Protein AF-L8GNC9-F1 (afdb_monomer_lite)

Foldseek 3Di:
DDDPDPPVVVVVVVVVVVVVVVVPPDPPPPPDPDPPDQPPDAPPVFVVVFVVLLVDFFFKKWQQPLKFFQAFPLVNVLSNPVVSVPPDPVRVRVVCSVFPRIATPQLVPDPPDPDPPPPPPPPDPDPDDRQDDFSVCSCPVPDHTPMDRFRWGQAPPLAQKIKGFRDDDPPDTDIKIKGARAGDPPQDPPPAQSSSSWDFQLLLLQQQLLLVLLQVLCVVVVHPEHAWAWTTKMFSNTWHWDDAPRAQLDDHTDIGTTIMIITRDFHDDDQAAPALVSQVVSQLSVLQQVAGAPQFDFPPDDDAQHQYWGQTPVRHTDSRGGHAADDQVSSQTFTWGQRPVDPVRDTDGHRPHVSHHDPQQFDDQVVDDPRGPGGHDTPLRVLSSVLSVVSRVCVVVPVVQDNVNVVVVSVVSSCPRSVND

Secondary structure (DSSP, 8-state):
------SHHHHHHHHHHHHHHHHSS-----PPP--PPPPP-S-HHHHHHHHHHTTS-PEEEEE-TT-EEEEE-HHHHHHH-GGGTT--HHHHHHHHHHHH-EEEHHHHS----PPPTT---TT---------SHHHHHHHTSSS--EEEE-EE--TT-SSEEEEEEEEETTEEEEEEEETS-PPSSPPPS-SGGGGSSEEHHHHHHHHHHHHHHHHHHHHTT-S-EEPPEEEEEEEEEEEEE-TTTSTT--SSEEEEEEEEEEE-----TT-PPPHHHHHHHHHHHHHTT-EETTEEESSS---SEE--EE-TTSEEE---B-----GGGTTSPEEEE-TTSTT--EEEE--TT-PPPGGGSPPGGG--TTSS-----HHHHHHHHHHHHHHHHHHTT----HHHHHHHHHHHHHTSTT--

pLDDT: mean 71.55, std 18.51, range [33.03, 97.56]

Sequence (421 aa):
MHCRWCWGCLAGLFMLQVVLLWWWLPAASVAPPSIAQPQPALSKECHAALTALETTKGELFYRVATARLMVADYARLRRDFLRLHSMSDEAIDAWLLDEVAFLSSNHFAHEYQDPPPGGAQKGSGPYRRKVHTAPQRAIDKQGVPIARNLSVVRPPRYDRAAVFILSRSGEVVEMLDVKGVGLVPPNPPISQAYLTGVLPIYEAVAEFMWATVVQRILDESGSNVRVLPHYAVIDLGFDIVVYPNTTWLSPAKGTVGAALLVRAAHCREGTHRMTNNESLLLEKTFRRYGLSTCAGRLYRGSWACALNYQGSTDKQLLDLAPFKTLQPDQWDWPVVVDDWQSPDREMLVVDLSGYRPDARLMVNRDDYYWGLSGEGSTRAHRRLYHFTLALHKRWQRGAGVSRTELLAEIEGAIMQLPFMS

Radius of gyration: 24.99 Å; chains: 1; bounding box: 67×48×104 Å

Structure (mmCIF, N/CA/C/O backbone):
data_AF-L8GNC9-F1
#
_entry.id   AF-L8GNC9-F1
#
loop_
_atom_site.group_PDB
_atom_site.id
_atom_site.type_symbol
_atom_site.label_atom_id
_atom_site.label_alt_id
_atom_site.label_comp_id
_atom_site.label_asym_id
_atom_site.label_entity_id
_atom_site.label_seq_id
_atom_site.pdbx_PDB_ins_code
_atom_site.Cartn_x
_atom_site.Cartn_y
_atom_site.Cartn_z
_atom_site.occupancy
_atom_site.B_iso_or_equiv
_atom_site.auth_seq_id
_atom_site.auth_comp_id
_atom_site.auth_asym_id
_atom_site.auth_atom_id
_atom_site.pdbx_PDB_model_num
ATOM 1 N N . MET A 1 1 ? -28.133 -9.987 77.991 1.00 39.16 1 MET A N 1
ATOM 2 C CA . MET A 1 1 ? -27.722 -10.909 76.909 1.00 39.16 1 MET A CA 1
ATOM 3 C C . MET A 1 1 ? -28.202 -10.326 75.585 1.00 39.16 1 MET A C 1
ATOM 5 O O . MET A 1 1 ? -29.386 -10.396 75.294 1.00 39.16 1 MET A O 1
ATOM 9 N N . HIS A 1 2 ? -27.322 -9.641 74.849 1.00 38.66 2 HIS A N 1
ATOM 10 C CA . HIS A 1 2 ? -27.640 -9.031 73.553 1.00 38.66 2 HIS A CA 1
ATOM 11 C C . HIS A 1 2 ? -27.154 -9.935 72.420 1.00 38.66 2 HIS A C 1
ATOM 13 O O . HIS A 1 2 ? -25.972 -10.267 72.349 1.00 38.66 2 HIS A O 1
ATOM 19 N N . CYS A 1 3 ? -28.083 -10.331 71.552 1.00 38.56 3 CYS A N 1
ATOM 20 C CA . CYS A 1 3 ? -27.829 -11.195 70.410 1.00 38.56 3 CYS A CA 1
ATOM 21 C C . CYS A 1 3 ? -27.299 -10.345 69.243 1.00 38.56 3 CYS A C 1
ATOM 23 O O . CYS A 1 3 ? -28.052 -9.632 68.586 1.00 38.56 3 CYS A O 1
ATOM 25 N N . ARG A 1 4 ? -25.978 -10.378 69.031 1.00 47.78 4 ARG A N 1
ATOM 26 C CA . ARG A 1 4 ? -25.281 -9.786 67.878 1.00 47.78 4 ARG A CA 1
ATOM 27 C C . ARG A 1 4 ? -25.077 -10.845 66.794 1.00 47.78 4 ARG A C 1
ATOM 29 O O . ARG A 1 4 ? -23.960 -11.305 66.626 1.00 47.78 4 ARG A O 1
ATOM 36 N N . TRP A 1 5 ? -26.113 -11.241 66.067 1.00 49.47 5 TRP A N 1
ATOM 37 C CA . TRP A 1 5 ? -25.957 -12.039 64.843 1.00 49.47 5 TRP A CA 1
ATOM 38 C C . TRP A 1 5 ? -26.991 -11.582 63.802 1.00 49.47 5 TRP A C 1
ATOM 40 O O . TRP A 1 5 ? -28.081 -11.159 64.171 1.00 49.47 5 TRP A O 1
ATOM 50 N N . CYS A 1 6 ? -26.622 -11.672 62.518 1.00 48.34 6 CYS A N 1
ATOM 51 C CA . CYS A 1 6 ? -27.453 -11.470 61.314 1.00 48.34 6 CYS A CA 1
ATOM 52 C C . CYS A 1 6 ? -27.455 -10.103 60.597 1.00 48.34 6 CYS A C 1
ATOM 54 O O . CYS A 1 6 ? -28.487 -9.683 60.092 1.00 48.34 6 CYS A O 1
ATOM 56 N N . TRP A 1 7 ? -26.289 -9.472 60.406 1.00 46.12 7 TRP A N 1
ATOM 57 C CA . TRP A 1 7 ? -26.101 -8.520 59.284 1.00 46.12 7 TRP A CA 1
ATOM 58 C C . TRP A 1 7 ? -25.229 -9.077 58.140 1.00 46.12 7 TRP A C 1
ATOM 60 O O . TRP A 1 7 ? -25.363 -8.652 56.998 1.00 46.12 7 TRP A O 1
ATOM 70 N N . GLY A 1 8 ? -24.403 -10.101 58.396 1.00 46.50 8 GLY A N 1
ATOM 71 C CA . GLY A 1 8 ? -23.510 -10.681 57.379 1.00 46.50 8 GLY A CA 1
ATOM 72 C C . GLY A 1 8 ? -24.200 -11.515 56.288 1.00 46.50 8 GLY A C 1
ATOM 73 O O . GLY A 1 8 ? -23.710 -11.569 55.166 1.00 46.50 8 GLY A O 1
ATOM 74 N N . CYS A 1 9 ? -25.352 -12.133 56.571 1.00 50.06 9 CYS A N 1
ATOM 75 C CA . CYS A 1 9 ? -26.031 -13.005 55.597 1.00 50.06 9 CYS A CA 1
ATOM 76 C C . CYS A 1 9 ? -26.829 -12.232 54.529 1.00 50.06 9 CYS A C 1
ATOM 78 O O . CYS A 1 9 ? -26.968 -12.712 53.408 1.00 50.06 9 CYS A O 1
ATOM 80 N N . LEU A 1 10 ? -27.305 -11.019 54.836 1.00 51.25 10 LEU A N 1
ATOM 81 C CA . LEU A 1 10 ? -28.069 -10.196 53.887 1.00 51.25 10 LEU A CA 1
ATOM 82 C C . LEU A 1 10 ? -27.174 -9.528 52.830 1.00 51.25 10 LEU A C 1
ATOM 84 O O . LEU A 1 10 ? -27.568 -9.434 51.670 1.00 51.25 10 LEU A O 1
ATOM 88 N N . ALA A 1 11 ? -25.941 -9.150 53.186 1.00 51.81 11 ALA A N 1
ATOM 89 C CA . ALA A 1 11 ? -24.980 -8.586 52.233 1.00 51.81 11 ALA A CA 1
ATOM 90 C C . ALA A 1 11 ? -24.474 -9.624 51.209 1.00 51.81 11 ALA A C 1
ATOM 92 O O . ALA A 1 11 ? -24.247 -9.288 50.046 1.00 51.81 11 ALA A O 1
ATOM 93 N N . GLY A 1 12 ? -24.356 -10.897 51.612 1.00 47.78 12 GLY A N 1
ATOM 94 C CA . GLY A 1 12 ? -23.955 -11.989 50.716 1.00 47.78 12 GLY A CA 1
ATOM 95 C C . GLY A 1 12 ? -25.004 -12.319 49.647 1.00 47.78 12 GLY A C 1
ATOM 96 O O . GLY A 1 12 ? -24.652 -12.565 48.497 1.00 47.78 12 GLY A O 1
ATOM 97 N N . LEU A 1 13 ? -26.293 -12.253 49.996 1.00 52.53 13 LEU A N 1
ATOM 98 C CA . LEU A 1 13 ? -27.399 -12.504 49.062 1.00 52.53 13 LEU A CA 1
ATOM 99 C C . LEU A 1 13 ? -27.577 -11.381 48.027 1.00 52.53 13 LEU A C 1
ATOM 101 O O . LEU A 1 13 ? -27.904 -11.666 46.877 1.00 52.53 13 LEU A O 1
ATOM 105 N N . PHE A 1 14 ? -27.291 -10.127 48.394 1.00 54.88 14 PHE A N 1
ATOM 106 C CA . PHE A 1 14 ? -27.374 -8.993 47.466 1.00 54.88 14 PHE A CA 1
ATOM 107 C C . PHE A 1 14 ? -26.223 -8.990 46.443 1.00 54.88 14 PHE A C 1
ATOM 109 O O . PHE A 1 14 ? -26.442 -8.741 45.260 1.00 54.88 14 PHE A O 1
ATOM 116 N N . MET A 1 15 ? -25.006 -9.357 46.864 1.00 51.72 15 MET A N 1
ATOM 117 C CA . MET A 1 15 ? -23.861 -9.540 45.957 1.00 51.72 15 MET A CA 1
ATOM 118 C C . MET A 1 15 ? -24.082 -10.695 44.969 1.00 51.72 15 MET A C 1
ATOM 120 O O . MET A 1 15 ? -23.749 -10.566 43.792 1.00 51.72 15 MET A O 1
ATOM 124 N N . LEU A 1 16 ? -24.693 -11.803 45.409 1.00 48.22 16 LEU A N 1
ATOM 125 C CA . LEU A 1 16 ? -24.954 -12.947 44.530 1.00 48.22 16 LEU A CA 1
ATOM 126 C C . LEU A 1 16 ? -25.994 -12.621 43.442 1.00 48.22 16 LEU A C 1
ATOM 128 O O . LEU A 1 16 ? -25.857 -13.078 42.310 1.00 48.22 16 LEU A O 1
ATOM 132 N N . GLN A 1 17 ? -27.000 -11.793 43.750 1.00 52.00 17 GLN A N 1
ATOM 133 C CA . GLN A 1 17 ? -27.994 -11.358 42.762 1.00 52.00 17 GLN A CA 1
ATOM 134 C C . GLN A 1 17 ? -27.407 -10.403 41.714 1.00 52.00 17 GLN A C 1
ATOM 136 O O . GLN A 1 17 ? -27.734 -10.538 40.538 1.00 52.00 17 GLN A O 1
ATOM 141 N N . VAL A 1 18 ? -26.492 -9.502 42.090 1.00 54.62 18 VAL A N 1
ATOM 142 C CA . VAL A 1 18 ? -25.821 -8.599 41.131 1.00 54.62 18 VAL A CA 1
ATOM 143 C C . VAL A 1 18 ? -24.888 -9.367 40.185 1.00 54.62 18 VAL A C 1
ATOM 145 O O . VAL A 1 18 ? -24.854 -9.075 38.990 1.00 54.62 18 VAL A O 1
ATOM 148 N N . VAL A 1 19 ? -24.189 -10.396 40.679 1.00 52.91 19 VAL A N 1
ATOM 149 C CA . VAL A 1 19 ? -23.316 -11.247 39.848 1.00 52.91 19 VAL A CA 1
ATOM 150 C C . VAL A 1 19 ? -24.127 -12.132 38.893 1.00 52.91 19 VAL A C 1
ATOM 152 O O . VAL A 1 19 ? -23.754 -12.279 37.730 1.00 52.91 19 VAL A O 1
ATOM 155 N N . LEU A 1 20 ? -25.267 -12.671 39.339 1.00 48.59 20 LEU A N 1
ATOM 156 C CA . LEU A 1 20 ? -26.135 -13.496 38.490 1.00 48.59 20 LEU A CA 1
ATOM 157 C C . LEU A 1 20 ? -26.896 -12.671 37.436 1.00 48.59 20 LEU A C 1
ATOM 159 O O . LEU A 1 20 ? -27.077 -13.152 36.320 1.00 48.59 20 LEU A O 1
ATOM 163 N N . LEU A 1 21 ? -27.264 -11.416 37.726 1.00 46.88 21 LEU A N 1
ATOM 164 C CA . LEU A 1 21 ? -27.856 -10.502 36.736 1.00 46.88 21 LEU A CA 1
ATOM 165 C C . LEU A 1 21 ? -26.865 -10.079 35.638 1.00 46.88 21 LEU A C 1
ATOM 167 O O . LEU A 1 21 ? -27.283 -9.843 34.508 1.00 46.88 21 LEU A O 1
ATOM 171 N N . TRP A 1 22 ? -25.560 -10.040 35.928 1.00 48.53 22 TRP A N 1
ATOM 172 C CA . TRP A 1 22 ? -24.526 -9.780 34.917 1.00 48.53 22 TRP A CA 1
ATOM 173 C C . TRP A 1 22 ? -24.277 -10.964 33.973 1.00 48.53 22 TRP A C 1
ATOM 175 O O . TRP A 1 22 ? -23.868 -10.757 32.836 1.00 48.53 22 TRP A O 1
ATOM 185 N N . TRP A 1 23 ? -24.547 -12.196 34.413 1.00 45.78 23 TRP A N 1
ATOM 186 C CA . TRP A 1 23 ? -24.372 -13.406 33.596 1.00 45.78 23 TRP A CA 1
ATOM 187 C C . TRP A 1 23 ? -25.595 -13.770 32.745 1.00 45.78 23 TRP A C 1
ATOM 189 O O . TRP A 1 23 ? -25.488 -14.615 31.858 1.00 45.78 23 TRP A O 1
ATOM 199 N N . TRP A 1 24 ? -26.751 -13.154 33.005 1.00 40.28 24 TRP A N 1
ATOM 200 C CA . TRP A 1 24 ? -28.012 -13.455 32.315 1.00 40.28 24 TRP A CA 1
ATOM 201 C C . TRP A 1 24 ? -28.488 -12.363 31.357 1.00 40.28 24 TRP A C 1
ATOM 203 O O . TRP A 1 24 ? -29.516 -12.533 30.702 1.00 40.28 24 TRP A O 1
ATOM 213 N N . LEU A 1 25 ? -27.744 -11.262 31.229 1.00 39.09 25 LEU A N 1
ATOM 214 C CA . LEU A 1 25 ? -27.930 -10.361 30.100 1.00 39.09 25 LEU A CA 1
ATOM 215 C C . LEU A 1 25 ? -27.334 -11.055 28.867 1.00 39.09 25 LEU A C 1
ATOM 217 O O . LEU A 1 25 ? -26.116 -11.249 28.831 1.00 39.09 25 LEU A O 1
ATOM 221 N N . PRO A 1 26 ? -28.143 -11.463 27.869 1.00 40.69 26 PRO A N 1
ATOM 222 C CA . PRO A 1 26 ? -27.588 -11.918 26.604 1.00 40.69 26 PRO A CA 1
ATOM 223 C C . PRO A 1 26 ? -26.675 -10.802 26.109 1.00 40.69 26 PRO A C 1
ATOM 225 O O . PRO A 1 26 ? -27.078 -9.636 26.154 1.00 40.69 26 PRO A O 1
ATOM 228 N N . ALA A 1 27 ? -25.446 -11.147 25.708 1.00 44.78 27 ALA A N 1
ATOM 229 C CA . ALA A 1 27 ? -24.539 -10.210 25.059 1.00 44.78 27 ALA A CA 1
ATOM 230 C C . ALA A 1 27 ? -25.374 -9.429 24.050 1.00 44.78 27 ALA A C 1
ATOM 232 O O . ALA A 1 27 ? -25.924 -10.039 23.128 1.00 44.78 27 ALA A O 1
ATOM 233 N N . ALA A 1 28 ? -25.593 -8.135 24.321 1.00 39.19 28 ALA A N 1
ATOM 234 C CA . ALA A 1 28 ? -26.440 -7.304 23.488 1.00 39.19 28 ALA A CA 1
ATOM 235 C C . ALA A 1 28 ? -25.942 -7.530 22.070 1.00 39.19 28 ALA A C 1
ATOM 237 O O . ALA A 1 28 ? -24.756 -7.309 21.817 1.00 39.19 28 ALA A O 1
ATOM 238 N N . SER A 1 29 ? -26.790 -8.101 21.207 1.00 37.19 29 SER A N 1
ATOM 239 C CA . SER A 1 29 ? -26.382 -8.411 19.848 1.00 37.19 29 SER A CA 1
ATOM 240 C C . SER A 1 29 ? -25.978 -7.079 19.252 1.00 37.19 29 SER A C 1
ATOM 242 O O . SER A 1 29 ? -26.834 -6.233 18.980 1.00 37.19 29 SER A O 1
ATOM 244 N N .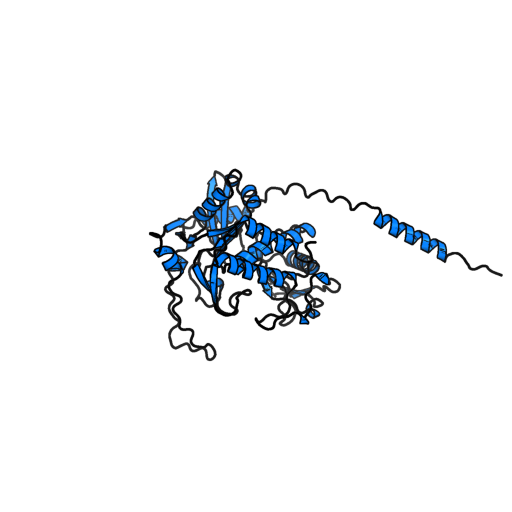 VAL A 1 30 ? -24.673 -6.849 19.147 1.00 42.94 30 VAL A N 1
ATOM 245 C CA . VAL A 1 30 ? -24.145 -5.719 18.412 1.00 42.94 30 VAL A CA 1
ATOM 246 C C . VAL A 1 30 ? -24.699 -5.952 17.023 1.00 42.94 30 VAL A C 1
ATOM 248 O O . VAL A 1 30 ? -24.358 -6.950 16.386 1.00 42.94 30 VAL A O 1
ATOM 251 N N . ALA A 1 31 ? -25.677 -5.130 16.631 1.00 38.69 31 ALA A N 1
ATOM 252 C CA . ALA A 1 31 ? -26.254 -5.213 15.305 1.00 38.69 31 ALA A CA 1
ATOM 253 C C . ALA A 1 31 ? -25.070 -5.272 14.333 1.00 38.69 31 ALA A C 1
ATOM 255 O O . ALA A 1 31 ? -24.135 -4.479 14.515 1.00 38.69 31 ALA A O 1
ATOM 256 N N . PRO A 1 32 ? -25.045 -6.230 13.384 1.00 43.72 32 PRO A N 1
ATOM 257 C CA . PRO A 1 32 ? -23.948 -6.316 12.434 1.00 43.72 32 PRO A CA 1
ATOM 258 C C . PRO A 1 32 ? -23.747 -4.910 11.872 1.00 43.72 32 PRO A C 1
ATOM 260 O O . PRO A 1 32 ? -24.752 -4.271 11.533 1.00 43.72 32 PRO A O 1
ATOM 263 N N . PRO A 1 33 ? -22.510 -4.381 11.892 1.00 43.69 33 PRO A N 1
ATOM 264 C CA . PRO A 1 33 ? -22.257 -3.002 11.518 1.00 43.69 33 PRO A CA 1
ATOM 265 C C . PRO A 1 33 ? -22.969 -2.746 10.196 1.00 43.69 33 PRO A C 1
ATOM 267 O O . PRO A 1 33 ? -22.766 -3.487 9.233 1.00 43.69 33 PRO A O 1
ATOM 270 N N . SER A 1 34 ? -23.881 -1.766 10.219 1.00 38.72 34 SER A N 1
ATOM 271 C CA . SER A 1 34 ? -24.608 -1.261 9.054 1.00 38.72 34 SER A CA 1
ATOM 272 C C . SER A 1 34 ? -23.699 -1.353 7.840 1.00 38.72 34 SER A C 1
ATOM 274 O O . SER A 1 34 ? -22.592 -0.817 7.921 1.00 38.72 34 SER A O 1
ATOM 276 N N . ILE A 1 35 ? -24.161 -2.032 6.776 1.00 41.59 35 ILE A N 1
ATOM 277 C CA . ILE A 1 35 ? -23.474 -2.182 5.482 1.00 41.59 35 ILE A CA 1
ATOM 278 C C . ILE A 1 35 ? -22.637 -0.931 5.261 1.00 41.59 35 ILE A C 1
ATOM 280 O O . ILE A 1 35 ? -23.195 0.167 5.171 1.00 41.59 35 ILE A O 1
ATOM 284 N N . ALA A 1 36 ? -21.314 -1.105 5.339 1.00 44.06 36 ALA A N 1
ATOM 285 C CA . ALA A 1 36 ? -20.366 -0.007 5.349 1.00 44.06 36 ALA A CA 1
ATOM 286 C C . ALA A 1 36 ? -20.745 0.948 4.222 1.00 44.06 36 ALA A C 1
ATOM 288 O O . ALA A 1 36 ? -20.844 0.518 3.069 1.00 44.06 36 ALA A O 1
ATOM 289 N N . GLN A 1 37 ? -21.019 2.214 4.561 1.00 46.75 37 GLN A N 1
ATOM 290 C CA . GLN A 1 37 ? -21.219 3.221 3.529 1.00 46.75 37 GLN A CA 1
ATOM 291 C C . GLN A 1 37 ? -20.042 3.117 2.551 1.00 46.75 37 GLN A C 1
ATOM 293 O O . GLN A 1 37 ? -18.912 2.900 3.017 1.00 46.75 37 GLN A O 1
ATOM 298 N N . PRO A 1 38 ? -20.293 3.196 1.226 1.00 49.38 38 PRO A N 1
ATOM 299 C CA . PRO A 1 38 ? -19.214 3.232 0.248 1.00 49.38 38 PRO A CA 1
ATOM 300 C C . PRO A 1 38 ? -18.199 4.244 0.753 1.00 49.38 38 PRO A C 1
ATOM 302 O O . PRO A 1 38 ? -18.592 5.299 1.267 1.00 49.38 38 PRO A O 1
ATOM 305 N N . GLN A 1 39 ? -16.921 3.861 0.734 1.00 50.78 39 GLN A N 1
ATOM 306 C CA . GLN A 1 39 ? -15.887 4.723 1.277 1.00 50.78 39 GLN A CA 1
ATOM 307 C C . GLN A 1 39 ? -16.077 6.129 0.726 1.00 50.78 39 GLN A C 1
ATOM 309 O O . GLN A 1 39 ? -16.446 6.262 -0.447 1.00 50.78 39 GLN A O 1
ATOM 314 N N . PRO A 1 40 ? -15.856 7.176 1.537 1.00 49.56 40 PRO A N 1
ATOM 315 C CA . PRO A 1 40 ? -15.803 8.493 0.956 1.00 49.56 40 PRO A CA 1
ATOM 316 C C . PRO A 1 40 ? -14.758 8.409 -0.153 1.00 49.56 40 PRO A C 1
ATOM 318 O O . PRO A 1 40 ? -13.602 8.049 0.093 1.00 49.56 40 PRO A O 1
ATOM 321 N N . ALA A 1 41 ? -15.200 8.705 -1.378 1.00 56.94 41 ALA A N 1
ATOM 322 C CA . ALA A 1 41 ? -14.319 9.202 -2.414 1.00 56.94 41 ALA A CA 1
ATOM 323 C C . ALA A 1 41 ? -13.326 10.160 -1.741 1.00 56.94 41 ALA A C 1
ATOM 325 O O . ALA A 1 41 ? -13.721 10.841 -0.784 1.00 56.94 41 ALA A O 1
ATOM 326 N N . LEU A 1 42 ? -12.066 10.165 -2.197 1.00 66.50 42 LEU A N 1
ATOM 327 C CA . LEU A 1 42 ? -11.067 11.194 -1.868 1.00 66.50 42 LEU A CA 1
ATOM 328 C C . LEU A 1 42 ? -11.764 12.477 -1.414 1.00 66.50 42 LEU A C 1
ATOM 330 O O . LEU A 1 42 ? -12.660 12.930 -2.141 1.00 66.50 42 LEU A O 1
ATOM 334 N N . SER A 1 43 ? -11.408 13.031 -0.244 1.00 69.62 43 SER A N 1
ATOM 335 C CA . SER A 1 43 ? -12.073 14.255 0.221 1.00 69.62 43 SER A CA 1
ATOM 336 C C . SER A 1 43 ? -12.123 15.265 -0.921 1.00 69.62 43 SER A C 1
ATOM 338 O O . SER A 1 43 ? -11.228 15.289 -1.771 1.00 69.62 43 SER A O 1
ATOM 340 N N . LYS A 1 44 ? -13.181 16.078 -1.001 1.00 69.62 44 LYS A N 1
ATOM 341 C CA . LYS A 1 44 ? -13.314 17.038 -2.110 1.00 69.62 44 LYS A CA 1
ATOM 342 C C . LYS A 1 44 ? -12.064 17.908 -2.223 1.00 69.62 44 LYS A C 1
ATOM 344 O O . LYS A 1 44 ? -11.637 18.235 -3.325 1.00 69.62 44 LYS A O 1
ATOM 349 N N . GLU A 1 45 ? -11.457 18.211 -1.083 1.00 68.69 45 GLU A N 1
ATOM 350 C CA . GLU A 1 45 ? -10.198 18.918 -0.932 1.00 68.69 45 GLU A CA 1
ATOM 351 C C . GLU A 1 45 ? -9.028 18.132 -1.528 1.00 68.69 45 GLU A C 1
ATOM 353 O O . GLU A 1 45 ? -8.285 18.677 -2.342 1.00 68.69 45 GLU A O 1
ATOM 358 N N . CYS A 1 46 ? -8.879 16.848 -1.195 1.00 70.81 46 CYS A N 1
ATOM 359 C CA . CYS A 1 46 ? -7.820 16.023 -1.763 1.00 70.81 46 CYS A CA 1
ATOM 360 C C . CYS A 1 46 ? -8.009 15.799 -3.269 1.00 70.81 46 CYS A C 1
ATOM 362 O O . CYS A 1 46 ? -7.061 15.912 -4.046 1.00 70.81 46 CYS A O 1
ATOM 364 N N . HIS A 1 47 ? -9.242 15.567 -3.711 1.00 73.31 47 HIS A N 1
ATOM 365 C CA . HIS A 1 47 ? -9.564 15.465 -5.125 1.00 73.31 47 HIS A CA 1
ATOM 366 C C . HIS A 1 47 ? -9.216 16.762 -5.866 1.00 73.31 47 HIS A C 1
ATOM 368 O O . HIS A 1 47 ? -8.557 16.722 -6.906 1.00 73.31 47 HIS A O 1
ATOM 374 N N . ALA A 1 48 ? -9.604 17.921 -5.327 1.00 73.75 48 ALA A N 1
ATOM 375 C CA . ALA A 1 48 ? -9.269 19.221 -5.899 1.00 73.75 48 ALA A CA 1
ATOM 376 C C . ALA A 1 48 ? -7.754 19.467 -5.910 1.00 73.75 48 ALA A C 1
ATOM 378 O O . ALA A 1 48 ? -7.230 19.943 -6.914 1.00 73.75 48 ALA A O 1
ATOM 379 N N . ALA A 1 49 ? -7.040 19.096 -4.844 1.00 69.12 49 ALA A N 1
ATOM 380 C CA . ALA A 1 49 ? -5.589 19.229 -4.760 1.00 69.12 49 ALA A CA 1
ATOM 381 C C . ALA A 1 49 ? -4.878 18.363 -5.808 1.00 69.12 49 ALA A C 1
ATOM 383 O O . ALA A 1 49 ? -4.020 18.863 -6.533 1.00 69.12 49 ALA A O 1
ATOM 384 N N . LEU A 1 50 ? -5.263 17.091 -5.947 1.00 72.94 50 LEU A N 1
ATOM 385 C CA . LEU A 1 50 ? -4.703 16.202 -6.969 1.00 72.94 50 LEU A CA 1
ATOM 386 C C . LEU A 1 50 ? -5.037 16.691 -8.379 1.00 72.94 50 LEU A C 1
ATOM 388 O O . LEU A 1 50 ? -4.154 16.734 -9.230 1.00 72.94 50 LEU A O 1
ATOM 392 N N . THR A 1 51 ? -6.269 17.147 -8.604 1.00 71.00 51 THR A N 1
ATOM 393 C CA . THR A 1 51 ? -6.699 17.692 -9.902 1.00 71.00 51 THR A CA 1
ATOM 394 C C . THR A 1 51 ? -5.962 18.993 -10.244 1.00 71.00 51 THR A C 1
ATOM 396 O O . THR A 1 51 ? -5.604 19.219 -11.396 1.00 71.00 51 THR A O 1
ATOM 399 N N . ALA A 1 52 ? -5.687 19.856 -9.262 1.00 68.75 52 ALA A N 1
ATOM 400 C CA . ALA A 1 52 ? -4.917 21.085 -9.466 1.00 68.75 52 ALA A CA 1
ATOM 401 C C . ALA A 1 52 ? -3.438 20.793 -9.773 1.00 68.75 52 ALA A C 1
ATOM 403 O O . ALA A 1 52 ? -2.817 21.471 -10.599 1.00 68.75 52 ALA A O 1
ATOM 404 N N . LEU A 1 53 ? -2.880 19.756 -9.141 1.00 66.44 53 LEU A N 1
ATOM 405 C CA . LEU A 1 53 ? -1.537 19.257 -9.436 1.00 66.44 53 LEU A CA 1
ATOM 406 C C . LEU A 1 53 ? -1.445 18.596 -10.819 1.00 66.44 53 LEU A C 1
ATOM 408 O O . LEU A 1 53 ? -0.365 18.567 -11.398 1.00 66.44 53 LEU A O 1
ATOM 412 N N . GLU A 1 54 ? -2.564 18.153 -11.395 1.00 64.19 54 GLU A N 1
ATOM 413 C CA . GLU A 1 54 ? -2.648 17.548 -12.734 1.00 64.19 54 GLU A CA 1
ATOM 414 C C . GLU A 1 54 ? -2.356 18.526 -13.889 1.00 64.19 54 GLU A C 1
ATOM 416 O O . GLU A 1 54 ? -2.379 18.164 -15.063 1.00 64.19 54 GLU A O 1
ATOM 421 N N . THR A 1 55 ? -1.996 19.773 -13.582 1.00 55.91 55 THR A N 1
ATOM 422 C CA . THR A 1 55 ? -1.361 20.680 -14.551 1.00 55.91 55 THR A CA 1
ATOM 423 C C . THR A 1 55 ? 0.030 20.203 -15.001 1.00 55.91 55 THR A C 1
ATOM 425 O O . THR A 1 55 ? 0.633 20.794 -15.902 1.00 55.91 55 THR A O 1
ATOM 428 N N . THR A 1 56 ? 0.555 19.120 -14.421 1.00 58.28 56 THR A N 1
ATOM 429 C CA . THR A 1 56 ? 1.818 18.502 -14.820 1.00 58.28 56 THR A CA 1
ATOM 430 C C . THR A 1 56 ? 1.718 17.766 -16.155 1.00 58.28 56 THR A C 1
ATOM 432 O O . THR A 1 56 ? 0.848 16.926 -16.370 1.00 58.28 56 THR A O 1
ATOM 435 N N . LYS A 1 57 ? 2.685 18.036 -17.045 1.00 73.56 57 LYS A N 1
ATOM 436 C CA . LYS A 1 57 ? 2.998 17.176 -18.196 1.00 73.56 57 LYS A CA 1
ATOM 437 C C . LYS A 1 57 ? 3.052 15.721 -17.726 1.00 73.56 57 LYS A C 1
ATOM 439 O O . LYS A 1 57 ? 3.696 15.456 -16.713 1.00 73.56 57 LYS A O 1
ATOM 444 N N . GLY A 1 58 ? 2.414 14.813 -18.463 1.00 84.25 58 GLY A N 1
ATOM 445 C CA . GLY A 1 58 ? 2.484 13.392 -18.143 1.00 84.25 58 GLY A CA 1
ATOM 446 C C . GLY A 1 58 ? 3.937 12.916 -18.014 1.00 84.25 58 GLY A C 1
ATOM 447 O O . GLY A 1 58 ? 4.858 13.457 -18.642 1.00 84.25 58 GLY A O 1
ATOM 448 N N . GLU A 1 59 ? 4.143 11.935 -17.143 1.00 89.38 59 GLU A N 1
ATOM 449 C CA . GLU A 1 59 ? 5.453 11.348 -16.886 1.00 89.38 59 GLU A CA 1
ATOM 450 C C . GLU A 1 59 ? 5.624 10.109 -17.774 1.00 89.38 59 GLU A C 1
ATOM 452 O O . GLU A 1 59 ? 4.678 9.367 -18.055 1.00 89.38 59 GLU A O 1
ATOM 457 N N . LEU A 1 60 ? 6.843 9.901 -18.273 1.00 92.19 60 LEU A N 1
ATOM 458 C CA . LEU A 1 60 ? 7.157 8.736 -19.088 1.00 92.19 60 LEU A CA 1
ATOM 459 C C . LEU A 1 60 ? 7.349 7.516 -18.184 1.00 92.19 60 LEU A C 1
ATOM 461 O O . LEU A 1 60 ? 8.189 7.517 -17.287 1.00 92.19 60 LEU A O 1
ATOM 465 N N . PHE A 1 61 ? 6.606 6.455 -18.469 1.00 93.44 61 PHE A N 1
ATOM 466 C CA . PHE A 1 61 ? 6.657 5.184 -17.764 1.00 93.44 61 PHE A CA 1
ATOM 467 C C . PHE A 1 61 ? 6.902 4.027 -18.727 1.00 93.44 61 PHE A C 1
ATOM 469 O O . PHE A 1 61 ? 6.494 4.061 -19.887 1.00 93.44 61 PHE A O 1
ATOM 476 N N . TYR A 1 62 ? 7.520 2.968 -18.216 1.00 92.56 62 TYR A N 1
ATOM 477 C CA . TYR A 1 62 ? 7.771 1.728 -18.935 1.00 92.56 62 TYR A CA 1
ATOM 478 C C . TYR A 1 62 ? 7.023 0.580 -18.271 1.00 92.56 62 TYR A C 1
ATOM 480 O O . TYR A 1 62 ? 7.161 0.356 -17.066 1.00 92.56 62 TYR A O 1
ATOM 488 N N . ARG A 1 63 ? 6.225 -0.149 -19.057 1.00 93.31 63 ARG A N 1
ATOM 489 C CA . ARG A 1 63 ? 5.524 -1.343 -18.573 1.00 93.31 63 ARG A CA 1
ATOM 490 C C . ARG A 1 63 ? 6.531 -2.419 -18.170 1.00 93.31 63 ARG A C 1
ATOM 492 O O . ARG A 1 63 ? 7.461 -2.706 -18.924 1.00 93.31 63 ARG A O 1
ATOM 499 N N . VAL A 1 64 ? 6.310 -3.063 -17.027 1.00 91.94 64 VAL A N 1
ATOM 500 C CA . VAL A 1 64 ? 7.129 -4.199 -16.587 1.00 91.94 64 VAL A CA 1
ATOM 501 C C . VAL A 1 64 ? 6.518 -5.495 -17.116 1.00 91.94 64 VAL A C 1
ATOM 503 O O . VAL A 1 64 ? 5.524 -5.985 -16.590 1.00 91.94 64 VAL A O 1
ATOM 506 N N . ALA A 1 65 ? 7.108 -6.061 -18.171 1.00 89.25 65 ALA A N 1
ATOM 507 C CA . ALA A 1 65 ? 6.577 -7.247 -18.858 1.00 89.25 65 ALA A CA 1
ATOM 508 C C . ALA A 1 65 ? 6.518 -8.505 -17.972 1.00 89.25 65 ALA A C 1
ATOM 510 O O . ALA A 1 65 ? 5.677 -9.378 -18.168 1.00 89.25 65 ALA A O 1
ATOM 511 N N . THR A 1 66 ? 7.397 -8.579 -16.974 1.00 90.75 66 THR A N 1
ATOM 512 C CA . THR A 1 66 ? 7.491 -9.693 -16.022 1.00 90.75 66 THR A CA 1
ATOM 513 C C . THR A 1 66 ? 6.607 -9.514 -14.787 1.00 90.75 66 THR A C 1
ATOM 515 O O . THR A 1 66 ? 6.618 -10.380 -13.909 1.00 90.75 66 THR A O 1
ATOM 518 N N . ALA A 1 67 ? 5.831 -8.425 -14.715 1.00 94.06 67 ALA A N 1
ATOM 519 C CA . ALA A 1 67 ? 4.962 -8.159 -13.582 1.00 94.06 67 ALA A CA 1
ATOM 520 C C . ALA A 1 67 ? 3.815 -9.174 -13.486 1.00 94.06 67 ALA A C 1
ATOM 522 O O . ALA A 1 67 ? 3.198 -9.552 -14.482 1.00 94.06 67 ALA A O 1
ATOM 523 N N . ARG A 1 68 ? 3.517 -9.604 -12.260 1.00 94.62 68 ARG A N 1
ATOM 524 C CA . ARG A 1 68 ? 2.480 -10.583 -11.933 1.00 94.62 68 ARG A CA 1
ATOM 525 C C . ARG A 1 68 ? 1.735 -10.127 -10.692 1.00 94.62 68 ARG A C 1
ATOM 527 O O . ARG A 1 68 ? 2.350 -9.745 -9.697 1.00 94.62 68 ARG A O 1
ATOM 534 N N . LEU A 1 69 ? 0.410 -10.205 -10.723 1.00 95.69 69 LEU A N 1
ATOM 535 C CA . LEU A 1 69 ? -0.390 -9.941 -9.537 1.00 95.69 69 LEU A CA 1
ATOM 536 C C . LEU A 1 69 ? -0.156 -11.052 -8.504 1.00 95.69 69 LEU A C 1
ATOM 538 O O . LEU A 1 69 ? -0.357 -12.227 -8.808 1.00 95.69 69 LEU A O 1
ATOM 542 N N . MET A 1 70 ? 0.267 -10.683 -7.294 1.00 94.06 70 MET A N 1
ATOM 543 C CA . MET A 1 70 ? 0.516 -11.630 -6.204 1.00 94.06 70 MET A CA 1
ATOM 544 C C . MET A 1 70 ? -0.729 -11.821 -5.334 1.00 94.06 70 MET A C 1
ATOM 546 O O . MET A 1 70 ? -1.124 -12.950 -5.061 1.00 94.06 70 MET A O 1
ATOM 550 N N . VAL A 1 71 ? -1.354 -10.725 -4.901 1.00 95.06 71 VAL A N 1
ATOM 551 C CA . VAL A 1 71 ? -2.591 -10.737 -4.106 1.00 95.06 71 VAL A CA 1
ATOM 552 C C . VAL A 1 71 ? -3.419 -9.492 -4.414 1.00 95.06 71 VAL A C 1
ATOM 554 O O . VAL A 1 71 ? -2.845 -8.436 -4.691 1.00 95.06 71 VAL A O 1
ATOM 557 N N . ALA A 1 72 ? -4.746 -9.611 -4.351 1.00 95.81 72 ALA A N 1
ATOM 558 C CA . ALA A 1 72 ? -5.676 -8.491 -4.435 1.00 95.81 72 ALA A CA 1
ATOM 559 C C . ALA A 1 72 ? -6.908 -8.709 -3.542 1.00 95.81 72 ALA A C 1
ATOM 561 O O . ALA A 1 72 ? -7.371 -9.835 -3.379 1.00 95.81 72 ALA A O 1
ATOM 562 N N . ASP A 1 73 ? -7.444 -7.620 -2.990 1.00 95.00 73 ASP A N 1
ATOM 563 C CA . ASP A 1 73 ? -8.737 -7.581 -2.299 1.00 95.00 73 ASP A CA 1
ATOM 564 C C . ASP A 1 73 ? -9.832 -7.223 -3.323 1.00 95.00 73 ASP A C 1
ATOM 566 O O . ASP A 1 73 ? -10.194 -6.056 -3.505 1.00 95.00 73 ASP A O 1
ATOM 570 N N . TYR A 1 74 ? -10.327 -8.231 -4.055 1.00 95.06 74 TYR A N 1
ATOM 571 C CA . TYR A 1 74 ? -11.297 -8.011 -5.137 1.00 95.06 74 TYR A CA 1
ATOM 572 C C . TYR A 1 74 ? -12.631 -7.464 -4.637 1.00 95.06 74 TYR A C 1
ATOM 574 O O . TYR A 1 74 ? -13.260 -6.660 -5.322 1.00 95.06 74 TYR A O 1
ATOM 582 N N . ALA A 1 75 ? -13.077 -7.889 -3.450 1.00 93.69 75 ALA A N 1
ATOM 583 C CA . ALA A 1 75 ? -14.311 -7.386 -2.855 1.00 93.69 75 ALA A CA 1
ATOM 584 C C . ALA A 1 75 ? -14.215 -5.873 -2.634 1.00 93.69 75 ALA A C 1
ATOM 586 O O . ALA A 1 75 ? -15.135 -5.128 -2.978 1.00 93.69 75 ALA A O 1
ATOM 587 N N . ARG A 1 76 ? -13.066 -5.409 -2.134 1.00 93.69 76 ARG A N 1
ATOM 588 C CA . ARG A 1 76 ? -12.787 -3.987 -1.958 1.00 93.69 76 ARG A CA 1
ATOM 589 C C . ARG A 1 76 ? -12.669 -3.238 -3.280 1.00 93.69 76 ARG A C 1
ATOM 591 O O . ARG A 1 76 ? -13.304 -2.201 -3.432 1.00 93.69 76 ARG A O 1
ATOM 598 N N . LEU A 1 77 ? -11.930 -3.775 -4.251 1.00 94.81 77 LEU A N 1
ATOM 599 C CA . LEU A 1 77 ? -11.814 -3.180 -5.588 1.00 94.81 77 LEU A CA 1
ATOM 600 C C . LEU A 1 77 ? -13.186 -2.989 -6.258 1.00 94.81 77 LEU A C 1
ATOM 602 O O . LEU A 1 77 ? -13.472 -1.913 -6.770 1.00 94.81 77 LEU A O 1
ATOM 606 N N . ARG A 1 78 ? -14.073 -3.989 -6.199 1.00 94.69 78 ARG A N 1
ATOM 607 C CA . ARG A 1 78 ? -15.440 -3.898 -6.750 1.00 94.69 78 ARG A CA 1
ATOM 608 C C . ARG A 1 78 ? -16.335 -2.900 -6.027 1.00 94.69 78 ARG A C 1
ATOM 610 O O . ARG A 1 78 ? -17.276 -2.380 -6.625 1.00 94.69 78 ARG A O 1
ATOM 617 N N . ARG A 1 79 ? -16.094 -2.695 -4.732 1.00 92.56 79 ARG A N 1
ATOM 618 C CA . ARG A 1 79 ? -16.824 -1.722 -3.917 1.00 92.56 79 ARG A CA 1
ATOM 619 C C . ARG A 1 79 ? -16.383 -0.298 -4.244 1.00 92.56 79 ARG A C 1
ATOM 621 O O . ARG A 1 79 ? -17.232 0.580 -4.349 1.00 92.56 79 ARG A O 1
ATOM 628 N N . ASP A 1 80 ? -15.078 -0.093 -4.393 1.00 90.19 80 ASP A N 1
ATOM 629 C CA . ASP A 1 80 ? -14.485 1.243 -4.475 1.00 90.19 80 ASP A CA 1
ATOM 630 C C . ASP A 1 80 ? -14.372 1.750 -5.932 1.00 90.19 80 ASP A C 1
ATOM 632 O O . ASP A 1 80 ? -14.310 2.957 -6.152 1.00 90.19 80 ASP A O 1
ATOM 636 N N . PHE A 1 81 ? -14.431 0.861 -6.937 1.00 90.31 81 PHE A N 1
ATOM 637 C CA . PHE A 1 81 ? -14.380 1.210 -8.364 1.00 90.31 81 PHE A CA 1
ATOM 638 C C . PHE A 1 81 ? -15.574 0.629 -9.131 1.00 90.31 81 PHE A C 1
ATOM 640 O O . PHE A 1 81 ? -15.638 -0.572 -9.410 1.00 90.31 81 PHE A O 1
ATOM 647 N N . LEU A 1 82 ? -16.506 1.497 -9.540 1.00 88.75 82 LEU A N 1
ATOM 648 C CA . LEU A 1 82 ? -17.755 1.095 -10.204 1.00 88.75 82 LEU A CA 1
ATOM 649 C C . LEU A 1 82 ? -17.516 0.265 -11.471 1.00 88.75 82 LEU A C 1
ATOM 651 O O . LEU A 1 82 ? -18.228 -0.711 -11.705 1.00 88.75 82 LEU A O 1
ATOM 655 N N . ARG A 1 83 ? -16.492 0.602 -12.266 1.00 91.69 83 ARG A N 1
ATOM 656 C CA . ARG A 1 83 ? -16.165 -0.141 -13.495 1.00 91.69 83 ARG A CA 1
ATOM 657 C C . ARG A 1 83 ? -15.744 -1.589 -13.240 1.00 91.69 83 ARG A C 1
ATOM 659 O O . ARG A 1 83 ? -15.876 -2.418 -14.133 1.00 91.69 83 ARG A O 1
ATOM 666 N N . LEU A 1 84 ? -15.241 -1.892 -12.042 1.00 94.94 84 LEU A N 1
ATOM 667 C CA . LEU A 1 84 ? -14.780 -3.230 -11.675 1.00 94.94 84 LEU A CA 1
ATOM 668 C C . LEU A 1 84 ? -15.911 -4.100 -11.127 1.00 94.94 84 LEU A C 1
ATOM 670 O O . LEU A 1 84 ? -15.749 -5.314 -11.046 1.00 94.94 84 LEU A O 1
ATOM 674 N N . HIS A 1 85 ? -17.055 -3.507 -10.769 1.00 94.56 85 HIS A N 1
ATOM 675 C CA . HIS A 1 85 ? -18.136 -4.178 -10.047 1.00 94.56 85 HIS A CA 1
ATOM 676 C C . HIS A 1 85 ? -18.608 -5.477 -10.720 1.00 94.56 85 HIS A C 1
ATOM 678 O O . HIS A 1 85 ? -18.837 -6.475 -10.041 1.00 94.56 85 HIS A O 1
ATOM 684 N N . SER A 1 86 ? -18.708 -5.480 -12.053 1.00 96.00 86 SER A N 1
ATOM 685 C CA . SER A 1 86 ? -19.148 -6.628 -12.858 1.00 96.00 86 SER A CA 1
ATOM 686 C C . SER A 1 86 ? -18.009 -7.449 -13.472 1.00 96.00 86 SER A C 1
ATOM 688 O O . SER A 1 86 ? -18.271 -8.422 -14.179 1.00 96.00 86 SER A O 1
ATOM 690 N N . MET A 1 87 ? -16.749 -7.074 -13.239 1.00 97.56 87 MET A N 1
ATOM 691 C CA . MET A 1 87 ? -15.593 -7.770 -13.805 1.00 97.56 87 MET A CA 1
ATOM 692 C C . MET A 1 87 ? -15.289 -9.053 -13.020 1.00 97.56 87 MET A C 1
ATOM 694 O O . MET A 1 87 ? -15.444 -9.089 -11.796 1.00 97.56 87 MET A O 1
ATOM 698 N N . SER A 1 88 ? -14.831 -10.106 -13.709 1.00 96.88 88 SER A N 1
ATOM 699 C CA . SER A 1 88 ? -14.278 -11.299 -13.048 1.00 96.88 88 SER A CA 1
ATOM 700 C C . SER A 1 88 ? -12.947 -10.972 -12.365 1.00 96.88 88 SER A C 1
ATOM 702 O O . SER A 1 88 ? -12.338 -9.944 -12.667 1.00 96.88 88 SER A O 1
ATOM 704 N N . ASP A 1 89 ? -12.486 -11.827 -11.450 1.00 96.38 89 ASP A N 1
ATOM 705 C CA . ASP A 1 89 ? -11.188 -11.626 -10.790 1.00 96.38 89 ASP A CA 1
ATOM 706 C C . ASP A 1 89 ? -10.057 -11.570 -11.837 1.00 96.38 89 ASP A C 1
ATOM 708 O O . ASP A 1 89 ? -9.240 -10.657 -11.805 1.00 96.38 89 ASP A O 1
ATOM 712 N N . GLU A 1 90 ? -10.089 -12.435 -12.857 1.00 96.12 90 GLU A N 1
ATOM 713 C CA . GLU A 1 90 ? -9.111 -12.456 -13.959 1.00 96.12 90 GLU A CA 1
ATOM 714 C C . GLU A 1 90 ? -9.092 -11.153 -14.759 1.00 96.12 90 GLU A C 1
ATOM 716 O O . GLU A 1 90 ? -8.032 -10.659 -15.152 1.00 96.12 90 GLU A O 1
ATOM 721 N N . ALA A 1 91 ? -10.271 -10.582 -15.005 1.00 97.12 91 ALA A N 1
ATOM 722 C CA . ALA A 1 91 ? -10.389 -9.312 -15.701 1.00 97.12 91 ALA A CA 1
ATOM 723 C C . ALA A 1 91 ? -9.857 -8.153 -14.840 1.00 97.12 91 ALA A C 1
ATOM 725 O O . ALA A 1 91 ? -9.221 -7.242 -15.372 1.00 97.12 91 ALA A O 1
ATOM 726 N N . ILE A 1 92 ? -10.080 -8.191 -13.520 1.00 97.31 92 ILE A N 1
ATOM 727 C CA . ILE A 1 92 ? -9.516 -7.214 -12.577 1.00 97.31 92 ILE A CA 1
ATOM 728 C C . ILE A 1 92 ? -7.987 -7.324 -12.539 1.00 97.31 92 ILE A C 1
ATOM 730 O O . ILE A 1 92 ? -7.309 -6.297 -12.503 1.00 97.31 92 ILE A O 1
ATOM 734 N N . ASP A 1 93 ? -7.423 -8.530 -12.613 1.00 96.94 93 ASP A N 1
ATOM 735 C CA . ASP A 1 93 ? -5.967 -8.707 -12.662 1.00 96.94 93 ASP A CA 1
ATOM 736 C C . ASP A 1 93 ? -5.357 -8.073 -13.901 1.00 96.94 93 ASP A C 1
ATOM 738 O O . ASP A 1 93 ? -4.369 -7.342 -13.806 1.00 96.94 93 ASP A O 1
ATOM 742 N N . ALA A 1 94 ? -5.941 -8.376 -15.066 1.00 96.81 94 ALA A N 1
ATOM 743 C CA . ALA A 1 94 ? -5.492 -7.839 -16.339 1.00 96.81 94 ALA A CA 1
ATOM 744 C C . ALA A 1 94 ? -5.546 -6.310 -16.307 1.00 96.81 94 ALA A C 1
ATOM 746 O O . ALA A 1 94 ? -4.575 -5.655 -16.676 1.00 96.81 94 ALA A O 1
ATOM 747 N N . TRP A 1 95 ? -6.631 -5.755 -15.761 1.00 96.62 95 TRP A N 1
ATOM 748 C CA . TRP A 1 95 ? -6.782 -4.322 -15.554 1.00 96.62 95 TRP A CA 1
ATOM 749 C C . TRP A 1 95 ? -5.699 -3.739 -14.634 1.00 96.62 95 TRP A C 1
ATOM 751 O O . TRP A 1 95 ? -5.013 -2.804 -15.035 1.00 96.62 95 TRP A O 1
ATOM 761 N N . LEU A 1 96 ? -5.453 -4.315 -13.451 1.00 97.38 96 LEU A N 1
ATOM 762 C CA . LEU A 1 96 ? -4.383 -3.849 -12.556 1.00 97.38 96 LEU A CA 1
ATOM 763 C C . LEU A 1 96 ? -3.011 -3.869 -13.254 1.00 97.38 96 LEU A C 1
ATOM 765 O O . LEU A 1 96 ? -2.238 -2.917 -13.155 1.00 97.38 96 LEU A O 1
ATOM 769 N N . LEU A 1 97 ? -2.697 -4.935 -13.988 1.00 96.25 97 LEU A N 1
ATOM 770 C CA . LEU A 1 97 ? -1.421 -5.047 -14.696 1.00 96.25 97 LEU A CA 1
ATOM 771 C C . LEU A 1 97 ? -1.310 -4.075 -15.881 1.00 96.25 97 LEU A C 1
ATOM 773 O O . LEU A 1 97 ? -0.218 -3.580 -16.159 1.00 96.25 97 LEU A O 1
ATOM 777 N N . ASP A 1 98 ? -2.406 -3.795 -16.582 1.00 95.31 98 ASP A N 1
ATOM 778 C CA . ASP A 1 98 ? -2.427 -2.877 -17.725 1.00 95.31 98 ASP A CA 1
ATOM 779 C C . ASP A 1 98 ? -2.402 -1.398 -17.322 1.00 95.31 98 ASP A C 1
ATOM 781 O O . ASP A 1 98 ? -1.915 -0.577 -18.108 1.00 95.31 98 ASP A O 1
ATOM 785 N N . GLU A 1 99 ? -2.902 -1.067 -16.129 1.00 95.38 99 GLU A N 1
ATOM 786 C CA . GLU A 1 99 ? -3.023 0.310 -15.640 1.00 95.38 99 GLU A CA 1
ATOM 787 C C . GLU A 1 99 ? -1.859 0.743 -14.740 1.00 95.38 99 GLU A C 1
ATOM 789 O O . GLU A 1 99 ? -1.404 1.882 -14.839 1.00 95.38 99 GLU A O 1
ATOM 794 N N . VAL A 1 100 ? -1.348 -0.139 -13.865 1.00 96.44 100 VAL A N 1
ATOM 795 C CA . VAL A 1 100 ? -0.406 0.279 -12.805 1.00 96.44 100 VAL A CA 1
ATOM 796 C C . VAL A 1 100 ? 0.929 -0.465 -12.766 1.00 96.44 100 VAL A C 1
ATOM 798 O O . VAL A 1 100 ? 1.825 -0.033 -12.042 1.00 96.44 100 VAL A O 1
ATOM 801 N N . ALA A 1 101 ? 1.141 -1.527 -13.555 1.00 96.00 101 ALA A N 1
ATOM 802 C CA . ALA A 1 101 ? 2.413 -2.270 -13.567 1.00 96.00 101 ALA A CA 1
ATOM 803 C C . ALA A 1 101 ? 3.521 -1.577 -14.389 1.00 96.00 101 ALA A C 1
ATOM 805 O O . ALA A 1 101 ? 4.056 -2.117 -15.365 1.00 96.00 101 ALA A O 1
ATOM 806 N N . PHE A 1 102 ? 3.875 -0.363 -13.974 1.00 94.81 102 PHE A N 1
ATOM 807 C CA . PHE A 1 102 ? 4.819 0.511 -14.655 1.00 94.81 102 PHE A CA 1
ATOM 808 C C . PHE A 1 102 ? 5.931 1.011 -13.726 1.00 94.81 102 PHE A C 1
ATOM 810 O O . PHE A 1 102 ? 5.735 1.190 -12.525 1.00 94.81 102 PHE A O 1
ATOM 817 N N . LEU A 1 103 ? 7.094 1.304 -14.311 1.00 93.75 103 LEU A N 1
ATOM 818 C CA . LEU A 1 103 ? 8.194 2.011 -13.657 1.00 93.75 103 LEU A CA 1
ATOM 819 C C . LEU A 1 103 ? 8.500 3.311 -14.391 1.00 93.75 103 LEU A C 1
ATOM 821 O O . LEU A 1 103 ? 8.565 3.346 -15.619 1.00 93.75 103 LEU A O 1
ATOM 825 N N . SER A 1 104 ? 8.706 4.378 -13.628 1.00 92.25 104 SER A N 1
ATOM 826 C CA . SER A 1 104 ? 9.082 5.688 -14.150 1.00 92.25 104 SER A CA 1
ATOM 827 C C . SER A 1 104 ? 10.368 5.620 -14.964 1.00 92.25 104 SER A C 1
ATOM 829 O O . SER A 1 104 ? 11.319 4.934 -14.581 1.00 92.25 104 SER A O 1
ATOM 831 N N . SER A 1 105 ? 10.456 6.411 -16.035 1.00 89.56 105 SER A N 1
ATOM 832 C CA . SER A 1 105 ? 11.692 6.592 -16.796 1.00 89.56 105 SER A CA 1
ATOM 833 C C . SER A 1 105 ? 12.860 7.052 -15.926 1.00 89.56 105 SER A C 1
ATOM 835 O O . SER A 1 105 ? 14.009 6.708 -16.200 1.00 89.56 105 SER A O 1
ATOM 837 N N . ASN A 1 106 ? 12.572 7.776 -14.842 1.00 85.00 106 ASN A N 1
ATOM 838 C CA . ASN A 1 106 ? 13.574 8.242 -13.888 1.00 85.00 106 ASN A CA 1
ATOM 839 C C . ASN A 1 106 ? 14.250 7.093 -13.138 1.00 85.00 106 ASN A C 1
ATOM 841 O O . ASN A 1 106 ? 15.372 7.258 -12.676 1.00 85.00 106 ASN A O 1
ATOM 845 N N . HIS A 1 107 ? 13.610 5.924 -13.047 1.00 83.31 107 HIS A N 1
ATOM 846 C CA . HIS A 1 107 ? 14.242 4.728 -12.497 1.00 83.31 107 HIS A CA 1
ATOM 847 C C . HIS A 1 107 ? 15.393 4.225 -13.386 1.00 83.31 107 HIS A C 1
ATOM 849 O O . HIS A 1 107 ? 16.383 3.714 -12.871 1.00 83.31 107 HIS A O 1
ATOM 855 N N . PHE A 1 108 ? 15.291 4.412 -14.707 1.00 75.75 108 PHE A N 1
ATOM 856 C CA . PHE A 1 108 ? 16.272 3.941 -15.696 1.00 75.75 108 PHE A CA 1
ATOM 857 C C . PHE A 1 108 ? 17.329 4.988 -16.047 1.00 75.75 108 PHE A C 1
ATOM 859 O O . PHE A 1 108 ? 18.428 4.636 -16.459 1.00 75.75 108 PHE A O 1
ATOM 866 N N . ALA A 1 109 ? 17.010 6.274 -15.876 1.00 68.00 109 ALA A N 1
ATOM 867 C CA . ALA A 1 109 ? 17.920 7.376 -16.183 1.00 68.00 109 ALA A CA 1
ATOM 868 C C . ALA A 1 109 ? 19.184 7.396 -15.301 1.00 68.00 109 ALA A C 1
ATOM 870 O O . ALA A 1 109 ? 20.150 8.084 -15.629 1.00 68.00 109 ALA A O 1
ATOM 871 N N . HIS A 1 110 ? 19.201 6.644 -14.195 1.00 62.09 110 HIS A N 1
ATOM 872 C CA . HIS A 1 110 ? 20.384 6.520 -13.352 1.00 62.09 110 HIS A CA 1
ATOM 873 C C . HIS A 1 110 ? 21.312 5.447 -13.871 1.00 62.09 110 HIS A C 1
ATOM 875 O O . HIS A 1 110 ? 21.229 4.274 -13.501 1.00 62.09 110 HIS A O 1
ATOM 881 N N . GLU A 1 111 ? 22.306 5.893 -14.627 1.00 53.94 111 GLU A N 1
ATOM 882 C CA . GLU A 1 111 ? 23.572 5.195 -14.602 1.00 53.94 111 GLU A CA 1
ATOM 883 C C . GLU A 1 111 ? 24.138 5.353 -13.179 1.00 53.94 111 GLU A C 1
ATOM 885 O O . GLU A 1 111 ? 24.646 6.411 -12.827 1.00 53.94 111 GLU A O 1
ATOM 890 N N . TYR A 1 112 ? 23.962 4.347 -12.309 1.00 55.00 112 TYR A N 1
ATOM 891 C CA . TYR A 1 112 ? 24.652 4.237 -11.024 1.00 55.00 112 TYR A CA 1
ATOM 892 C C . TYR A 1 112 ? 26.137 4.517 -11.258 1.00 55.00 112 TYR A C 1
ATOM 894 O O . TYR A 1 112 ? 26.874 3.654 -11.743 1.00 55.00 112 TYR A O 1
ATOM 902 N N . GLN A 1 113 ? 26.554 5.748 -10.979 1.00 48.56 113 GLN A N 1
ATOM 903 C CA . GLN A 1 113 ? 27.953 6.108 -10.946 1.00 48.56 113 GLN A CA 1
ATOM 904 C C . GLN A 1 113 ? 28.474 5.514 -9.649 1.00 48.56 113 GLN A C 1
ATOM 906 O O . GLN A 1 113 ? 28.046 5.911 -8.562 1.00 48.56 113 GLN A O 1
ATOM 911 N N . ASP A 1 114 ? 29.348 4.512 -9.766 1.00 48.06 114 ASP A N 1
ATOM 912 C CA . ASP A 1 114 ? 30.083 4.016 -8.610 1.00 48.06 114 ASP A CA 1
ATOM 913 C C . ASP A 1 114 ? 30.668 5.238 -7.878 1.00 48.06 114 ASP A C 1
ATOM 915 O O . ASP A 1 114 ? 31.249 6.112 -8.536 1.00 48.06 114 ASP A O 1
ATOM 919 N N . PRO A 1 115 ? 30.524 5.341 -6.544 1.00 51.31 115 PRO A N 1
ATOM 920 C CA . PRO A 1 115 ? 31.142 6.434 -5.812 1.00 51.31 115 PRO A CA 1
ATOM 921 C C . PRO A 1 115 ? 32.639 6.476 -6.163 1.00 51.31 115 PRO A C 1
ATOM 923 O O . PRO A 1 115 ? 33.267 5.413 -6.284 1.00 51.31 115 PRO A O 1
ATOM 926 N N . PRO A 1 116 ? 33.219 7.674 -6.366 1.00 50.72 116 PRO A N 1
ATOM 927 C CA . PRO A 1 116 ? 34.584 7.805 -6.843 1.00 50.72 116 PRO A CA 1
ATOM 928 C C . PRO A 1 116 ? 35.531 6.995 -5.948 1.00 50.72 116 PRO A C 1
ATOM 930 O O . PRO A 1 116 ? 35.442 7.066 -4.715 1.00 50.72 116 PRO A O 1
ATOM 933 N N . PRO A 1 117 ? 36.431 6.193 -6.541 1.00 45.72 117 PRO A N 1
ATOM 934 C CA . PRO A 1 117 ? 37.357 5.369 -5.784 1.00 45.72 117 PRO A CA 1
ATOM 935 C C . PRO A 1 117 ? 38.351 6.263 -5.049 1.00 45.72 117 PRO A C 1
ATOM 937 O O . PRO A 1 117 ? 39.327 6.728 -5.620 1.00 45.72 117 PRO A O 1
ATOM 940 N N . GLY A 1 118 ? 38.072 6.543 -3.781 1.00 51.53 118 GLY A N 1
ATOM 941 C CA . GLY A 1 118 ? 38.894 7.445 -2.975 1.00 51.53 118 GLY A CA 1
ATOM 942 C C . GLY A 1 118 ? 38.192 7.988 -1.735 1.00 51.53 118 GLY A C 1
ATOM 943 O O . GLY A 1 118 ? 38.860 8.342 -0.769 1.00 51.53 118 GLY A O 1
ATOM 944 N N . GLY A 1 119 ? 36.856 7.971 -1.697 1.00 49.88 119 GLY A N 1
ATOM 945 C CA . GLY A 1 119 ? 36.073 8.299 -0.504 1.00 49.88 119 GLY A CA 1
ATOM 946 C C . GLY A 1 119 ? 36.027 7.149 0.502 1.00 49.88 119 GLY A C 1
ATOM 947 O O . GLY A 1 119 ? 34.951 6.651 0.818 1.00 49.88 119 GLY A O 1
ATOM 948 N N . ALA A 1 120 ? 37.180 6.680 0.978 1.00 45.06 120 ALA A N 1
ATOM 949 C CA . ALA A 1 120 ? 37.227 5.733 2.083 1.00 45.06 120 ALA A CA 1
ATOM 950 C C . ALA A 1 120 ? 36.705 6.426 3.353 1.00 45.06 120 ALA A C 1
ATOM 952 O O . ALA A 1 120 ? 37.473 7.013 4.114 1.00 45.06 120 ALA A O 1
ATOM 953 N N . GLN A 1 121 ? 35.399 6.341 3.622 1.00 49.47 121 GLN A N 1
ATOM 954 C CA . GLN A 1 121 ? 34.942 6.417 5.004 1.00 49.47 121 GLN A CA 1
ATOM 955 C C . GLN A 1 121 ? 35.620 5.256 5.734 1.00 49.47 121 GLN A C 1
ATOM 957 O O . GLN A 1 121 ? 35.243 4.097 5.538 1.00 49.47 121 GLN A O 1
ATOM 962 N N . LYS A 1 122 ? 36.669 5.565 6.512 1.00 44.31 122 LYS A N 1
ATOM 963 C CA . LYS A 1 122 ? 37.338 4.640 7.438 1.00 44.31 122 LYS A CA 1
ATOM 964 C C . LYS A 1 122 ? 36.252 3.915 8.244 1.00 44.31 122 LYS A C 1
ATOM 966 O O . LYS A 1 122 ? 35.660 4.505 9.137 1.00 44.31 122 LYS A O 1
ATOM 971 N N . GLY A 1 123 ? 35.964 2.666 7.880 1.00 49.28 123 GLY A N 1
ATOM 972 C CA . GLY A 1 123 ? 34.932 1.835 8.510 1.00 49.28 123 GLY A CA 1
ATOM 973 C C . GLY A 1 123 ? 33.936 1.185 7.544 1.00 49.28 123 GLY A C 1
ATOM 974 O O . GLY A 1 123 ? 33.334 0.176 7.897 1.00 49.28 123 GLY A O 1
ATOM 975 N N . SER A 1 124 ? 33.794 1.683 6.313 1.00 43.50 124 SER A N 1
ATOM 976 C CA . SER A 1 124 ? 32.961 1.037 5.290 1.00 43.50 124 SER A CA 1
ATOM 977 C C . SER A 1 124 ? 33.846 0.233 4.335 1.00 43.50 124 SER A C 1
ATOM 979 O O . SER A 1 124 ? 34.663 0.781 3.599 1.00 43.50 124 SER A O 1
ATOM 981 N N . GLY A 1 125 ? 33.758 -1.097 4.414 1.00 42.38 125 GLY A N 1
ATOM 982 C CA . GLY A 1 125 ? 34.502 -2.007 3.540 1.00 42.38 125 GLY A CA 1
ATOM 983 C C . GLY A 1 125 ? 34.210 -1.779 2.046 1.00 42.38 125 GLY A C 1
ATOM 984 O O . GLY A 1 125 ? 33.294 -1.036 1.697 1.00 42.38 125 GLY A O 1
ATOM 985 N N . PRO A 1 126 ? 34.962 -2.427 1.139 1.00 39.81 126 PRO A N 1
ATOM 986 C CA . PRO A 1 126 ? 34.931 -2.147 -0.295 1.00 39.81 126 PRO A CA 1
ATOM 987 C C . PRO A 1 126 ? 33.584 -2.540 -0.924 1.00 39.81 126 PRO A C 1
ATOM 989 O O . PRO A 1 126 ? 33.389 -3.661 -1.392 1.00 39.81 126 PRO A O 1
ATOM 992 N N . TYR A 1 127 ? 32.639 -1.603 -0.966 1.00 44.69 127 TYR A N 1
ATOM 993 C CA . TYR A 1 127 ? 31.389 -1.715 -1.718 1.00 44.69 127 TYR A CA 1
ATOM 994 C C . TYR A 1 127 ? 31.600 -1.213 -3.151 1.00 44.69 127 TYR A C 1
ATOM 996 O O . TYR A 1 127 ? 31.072 -0.189 -3.560 1.00 44.69 127 TYR A O 1
ATOM 1004 N N . ARG A 1 128 ? 32.392 -1.955 -3.932 1.00 40.22 128 ARG A N 1
ATOM 1005 C CA . ARG A 1 128 ? 32.398 -1.850 -5.397 1.00 40.22 128 ARG A CA 1
ATOM 1006 C C . ARG A 1 128 ? 31.617 -3.029 -5.954 1.00 40.22 128 ARG A C 1
ATOM 1008 O O . ARG A 1 128 ? 32.128 -4.150 -5.986 1.00 40.22 128 ARG A O 1
ATOM 1015 N N . ARG A 1 129 ? 30.373 -2.811 -6.377 1.00 48.34 129 ARG A N 1
ATOM 1016 C CA . ARG A 1 129 ? 29.690 -3.778 -7.239 1.00 48.34 129 ARG A CA 1
ATOM 1017 C C . ARG A 1 129 ? 28.636 -3.071 -8.081 1.00 48.34 129 ARG A C 1
ATOM 1019 O O . ARG A 1 129 ? 27.741 -2.444 -7.533 1.00 48.34 129 ARG A O 1
ATOM 1026 N N . LYS A 1 130 ? 28.754 -3.249 -9.399 1.00 40.91 130 LYS A N 1
ATOM 1027 C CA . LYS A 1 130 ? 27.806 -2.816 -10.427 1.00 40.91 130 LYS A CA 1
ATOM 1028 C C . LYS A 1 130 ? 26.385 -3.243 -10.031 1.00 40.91 130 LYS A C 1
ATOM 1030 O O . LYS A 1 130 ? 26.061 -4.423 -10.131 1.00 40.91 130 LYS A O 1
ATOM 1035 N N . VAL A 1 131 ? 25.551 -2.300 -9.592 1.00 43.56 131 VAL A N 1
ATOM 1036 C CA . VAL A 1 131 ? 24.103 -2.510 -9.357 1.00 43.56 131 VAL A CA 1
ATOM 1037 C C . VAL A 1 131 ? 23.310 -2.444 -10.681 1.00 43.56 131 VAL A C 1
ATOM 1039 O O . VAL A 1 131 ? 22.091 -2.562 -10.717 1.00 43.56 131 VAL A O 1
ATOM 1042 N N . HIS A 1 132 ? 24.007 -2.349 -11.813 1.00 43.94 132 HIS A N 1
ATOM 1043 C CA . HIS A 1 132 ? 23.403 -2.314 -13.139 1.00 43.94 132 HIS A CA 1
ATOM 1044 C C . HIS A 1 132 ? 22.860 -3.668 -13.600 1.00 43.94 132 HIS A C 1
ATOM 1046 O O . HIS A 1 132 ? 23.615 -4.638 -13.677 1.00 43.94 132 HIS A O 1
ATOM 1052 N N . THR A 1 133 ? 21.568 -3.685 -13.974 1.00 48.31 133 THR A N 1
ATOM 1053 C CA . THR A 1 133 ? 20.942 -4.356 -15.150 1.00 48.31 133 THR A CA 1
ATOM 1054 C C . THR A 1 133 ? 19.631 -5.120 -14.909 1.00 48.31 133 THR A C 1
ATOM 1056 O O . THR A 1 133 ? 19.011 -5.515 -15.893 1.00 48.31 133 THR A O 1
ATOM 1059 N N . ALA A 1 134 ? 19.149 -5.334 -13.679 1.00 51.88 134 ALA A N 1
ATOM 1060 C CA . ALA A 1 134 ? 17.933 -6.147 -13.489 1.00 51.88 134 ALA A CA 1
ATOM 1061 C C . ALA A 1 134 ? 16.655 -5.524 -14.105 1.00 51.88 134 ALA A C 1
ATOM 1063 O O . ALA A 1 134 ? 15.992 -6.236 -14.863 1.00 51.88 134 ALA A O 1
ATOM 1064 N N . PRO A 1 135 ? 16.347 -4.222 -13.908 1.00 55.06 135 PRO A N 1
ATOM 1065 C CA . PRO A 1 135 ? 15.162 -3.605 -14.513 1.00 55.06 135 PRO A CA 1
ATOM 1066 C C . PRO A 1 135 ? 15.248 -3.565 -16.044 1.00 55.06 135 PRO A C 1
ATOM 1068 O O . PRO A 1 135 ? 14.292 -3.915 -16.728 1.00 55.06 135 PRO A O 1
ATOM 1071 N N . GLN A 1 136 ? 16.424 -3.224 -16.586 1.00 55.59 136 GLN A N 1
ATOM 1072 C CA . GLN A 1 136 ? 16.661 -3.179 -18.032 1.00 55.59 136 GLN A CA 1
ATOM 1073 C C . GLN A 1 136 ? 16.482 -4.568 -18.669 1.00 55.59 136 GLN A C 1
ATOM 1075 O O . GLN A 1 136 ? 15.767 -4.715 -19.648 1.00 55.59 136 GLN A O 1
ATOM 1080 N N . ARG A 1 137 ? 17.023 -5.631 -18.055 1.00 52.59 137 ARG A N 1
ATOM 1081 C CA . ARG A 1 137 ? 16.856 -7.015 -18.542 1.00 52.59 137 ARG A CA 1
ATOM 1082 C C . ARG A 1 137 ? 15.429 -7.546 -18.403 1.00 52.59 137 ARG A C 1
ATOM 1084 O O . ARG A 1 137 ? 15.038 -8.402 -19.194 1.00 52.59 137 ARG A O 1
ATOM 1091 N N . ALA A 1 138 ? 14.685 -7.098 -17.390 1.00 54.38 138 ALA A N 1
ATOM 1092 C CA . ALA A 1 138 ? 13.272 -7.437 -17.218 1.00 54.38 138 ALA A CA 1
ATOM 1093 C C . ALA A 1 138 ? 12.393 -6.810 -18.313 1.00 54.38 138 ALA A C 1
ATOM 1095 O O . ALA A 1 138 ? 11.336 -7.350 -18.629 1.00 54.38 138 ALA A O 1
ATOM 1096 N N . ILE A 1 139 ? 12.858 -5.711 -18.908 1.00 58.59 139 ILE A N 1
ATOM 1097 C CA . ILE A 1 139 ? 12.256 -5.060 -20.069 1.00 58.59 139 ILE A CA 1
ATOM 1098 C C . ILE A 1 139 ? 12.730 -5.715 -21.377 1.00 58.59 139 ILE A C 1
ATOM 1100 O O . ILE A 1 139 ? 11.913 -6.086 -22.214 1.00 58.59 139 ILE A O 1
ATOM 1104 N N . ASP A 1 140 ? 14.037 -5.932 -21.533 1.00 52.22 140 ASP A N 1
ATOM 1105 C CA . ASP A 1 140 ? 14.648 -6.327 -22.809 1.00 52.22 140 ASP A CA 1
ATOM 1106 C C . ASP A 1 140 ? 14.359 -7.781 -23.228 1.00 52.22 140 ASP A C 1
ATOM 1108 O O . ASP A 1 140 ? 14.484 -8.127 -24.402 1.00 52.22 140 ASP A O 1
ATOM 1112 N N . LYS A 1 141 ? 13.988 -8.672 -22.297 1.00 49.78 141 LYS A N 1
ATOM 1113 C CA . LYS A 1 141 ? 13.854 -10.111 -22.598 1.00 49.78 141 LYS A CA 1
ATOM 1114 C C . LYS A 1 141 ? 12.616 -10.500 -23.415 1.00 49.78 141 LYS A C 1
ATOM 1116 O O . LYS A 1 141 ? 12.571 -11.639 -23.874 1.00 49.78 141 LYS A O 1
ATOM 1121 N N . GLN A 1 142 ? 11.618 -9.627 -23.575 1.00 46.22 142 GLN A N 1
ATOM 1122 C CA . GLN A 1 142 ? 10.290 -10.023 -24.089 1.00 46.22 142 GLN A CA 1
ATOM 1123 C C . GLN A 1 142 ? 9.698 -9.113 -25.176 1.00 46.22 142 GLN A C 1
ATOM 1125 O O . GLN A 1 142 ? 8.624 -9.414 -25.691 1.00 46.22 142 GLN A O 1
ATOM 1130 N N . GLY A 1 143 ? 10.384 -8.047 -25.581 1.00 52.22 143 GLY A N 1
ATOM 1131 C CA . GLY A 1 143 ? 9.885 -7.118 -26.592 1.00 52.22 143 GLY A CA 1
ATOM 1132 C C . GLY A 1 143 ? 10.200 -5.680 -26.220 1.00 52.22 143 GLY A C 1
ATOM 1133 O O . GLY A 1 143 ? 10.636 -5.395 -25.110 1.00 52.22 143 GLY A O 1
ATOM 1134 N N . VAL A 1 144 ? 10.014 -4.772 -27.174 1.00 53.53 144 VAL A N 1
ATOM 1135 C CA . VAL A 1 144 ? 10.242 -3.340 -26.968 1.00 53.53 144 VAL A CA 1
ATOM 1136 C C . VAL A 1 144 ? 9.463 -2.882 -25.724 1.00 53.53 144 VAL A C 1
ATOM 1138 O O . VAL A 1 144 ? 8.260 -3.156 -25.663 1.00 53.53 144 VAL A O 1
ATOM 1141 N N . PRO A 1 145 ? 10.098 -2.205 -24.743 1.00 65.56 145 PRO A N 1
ATOM 1142 C CA . PRO A 1 145 ? 9.385 -1.620 -23.616 1.00 65.56 145 PRO A CA 1
ATOM 1143 C C . PRO A 1 145 ? 8.165 -0.853 -24.116 1.00 65.56 145 PRO A C 1
ATOM 1145 O O . PRO A 1 145 ? 8.299 0.062 -24.932 1.00 65.56 145 PRO A O 1
ATOM 1148 N N . ILE A 1 146 ? 6.975 -1.199 -23.621 1.00 80.38 146 ILE A N 1
ATOM 1149 C CA . ILE A 1 146 ? 5.786 -0.392 -23.887 1.00 80.38 146 ILE A CA 1
ATOM 1150 C C . ILE A 1 146 ? 5.937 0.875 -23.046 1.00 80.38 146 ILE A C 1
ATOM 1152 O O . ILE A 1 146 ? 5.580 0.912 -21.866 1.00 80.38 146 ILE A O 1
ATOM 1156 N N . ALA A 1 147 ? 6.547 1.886 -23.658 1.00 87.56 147 ALA A N 1
ATOM 1157 C CA . ALA A 1 147 ? 6.660 3.220 -23.111 1.00 87.56 147 ALA A CA 1
ATOM 1158 C C . ALA A 1 147 ? 5.300 3.914 -23.233 1.00 87.56 147 ALA A C 1
ATOM 1160 O O . ALA A 1 147 ? 4.718 3.977 -24.318 1.00 87.56 147 ALA A O 1
ATOM 1161 N N . ARG A 1 148 ? 4.782 4.425 -22.121 1.00 90.38 148 ARG A N 1
ATOM 1162 C CA . ARG A 1 148 ? 3.539 5.193 -22.076 1.00 90.38 148 ARG A CA 1
ATOM 1163 C C . ARG A 1 148 ? 3.784 6.499 -21.352 1.00 90.38 148 ARG A C 1
ATOM 1165 O O . ARG A 1 148 ? 4.463 6.536 -20.332 1.00 90.38 148 ARG A O 1
ATOM 1172 N N . ASN A 1 149 ? 3.218 7.568 -21.891 1.00 90.12 149 ASN A N 1
ATOM 1173 C CA . ASN A 1 149 ? 3.135 8.829 -21.180 1.00 90.12 149 ASN A CA 1
ATOM 1174 C C . ASN A 1 149 ? 1.845 8.784 -20.350 1.00 90.12 149 ASN A C 1
ATOM 1176 O O . ASN A 1 149 ? 0.756 8.801 -20.924 1.00 90.12 149 ASN A O 1
ATOM 1180 N N . LEU A 1 150 ? 1.975 8.580 -19.039 1.00 90.75 150 LEU A N 1
ATOM 1181 C CA . LEU A 1 150 ? 0.839 8.368 -18.139 1.00 90.75 150 LEU A CA 1
ATOM 1182 C C . LEU A 1 150 ? 0.499 9.664 -17.401 1.00 90.75 150 LEU A C 1
ATOM 1184 O O . LEU A 1 150 ? 1.393 10.422 -17.015 1.00 90.75 150 LEU A O 1
ATOM 1188 N N . SER A 1 151 ? -0.799 9.897 -17.182 1.00 90.69 151 SER A N 1
ATOM 1189 C CA . SER A 1 151 ? -1.256 10.969 -16.297 1.00 90.69 151 SER A CA 1
ATOM 1190 C C . SER A 1 151 ? -1.046 10.516 -14.858 1.00 90.69 151 SER A C 1
ATOM 1192 O O . SER A 1 151 ? -1.768 9.657 -14.345 1.00 90.69 151 SER A O 1
ATOM 1194 N N . VAL A 1 152 ? -0.002 11.050 -14.232 1.00 90.38 152 VAL A N 1
ATOM 1195 C CA . VAL A 1 152 ? 0.311 10.782 -12.833 1.00 90.38 152 VAL A CA 1
ATOM 1196 C C . VAL A 1 152 ? 0.559 12.084 -12.095 1.00 90.38 152 VAL A C 1
ATOM 1198 O O . VAL A 1 152 ? 1.058 13.057 -12.660 1.00 90.38 152 VAL A O 1
ATOM 1201 N N . VAL A 1 153 ? 0.276 12.063 -10.801 1.00 89.25 153 VAL A N 1
ATOM 1202 C CA . VAL A 1 153 ? 0.627 13.128 -9.870 1.00 89.25 153 VAL A CA 1
ATOM 1203 C C . VAL A 1 153 ? 1.538 12.547 -8.803 1.00 89.25 153 VAL A C 1
ATOM 1205 O O . VAL A 1 153 ? 1.297 11.465 -8.269 1.00 89.25 153 VAL A O 1
ATOM 1208 N N . ARG A 1 154 ? 2.595 13.279 -8.456 1.00 86.25 154 ARG A N 1
ATOM 1209 C CA . ARG A 1 154 ? 3.458 12.948 -7.320 1.00 86.25 154 ARG A CA 1
ATOM 1210 C C . ARG A 1 154 ? 3.321 14.031 -6.258 1.00 86.25 154 ARG A C 1
ATOM 1212 O O . ARG A 1 154 ? 4.009 15.048 -6.352 1.00 86.25 154 ARG A O 1
ATOM 1219 N N . PRO A 1 155 ? 2.424 13.851 -5.270 1.00 81.75 155 PRO A N 1
ATOM 1220 C CA . PRO A 1 155 ? 2.334 14.763 -4.142 1.00 81.75 155 PRO A CA 1
ATOM 1221 C C . PRO A 1 155 ? 3.702 14.968 -3.474 1.00 81.75 155 PRO A C 1
ATOM 1223 O O . PRO A 1 155 ? 4.560 14.079 -3.523 1.00 81.75 155 PRO A O 1
ATOM 1226 N N . PRO A 1 156 ? 3.936 16.116 -2.818 1.00 77.00 156 PRO A N 1
ATOM 1227 C CA . PRO A 1 156 ? 5.184 16.356 -2.106 1.00 77.00 156 PRO A CA 1
ATOM 1228 C C . PRO A 1 156 ? 5.562 15.179 -1.193 1.00 77.00 156 PRO A C 1
ATOM 1230 O O . PRO A 1 156 ? 4.725 14.667 -0.448 1.00 77.00 156 PRO A O 1
ATOM 1233 N N . ARG A 1 157 ? 6.842 14.775 -1.232 1.00 75.44 157 ARG A N 1
ATOM 1234 C CA . ARG A 1 157 ? 7.418 13.651 -0.454 1.00 75.44 157 ARG A CA 1
ATOM 1235 C C . ARG A 1 157 ? 6.955 12.255 -0.871 1.00 75.44 157 ARG A C 1
ATOM 1237 O O . ARG A 1 157 ? 7.168 11.287 -0.141 1.00 75.44 157 ARG A O 1
ATOM 1244 N N . TYR A 1 158 ? 6.336 12.124 -2.039 1.00 83.69 158 TYR A N 1
ATOM 1245 C CA . TYR A 1 158 ? 6.167 10.825 -2.678 1.00 83.69 158 TYR A CA 1
ATOM 1246 C C . TYR A 1 158 ? 7.485 10.397 -3.319 1.00 83.69 158 TYR A C 1
ATOM 1248 O O . TYR A 1 158 ? 7.662 10.512 -4.522 1.00 83.69 158 TYR A O 1
ATOM 1256 N N . ASP A 1 159 ? 8.422 9.890 -2.520 1.00 83.75 159 ASP A N 1
ATOM 1257 C CA . ASP A 1 159 ? 9.776 9.590 -3.013 1.00 83.75 159 ASP A CA 1
ATOM 1258 C C . ASP A 1 159 ? 9.793 8.466 -4.060 1.00 83.75 159 ASP A C 1
ATOM 1260 O O . ASP A 1 159 ? 10.534 8.512 -5.040 1.00 83.75 159 ASP A O 1
ATOM 1264 N N . ARG A 1 160 ? 8.961 7.441 -3.844 1.00 89.31 160 ARG A N 1
ATOM 1265 C CA . ARG A 1 160 ? 8.869 6.236 -4.686 1.00 89.31 160 ARG A CA 1
ATOM 1266 C C . ARG A 1 160 ? 7.436 5.846 -5.044 1.00 89.31 160 ARG A C 1
ATOM 1268 O O . ARG A 1 160 ? 7.180 4.698 -5.391 1.00 89.31 160 ARG A O 1
ATOM 1275 N N . ALA A 1 161 ? 6.493 6.764 -4.879 1.00 92.06 161 ALA A N 1
ATOM 1276 C CA . ALA A 1 161 ? 5.080 6.542 -5.156 1.00 92.06 161 ALA A CA 1
ATOM 1277 C C . ALA A 1 161 ? 4.573 7.554 -6.188 1.00 92.06 161 ALA A C 1
ATOM 1279 O O . ALA A 1 161 ? 5.197 8.599 -6.394 1.00 92.06 161 ALA A O 1
ATOM 1280 N N . ALA A 1 162 ? 3.458 7.241 -6.834 1.00 92.31 162 ALA A N 1
ATOM 1281 C CA . ALA A 1 162 ? 2.728 8.175 -7.679 1.00 92.31 162 ALA A CA 1
ATOM 1282 C C . ALA A 1 162 ? 1.236 7.843 -7.648 1.00 92.31 162 ALA A C 1
ATOM 1284 O O . ALA A 1 162 ? 0.856 6.678 -7.542 1.00 92.31 162 ALA A O 1
ATOM 1285 N N . VAL A 1 163 ? 0.406 8.872 -7.775 1.00 92.69 163 VAL A N 1
ATOM 1286 C CA . VAL A 1 163 ? -1.033 8.744 -7.977 1.00 92.69 163 VAL A CA 1
ATOM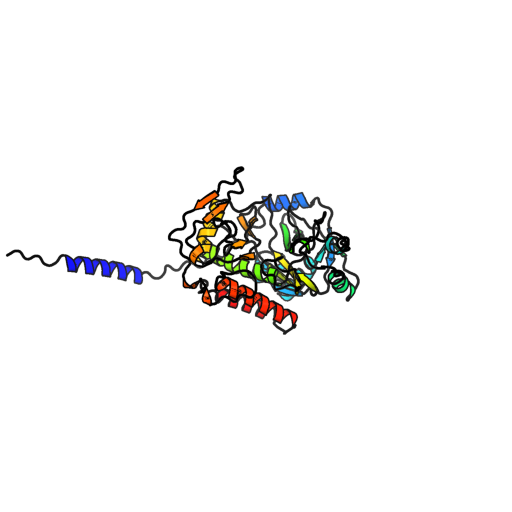 1287 C C . VAL A 1 163 ? -1.303 8.654 -9.475 1.00 92.69 163 VAL A C 1
ATOM 1289 O O . VAL A 1 163 ? -1.047 9.606 -10.206 1.00 92.69 163 VAL A O 1
ATOM 1292 N N . PHE A 1 164 ? -1.801 7.511 -9.926 1.00 93.06 164 PHE A N 1
ATOM 1293 C CA . PHE A 1 164 ? -2.214 7.228 -11.294 1.00 93.06 164 PHE A CA 1
ATOM 1294 C C . PHE A 1 164 ? -3.647 7.691 -11.491 1.00 93.06 164 PHE A C 1
ATOM 1296 O O . PHE A 1 164 ? -4.514 7.391 -10.669 1.00 93.06 164 PHE A O 1
ATOM 1303 N N . ILE A 1 165 ? -3.890 8.387 -12.595 1.00 90.88 165 ILE A N 1
ATOM 1304 C CA . ILE A 1 165 ? -5.211 8.879 -12.975 1.00 90.88 165 ILE A CA 1
ATOM 1305 C C . ILE A 1 165 ? -5.719 7.980 -14.096 1.00 90.88 165 ILE A C 1
ATOM 1307 O O . ILE A 1 165 ? -5.237 8.046 -15.226 1.00 90.88 165 ILE A O 1
ATOM 1311 N N . LEU A 1 166 ? -6.645 7.087 -13.750 1.00 88.44 166 LEU A N 1
ATOM 1312 C CA . LEU A 1 166 ? -7.035 5.948 -14.586 1.00 88.44 166 LEU A CA 1
ATOM 1313 C C . LEU A 1 166 ? -8.118 6.317 -15.590 1.00 88.44 166 LEU A C 1
ATOM 1315 O O . LEU A 1 166 ? -8.103 5.897 -16.744 1.00 88.44 166 LEU A O 1
ATOM 1319 N N . SER A 1 167 ? -9.110 7.070 -15.128 1.00 84.31 167 SER A N 1
ATOM 1320 C CA . SER A 1 167 ? -10.251 7.456 -15.939 1.00 84.31 167 SER A CA 1
ATOM 1321 C C . SER A 1 167 ? -10.835 8.773 -15.444 1.00 84.31 167 SER A C 1
ATOM 1323 O O . SER A 1 167 ? -10.713 9.139 -14.273 1.00 84.31 167 SER A O 1
ATOM 1325 N N . ARG A 1 168 ? -11.466 9.495 -16.370 1.00 79.31 168 ARG A N 1
ATOM 1326 C CA . ARG A 1 168 ? -12.238 10.705 -16.099 1.00 79.31 168 ARG A CA 1
ATOM 1327 C C . ARG A 1 168 ? -13.595 10.538 -16.765 1.00 79.31 168 ARG A C 1
ATOM 1329 O O . ARG A 1 168 ? -13.666 10.430 -17.988 1.00 79.31 168 ARG A O 1
ATOM 1336 N N . SER A 1 169 ? -14.658 10.508 -15.971 1.00 76.38 169 SER A N 1
ATOM 1337 C CA . SER A 1 169 ? -16.031 10.440 -16.469 1.00 76.38 169 SER A CA 1
ATOM 1338 C C . SER A 1 169 ? -16.879 11.493 -15.765 1.00 76.38 169 SER A C 1
ATOM 1340 O O . SER A 1 169 ? -17.413 11.263 -14.679 1.00 76.38 169 SER A O 1
ATOM 1342 N N . GLY A 1 170 ? -16.997 12.667 -16.389 1.00 79.19 170 GLY A N 1
ATOM 1343 C CA . GLY A 1 170 ? -17.652 13.822 -15.776 1.00 79.19 170 GLY A CA 1
ATOM 1344 C C . GLY A 1 170 ? -16.859 14.328 -14.570 1.00 79.19 170 GLY A C 1
ATOM 1345 O O . GLY A 1 170 ? -15.685 14.660 -14.707 1.00 79.19 170 GLY A O 1
ATOM 1346 N N . GLU A 1 171 ? -17.502 14.375 -13.403 1.00 70.69 171 GLU A N 1
ATOM 1347 C CA . GLU A 1 171 ? -16.888 14.811 -12.137 1.00 70.69 171 GLU A CA 1
ATOM 1348 C C . GLU A 1 171 ? -16.142 13.692 -11.396 1.00 70.69 171 GLU A C 1
ATOM 1350 O O . GLU A 1 171 ? -15.439 13.961 -10.424 1.00 70.69 171 GLU A O 1
ATOM 1355 N N . VAL A 1 172 ? -16.289 12.436 -11.830 1.00 72.12 172 VAL A N 1
ATOM 1356 C CA . VAL A 1 172 ? -15.639 11.294 -11.182 1.00 72.12 172 VAL A CA 1
ATOM 1357 C C . VAL A 1 172 ? -14.287 11.046 -11.835 1.00 72.12 172 VAL A C 1
ATOM 1359 O O . VAL A 1 172 ? -14.202 10.790 -13.042 1.00 72.12 172 VAL A O 1
ATOM 1362 N N . VAL A 1 173 ? -13.238 11.088 -11.018 1.00 78.44 173 VAL A N 1
ATOM 1363 C CA . VAL A 1 173 ? -11.884 10.707 -11.410 1.00 78.44 173 VAL A CA 1
ATOM 1364 C C . VAL A 1 173 ? -11.474 9.483 -10.605 1.00 78.44 173 VAL A C 1
ATOM 1366 O O . VAL A 1 173 ? -11.412 9.516 -9.376 1.00 78.44 173 VAL A O 1
ATOM 1369 N N . GLU A 1 174 ? -11.204 8.385 -11.302 1.00 87.38 174 GLU A N 1
ATOM 1370 C CA . GLU A 1 174 ? -10.692 7.171 -10.672 1.00 87.38 174 GLU A CA 1
ATOM 1371 C C . GLU A 1 174 ? -9.175 7.286 -10.540 1.00 87.38 174 GLU A C 1
ATOM 1373 O O . GLU A 1 174 ? -8.462 7.459 -11.533 1.00 87.38 174 GLU A O 1
ATOM 1378 N N . MET A 1 175 ? -8.681 7.183 -9.306 1.00 92.25 175 MET A N 1
ATOM 1379 C CA . MET A 1 175 ? -7.264 7.334 -9.000 1.00 92.25 175 MET A CA 1
ATOM 1380 C C . MET A 1 175 ? -6.742 6.187 -8.136 1.00 92.25 175 MET A C 1
ATOM 1382 O O . MET A 1 175 ? -7.447 5.670 -7.266 1.00 92.25 175 MET A O 1
ATOM 1386 N N . LEU A 1 176 ? -5.472 5.839 -8.330 1.00 94.12 176 LEU A N 1
ATOM 1387 C CA . LEU A 1 176 ? -4.752 4.863 -7.512 1.00 94.12 176 LEU A CA 1
ATOM 1388 C C . LEU A 1 176 ? -3.408 5.419 -7.073 1.00 94.12 176 LEU A C 1
ATOM 1390 O O . LEU A 1 176 ? -2.638 5.880 -7.902 1.00 94.12 176 LEU A O 1
ATOM 1394 N N . ASP A 1 177 ? -3.085 5.316 -5.788 1.00 94.25 177 ASP A N 1
ATOM 1395 C CA . ASP A 1 177 ? -1.711 5.520 -5.331 1.00 94.25 177 ASP A CA 1
ATOM 1396 C C . ASP A 1 177 ? -0.934 4.210 -5.467 1.00 94.25 177 ASP A C 1
ATOM 1398 O O . ASP A 1 177 ? -1.329 3.174 -4.929 1.00 94.25 177 ASP A O 1
ATOM 1402 N N . VAL A 1 178 ? 0.183 4.255 -6.184 1.00 95.94 178 VAL A N 1
ATOM 1403 C CA . VAL A 1 178 ? 1.022 3.092 -6.449 1.00 95.94 178 VAL A CA 1
ATOM 1404 C C . VAL A 1 178 ? 2.413 3.362 -5.898 1.00 95.94 178 VAL A C 1
ATOM 1406 O O . VAL A 1 178 ? 3.158 4.216 -6.384 1.00 95.94 178 VAL A O 1
ATOM 1409 N N . LYS A 1 179 ? 2.779 2.608 -4.864 1.00 94.88 179 LYS A N 1
ATOM 1410 C CA . LYS A 1 179 ? 4.080 2.690 -4.198 1.00 94.88 179 LYS A CA 1
ATOM 1411 C C . LYS A 1 179 ? 5.045 1.680 -4.812 1.00 94.88 179 LYS A C 1
ATOM 1413 O O . LYS A 1 179 ? 4.699 0.517 -4.988 1.00 94.88 179 LYS A O 1
ATOM 1418 N N . GLY A 1 180 ? 6.269 2.121 -5.087 1.00 94.06 180 GLY A N 1
ATOM 1419 C CA . GLY A 1 180 ? 7.322 1.340 -5.740 1.00 94.06 180 GLY A CA 1
ATOM 1420 C C . GLY A 1 180 ? 7.508 1.632 -7.235 1.00 94.06 180 GLY A C 1
ATOM 1421 O O . GLY A 1 180 ? 8.128 0.830 -7.921 1.00 94.06 180 GLY A O 1
ATOM 1422 N N . VAL A 1 181 ? 6.994 2.752 -7.754 1.00 94.38 181 VAL A N 1
ATOM 1423 C CA . VAL A 1 181 ? 6.940 3.056 -9.204 1.00 94.38 181 VAL A CA 1
ATOM 1424 C C . VAL A 1 181 ? 8.157 3.811 -9.752 1.00 94.38 181 VAL A C 1
ATOM 1426 O O . VAL A 1 181 ? 8.119 4.382 -10.841 1.00 94.38 181 VAL A O 1
ATOM 1429 N N . GLY A 1 182 ? 9.256 3.850 -9.011 1.00 90.56 182 GLY A N 1
ATOM 1430 C CA . GLY A 1 182 ? 10.463 4.594 -9.360 1.00 90.56 182 GLY A CA 1
ATOM 1431 C C . GLY A 1 182 ? 10.561 5.957 -8.671 1.00 90.56 182 GLY A C 1
ATOM 1432 O O . GLY A 1 182 ? 9.606 6.451 -8.064 1.00 90.56 182 GLY A O 1
ATOM 1433 N N . LEU A 1 183 ? 11.756 6.542 -8.758 1.00 85.38 183 LEU A N 1
ATOM 1434 C CA . LEU A 1 183 ? 12.155 7.745 -8.026 1.00 85.38 183 LEU A CA 1
ATOM 1435 C C . LEU A 1 183 ? 11.642 9.052 -8.649 1.00 85.38 183 LEU A C 1
ATOM 1437 O O . LEU A 1 183 ? 11.371 9.119 -9.850 1.00 85.38 183 LEU A O 1
ATOM 1441 N N . VAL A 1 184 ? 11.595 10.102 -7.825 1.00 80.62 184 VAL A N 1
ATOM 1442 C CA . VAL A 1 184 ? 11.286 11.482 -8.233 1.00 80.62 184 VAL A CA 1
ATOM 1443 C C . VAL A 1 184 ? 12.565 12.309 -8.411 1.00 80.62 184 VAL A C 1
ATOM 1445 O O . VAL A 1 184 ? 13.383 12.368 -7.493 1.00 80.62 184 VAL A O 1
ATOM 1448 N N . PRO A 1 185 ? 12.748 12.997 -9.552 1.00 73.12 185 PRO A N 1
ATOM 1449 C CA . PRO A 1 185 ? 13.829 13.962 -9.730 1.00 73.12 185 PRO A CA 1
ATOM 1450 C C . PRO A 1 185 ? 13.673 15.229 -8.856 1.00 73.12 185 PRO A C 1
ATOM 1452 O O . PRO A 1 185 ? 12.549 15.685 -8.657 1.00 73.12 185 PRO A O 1
ATOM 1455 N N . PRO A 1 186 ? 14.777 15.879 -8.432 1.00 68.12 186 PRO A N 1
ATOM 1456 C CA . PRO A 1 186 ? 16.151 15.397 -8.506 1.00 68.12 186 PRO A CA 1
ATOM 1457 C C . PRO A 1 186 ? 16.370 14.278 -7.486 1.00 68.12 186 PRO A C 1
ATOM 1459 O O . PRO A 1 186 ? 15.969 14.366 -6.330 1.00 68.12 186 PRO A O 1
ATOM 1462 N N . ASN A 1 187 ? 17.031 13.217 -7.927 1.00 61.97 187 ASN A N 1
ATOM 1463 C CA . ASN A 1 187 ? 17.196 12.025 -7.112 1.00 61.97 187 ASN A CA 1
ATOM 1464 C C . ASN A 1 187 ? 18.343 12.262 -6.122 1.00 61.97 187 ASN A C 1
ATOM 1466 O O . ASN A 1 187 ? 19.466 12.518 -6.569 1.00 61.97 187 ASN A O 1
ATOM 1470 N N . PRO A 1 188 ? 18.114 12.205 -4.800 1.00 57.38 188 PRO A N 1
ATOM 1471 C CA . PRO A 1 188 ? 19.215 12.263 -3.852 1.00 57.38 188 PRO A CA 1
ATOM 1472 C C . PRO A 1 188 ? 20.120 11.030 -4.038 1.00 57.38 188 PRO A C 1
ATOM 1474 O O . PRO A 1 188 ? 19.641 9.977 -4.472 1.00 57.38 188 PRO A O 1
ATOM 1477 N N . PRO A 1 189 ? 21.424 11.118 -3.713 1.00 54.91 189 PRO A N 1
ATOM 1478 C CA . PRO A 1 189 ? 22.324 9.970 -3.789 1.00 54.91 189 PRO A CA 1
ATOM 1479 C C . PRO A 1 189 ? 21.747 8.788 -2.999 1.00 54.91 189 PRO A C 1
ATOM 1481 O O . PRO A 1 189 ? 21.374 8.947 -1.832 1.00 54.91 189 PRO A O 1
ATOM 1484 N N . ILE A 1 190 ? 21.681 7.615 -3.646 1.00 56.50 190 ILE A N 1
ATOM 1485 C CA . ILE A 1 190 ? 21.103 6.362 -3.129 1.00 56.50 190 ILE A CA 1
ATOM 1486 C C . ILE A 1 190 ? 21.909 5.891 -1.909 1.00 56.50 190 ILE A C 1
ATOM 1488 O O . ILE A 1 190 ? 22.806 5.058 -1.997 1.00 56.50 190 ILE A O 1
ATOM 1492 N N . SER A 1 191 ? 21.611 6.469 -0.753 1.00 51.00 191 SER A N 1
ATOM 1493 C CA . SER A 1 191 ? 22.251 6.188 0.535 1.00 51.00 191 SER A CA 1
ATOM 1494 C C . SER A 1 191 ? 21.298 5.522 1.536 1.00 51.00 191 SER A C 1
ATOM 1496 O O . SER A 1 191 ? 21.721 5.129 2.619 1.00 51.00 191 SER A O 1
ATOM 1498 N N . GLN A 1 192 ? 20.016 5.362 1.185 1.00 55.03 192 GLN A N 1
ATOM 1499 C CA . GLN A 1 192 ? 18.947 4.824 2.037 1.00 55.03 192 GLN A CA 1
ATOM 1500 C C . GLN A 1 192 ? 18.081 3.836 1.217 1.00 55.03 192 GLN A C 1
ATOM 1502 O O . GLN A 1 192 ? 17.954 4.015 0.009 1.00 55.03 192 GLN A O 1
ATOM 1507 N N . ALA A 1 193 ? 17.490 2.782 1.813 1.00 51.88 193 ALA A N 1
ATOM 1508 C CA . ALA A 1 193 ? 16.800 1.712 1.041 1.00 51.88 193 ALA A CA 1
ATOM 1509 C C . ALA A 1 193 ? 15.683 2.218 0.138 1.00 51.88 193 ALA A C 1
ATOM 1511 O O . ALA A 1 193 ? 15.455 1.693 -0.952 1.00 51.88 193 ALA A O 1
ATOM 1512 N N . TYR A 1 194 ? 14.934 3.193 0.640 1.00 65.56 194 TYR A N 1
ATOM 1513 C CA . TYR A 1 194 ? 13.785 3.756 -0.052 1.00 65.56 194 TYR A CA 1
ATOM 1514 C C . TYR A 1 194 ? 14.206 4.547 -1.300 1.00 65.56 194 TYR A C 1
ATOM 1516 O O . TYR A 1 194 ? 13.372 4.812 -2.160 1.00 65.56 194 TYR A O 1
ATOM 1524 N N . LEU A 1 195 ? 15.507 4.811 -1.465 1.00 68.69 195 LEU A N 1
ATOM 1525 C CA . LEU A 1 195 ? 16.091 5.450 -2.641 1.00 68.69 195 LEU A CA 1
ATOM 1526 C C . LEU A 1 195 ? 16.368 4.476 -3.795 1.00 68.69 195 LEU A C 1
ATOM 1528 O O . LEU A 1 195 ? 16.957 4.873 -4.791 1.00 68.69 195 LEU A O 1
ATOM 1532 N N . THR A 1 196 ? 15.934 3.214 -3.713 1.00 77.25 196 THR A N 1
ATOM 1533 C CA . THR A 1 196 ? 15.888 2.336 -4.901 1.00 77.25 196 THR A CA 1
ATOM 1534 C C . THR A 1 196 ? 14.730 2.691 -5.839 1.00 77.25 196 THR A C 1
ATOM 1536 O O . THR A 1 196 ? 14.725 2.284 -6.997 1.00 77.25 196 THR A O 1
ATOM 1539 N N . GLY A 1 197 ? 13.731 3.443 -5.360 1.00 86.75 197 GLY A N 1
ATOM 1540 C CA . GLY A 1 197 ? 12.531 3.798 -6.124 1.00 86.75 197 GLY A CA 1
ATOM 1541 C C . GLY A 1 197 ? 11.496 2.681 -6.222 1.00 86.75 197 GLY A C 1
ATOM 1542 O O . GLY A 1 197 ? 10.384 2.923 -6.669 1.00 86.75 197 GLY A O 1
ATOM 1543 N N . VAL A 1 198 ? 11.823 1.477 -5.768 1.00 89.25 198 VAL A N 1
ATOM 1544 C CA . VAL A 1 198 ? 10.951 0.301 -5.798 1.00 89.25 198 VAL A CA 1
ATOM 1545 C C . VAL A 1 198 ? 10.705 -0.205 -4.376 1.00 89.25 198 VAL A C 1
ATOM 1547 O O . VAL A 1 198 ? 11.379 0.202 -3.419 1.00 89.25 198 VAL A O 1
ATOM 1550 N N . LEU A 1 199 ? 9.681 -1.038 -4.202 1.00 90.38 199 LEU A N 1
ATOM 1551 C CA . LEU A 1 199 ? 9.334 -1.620 -2.908 1.00 90.38 199 LEU A CA 1
ATOM 1552 C C . LEU A 1 199 ? 9.863 -3.061 -2.846 1.00 90.38 199 LEU A C 1
ATOM 1554 O O . LEU A 1 199 ? 9.630 -3.821 -3.783 1.00 90.38 199 LEU A O 1
ATOM 1558 N N . PRO A 1 200 ? 10.564 -3.486 -1.782 1.00 89.06 200 PRO A N 1
ATOM 1559 C CA . PRO A 1 200 ? 10.765 -4.904 -1.525 1.00 89.06 200 PRO A CA 1
ATOM 1560 C C . PRO A 1 200 ? 9.416 -5.609 -1.374 1.00 89.06 200 PRO A C 1
ATOM 1562 O O . PRO A 1 200 ? 8.531 -5.136 -0.663 1.00 89.06 200 PRO A O 1
ATOM 1565 N N . ILE A 1 201 ? 9.263 -6.778 -1.978 1.00 89.69 201 ILE A N 1
ATOM 1566 C CA . ILE A 1 201 ? 8.007 -7.536 -1.951 1.00 89.69 201 ILE A CA 1
ATOM 1567 C C . ILE A 1 201 ? 7.552 -7.920 -0.540 1.00 89.69 201 ILE A C 1
ATOM 1569 O O . ILE A 1 201 ? 6.358 -7.883 -0.259 1.00 89.69 201 ILE A O 1
ATOM 1573 N N . TYR A 1 202 ? 8.474 -8.204 0.388 1.00 86.06 202 TYR A N 1
ATOM 1574 C CA . TYR A 1 202 ? 8.095 -8.439 1.786 1.00 86.06 202 TYR A CA 1
ATOM 1575 C C . TYR A 1 202 ? 7.529 -7.178 2.453 1.00 86.06 202 TYR A C 1
ATOM 1577 O O . TYR A 1 202 ? 6.701 -7.293 3.347 1.00 86.06 202 TYR A O 1
ATOM 1585 N N . GLU A 1 203 ? 7.966 -5.982 2.047 1.00 86.38 203 GLU A N 1
ATOM 1586 C CA . GLU A 1 203 ? 7.465 -4.715 2.587 1.00 86.38 203 GLU A CA 1
ATOM 1587 C C . GLU A 1 203 ? 6.054 -4.461 2.049 1.00 86.38 203 GLU A C 1
ATOM 1589 O O . GLU A 1 203 ? 5.152 -4.166 2.826 1.00 86.38 203 GLU A O 1
ATOM 1594 N N . ALA A 1 204 ? 5.836 -4.700 0.750 1.00 91.75 204 ALA A N 1
ATOM 1595 C CA . ALA A 1 204 ? 4.522 -4.608 0.114 1.00 91.75 204 ALA A CA 1
ATOM 1596 C C . ALA A 1 204 ? 3.492 -5.548 0.760 1.00 91.75 204 ALA A C 1
ATOM 1598 O O . ALA A 1 204 ? 2.406 -5.119 1.146 1.00 91.75 204 ALA A O 1
ATOM 1599 N N . VAL A 1 205 ? 3.851 -6.825 0.926 1.00 90.38 205 VAL A N 1
ATOM 1600 C CA . VAL A 1 205 ? 2.985 -7.824 1.568 1.00 90.38 205 VAL A CA 1
ATOM 1601 C C . VAL A 1 205 ? 2.741 -7.472 3.032 1.00 90.38 205 VAL A C 1
ATOM 1603 O O . VAL A 1 205 ? 1.604 -7.542 3.487 1.00 90.38 205 VAL A O 1
ATOM 1606 N N . ALA A 1 206 ? 3.776 -7.065 3.774 1.00 86.56 206 ALA A N 1
ATOM 1607 C CA . ALA A 1 206 ? 3.604 -6.671 5.167 1.00 86.56 206 ALA A CA 1
ATOM 1608 C C . ALA A 1 206 ? 2.637 -5.485 5.301 1.00 86.56 206 ALA A C 1
ATOM 1610 O O . ALA A 1 206 ? 1.711 -5.578 6.100 1.00 86.56 206 ALA A O 1
ATOM 1611 N N . GLU A 1 207 ? 2.799 -4.415 4.513 1.00 90.38 207 GLU A N 1
ATOM 1612 C CA . GLU A 1 207 ? 1.879 -3.266 4.534 1.00 90.38 207 GLU A CA 1
ATOM 1613 C C . GLU A 1 207 ? 0.440 -3.687 4.191 1.00 90.38 207 GLU A C 1
ATOM 1615 O O . GLU A 1 207 ? -0.491 -3.310 4.902 1.00 90.38 207 GLU A O 1
ATOM 1620 N N . PHE A 1 208 ? 0.252 -4.539 3.176 1.00 92.25 208 PHE A N 1
ATOM 1621 C CA . PHE A 1 208 ? -1.062 -5.08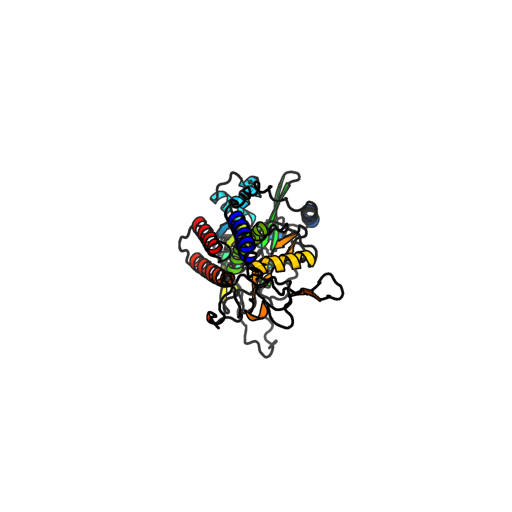3 2.810 1.00 92.25 208 PHE A CA 1
ATOM 1622 C C . PHE A 1 208 ? -1.724 -5.856 3.969 1.00 92.25 208 PHE A C 1
ATOM 1624 O O . PHE A 1 208 ? -2.897 -5.647 4.285 1.00 92.25 208 PHE A O 1
ATOM 1631 N N . MET A 1 209 ? -0.966 -6.716 4.656 1.00 90.00 209 MET A N 1
ATOM 1632 C CA . MET A 1 209 ? -1.459 -7.484 5.805 1.00 90.00 209 MET A CA 1
ATOM 1633 C C . MET A 1 209 ? -1.772 -6.590 7.007 1.00 90.00 209 MET A C 1
ATOM 1635 O O . MET A 1 209 ? -2.843 -6.700 7.610 1.00 90.00 209 MET A O 1
ATOM 1639 N N . TRP A 1 210 ? -0.850 -5.689 7.357 1.00 88.50 210 TRP A N 1
ATOM 1640 C CA . TRP A 1 210 ? -1.011 -4.785 8.493 1.00 88.50 210 TRP A CA 1
ATOM 1641 C C . TRP A 1 210 ? -2.173 -3.826 8.301 1.00 88.50 210 TRP A C 1
ATOM 1643 O O . TRP A 1 210 ? -2.849 -3.522 9.280 1.00 88.50 210 TRP A O 1
ATOM 1653 N N . ALA A 1 211 ? -2.474 -3.421 7.067 1.00 91.00 211 ALA A N 1
ATOM 1654 C CA . ALA A 1 211 ? -3.652 -2.616 6.790 1.00 91.00 211 ALA A CA 1
ATOM 1655 C C . ALA A 1 211 ? -4.944 -3.289 7.271 1.00 91.00 211 ALA A C 1
ATOM 1657 O O . ALA A 1 211 ? -5.783 -2.648 7.901 1.00 91.00 211 ALA A O 1
ATOM 1658 N N . THR A 1 212 ? -5.066 -4.599 7.060 1.00 89.94 212 THR A N 1
ATOM 1659 C CA . THR A 1 212 ? -6.223 -5.382 7.515 1.00 89.94 212 THR A CA 1
ATOM 1660 C C . THR A 1 212 ? -6.246 -5.538 9.034 1.00 89.94 212 THR A C 1
ATOM 1662 O O . THR A 1 212 ? -7.291 -5.351 9.657 1.00 89.94 212 THR A O 1
ATOM 1665 N N . VAL A 1 213 ? -5.098 -5.843 9.647 1.00 88.38 213 VAL A N 1
ATOM 1666 C CA . VAL A 1 213 ? -4.974 -5.986 11.109 1.00 88.38 213 VAL A CA 1
ATOM 1667 C C . VAL A 1 213 ? -5.354 -4.690 11.822 1.00 88.38 213 VAL A C 1
ATOM 1669 O O . VAL A 1 213 ? -6.167 -4.698 12.742 1.00 88.38 213 VAL A O 1
ATOM 1672 N N . VAL A 1 214 ? -4.781 -3.573 11.377 1.00 89.69 214 VAL A N 1
ATOM 1673 C CA . VAL A 1 214 ? -4.990 -2.251 11.972 1.00 89.69 214 VAL A CA 1
ATOM 1674 C C . VAL A 1 214 ? -6.427 -1.791 11.768 1.00 89.69 214 VAL A C 1
ATOM 1676 O O . VAL A 1 214 ? -7.028 -1.293 12.713 1.00 89.69 214 VAL A O 1
ATOM 1679 N N . GLN A 1 215 ? -7.008 -2.000 10.582 1.00 92.00 215 GLN A N 1
ATOM 1680 C CA . GLN A 1 215 ? -8.401 -1.632 10.328 1.00 92.00 215 GLN A CA 1
ATOM 1681 C C . GLN A 1 215 ? -9.357 -2.345 11.291 1.00 92.00 215 GLN A C 1
ATOM 1683 O O . GLN A 1 215 ? -10.212 -1.696 11.883 1.00 92.00 215 GLN A O 1
ATOM 1688 N N . ARG A 1 216 ? -9.161 -3.649 11.522 1.00 89.44 216 ARG A N 1
ATOM 1689 C CA . ARG A 1 216 ? -9.982 -4.418 12.470 1.00 89.44 216 ARG A CA 1
ATOM 1690 C C . ARG A 1 216 ? -9.873 -3.896 13.899 1.00 89.44 216 ARG A C 1
ATOM 1692 O O . ARG A 1 216 ? -10.899 -3.718 14.543 1.00 89.44 216 ARG A O 1
ATOM 1699 N N . ILE A 1 217 ? -8.657 -3.591 14.358 1.00 89.12 217 ILE A N 1
ATOM 1700 C CA . ILE A 1 217 ? -8.437 -2.983 15.679 1.00 89.12 217 ILE A CA 1
ATOM 1701 C C . ILE A 1 217 ? -9.205 -1.660 15.804 1.00 89.12 217 ILE A C 1
ATOM 1703 O O . ILE A 1 217 ? -9.847 -1.413 16.820 1.00 89.12 217 ILE A O 1
ATOM 1707 N N . LEU A 1 218 ? -9.153 -0.813 14.773 1.00 90.44 218 LEU A N 1
ATOM 1708 C CA . LEU A 1 218 ? -9.848 0.476 14.769 1.00 90.44 218 LEU A CA 1
ATOM 1709 C C . LEU A 1 218 ? -11.373 0.321 14.741 1.00 90.44 218 LEU A C 1
ATOM 1711 O O . LEU A 1 218 ? -12.072 1.106 15.380 1.00 90.44 218 LEU A O 1
ATOM 1715 N N . ASP A 1 219 ? -11.890 -0.670 14.016 1.00 90.56 219 ASP A N 1
ATOM 1716 C CA . ASP A 1 219 ? -13.325 -0.953 13.960 1.00 90.56 219 ASP A CA 1
ATOM 1717 C C . ASP A 1 219 ? -13.841 -1.469 15.307 1.00 90.56 219 ASP A C 1
ATOM 1719 O O . ASP A 1 219 ? -14.834 -0.955 15.821 1.00 90.56 219 ASP A O 1
ATOM 1723 N N . GLU A 1 220 ? -13.130 -2.416 15.921 1.00 88.69 220 GLU A N 1
ATOM 1724 C CA . GLU A 1 220 ? -13.463 -2.963 17.240 1.00 88.69 220 GLU A CA 1
ATOM 1725 C C . GLU A 1 220 ? -13.374 -1.900 18.342 1.00 88.69 220 GLU A C 1
ATOM 1727 O O . GLU A 1 220 ? -14.224 -1.836 19.230 1.00 88.69 220 GLU A O 1
ATOM 1732 N N . SER A 1 221 ? -12.387 -1.003 18.261 1.00 86.94 221 SER A N 1
ATOM 1733 C CA . SER A 1 221 ? -12.238 0.088 19.222 1.00 86.94 221 SER A CA 1
ATOM 1734 C C . SER A 1 221 ? -13.256 1.219 19.035 1.00 86.94 221 SER A C 1
ATOM 1736 O O . SER A 1 221 ? -13.205 2.196 19.785 1.00 86.94 221 SER A O 1
ATOM 1738 N N . GLY A 1 222 ? -14.108 1.160 18.004 1.00 89.62 222 GLY A N 1
ATOM 1739 C CA . GLY A 1 222 ? -15.020 2.245 17.640 1.00 89.62 222 GLY A CA 1
ATOM 1740 C C . GLY A 1 222 ? -14.301 3.528 17.207 1.00 89.62 222 GLY A C 1
ATOM 1741 O O . GLY A 1 222 ? -14.853 4.619 17.347 1.00 89.62 222 GLY A O 1
ATOM 1742 N N . SER A 1 223 ? -13.061 3.423 16.717 1.00 87.25 223 SER A N 1
ATOM 1743 C CA . SER A 1 223 ? -12.308 4.581 16.236 1.00 87.25 223 SER A CA 1
ATOM 1744 C C . SER A 1 223 ? -12.974 5.176 14.994 1.00 87.25 223 SER A C 1
ATOM 1746 O O . SER A 1 223 ? -13.485 4.464 14.123 1.00 87.25 223 SER A O 1
ATOM 1748 N N . ASN A 1 224 ? -12.944 6.505 14.899 1.00 86.38 224 ASN A N 1
ATOM 1749 C CA . ASN A 1 224 ? -13.328 7.243 13.696 1.00 86.38 224 ASN A CA 1
ATOM 1750 C C . ASN A 1 224 ? -12.180 7.345 12.678 1.00 86.38 224 ASN A C 1
ATOM 1752 O O . ASN A 1 224 ? -12.395 7.793 11.554 1.00 86.38 224 ASN A O 1
ATOM 1756 N N . VAL A 1 225 ? -10.971 6.940 13.068 1.00 88.31 225 VAL A N 1
ATOM 1757 C CA . VAL A 1 225 ? -9.815 6.833 12.184 1.00 88.31 225 VAL A CA 1
ATOM 1758 C C . VAL A 1 225 ? -9.939 5.551 11.367 1.00 88.31 225 VAL A C 1
ATOM 1760 O O . VAL A 1 225 ? -10.327 4.505 11.886 1.00 88.31 225 VAL A O 1
ATOM 1763 N N . ARG A 1 226 ? -9.577 5.617 10.086 1.00 90.81 226 ARG A N 1
ATOM 1764 C CA . ARG A 1 226 ? -9.571 4.463 9.177 1.00 90.81 226 ARG A CA 1
ATOM 1765 C C . ARG A 1 226 ? -8.189 4.247 8.592 1.00 90.81 226 ARG A C 1
ATOM 1767 O O . ARG A 1 226 ? -7.374 5.159 8.559 1.00 90.81 226 ARG A O 1
ATOM 1774 N N . VAL A 1 227 ? -7.924 3.045 8.113 1.00 92.00 227 VAL A N 1
ATOM 1775 C CA . VAL A 1 227 ? -6.735 2.736 7.325 1.00 92.00 227 VAL A CA 1
ATOM 1776 C C . VAL A 1 227 ? -6.995 3.072 5.860 1.00 92.00 227 VAL A C 1
ATOM 1778 O O . VAL A 1 227 ? -8.058 2.752 5.325 1.00 92.00 227 VAL A O 1
ATOM 1781 N N . LEU A 1 228 ? -6.007 3.676 5.198 1.00 92.06 228 LEU A N 1
ATOM 1782 C CA . LEU A 1 228 ? -5.997 3.852 3.750 1.00 92.06 228 LEU A CA 1
ATOM 1783 C C . LEU A 1 228 ? -6.151 2.477 3.077 1.00 92.06 228 LEU A C 1
ATOM 1785 O O . LEU A 1 228 ? -5.359 1.575 3.363 1.00 92.06 228 LEU A O 1
ATOM 1789 N N . PRO A 1 229 ? -7.125 2.274 2.181 1.00 93.88 229 PRO A N 1
ATOM 1790 C CA . PRO A 1 229 ? -7.265 1.021 1.452 1.00 93.88 229 PRO A CA 1
ATOM 1791 C C . PRO A 1 229 ? -5.980 0.561 0.773 1.00 93.88 229 PRO A C 1
ATOM 1793 O O . PRO A 1 229 ? -5.322 1.329 0.075 1.00 93.88 229 PRO A O 1
ATOM 1796 N N . HIS A 1 230 ? -5.667 -0.719 0.949 1.00 95.25 230 HIS A N 1
ATOM 1797 C CA . HIS A 1 230 ? -4.641 -1.425 0.196 1.00 95.25 230 HIS A CA 1
ATOM 1798 C C . HIS A 1 230 ? -5.369 -2.436 -0.684 1.00 95.25 230 HIS A C 1
ATOM 1800 O O . HIS A 1 230 ? -6.134 -3.254 -0.176 1.00 95.25 230 HIS A O 1
ATOM 1806 N N . TYR A 1 231 ? -5.187 -2.332 -1.995 1.00 96.69 231 TYR A N 1
ATOM 1807 C CA . TYR A 1 231 ? -5.958 -3.099 -2.966 1.00 96.69 231 TYR A CA 1
ATOM 1808 C C . TYR A 1 231 ? -5.202 -4.311 -3.481 1.00 96.69 231 TYR A C 1
ATOM 1810 O O . TYR A 1 231 ? -5.809 -5.363 -3.644 1.00 96.69 231 TYR A O 1
ATOM 1818 N N . ALA A 1 232 ? -3.898 -4.181 -3.737 1.00 97.31 232 ALA A N 1
ATOM 1819 C CA . ALA A 1 232 ? -3.125 -5.255 -4.347 1.00 97.31 232 ALA A CA 1
ATOM 1820 C C . ALA A 1 232 ? -1.616 -5.148 -4.109 1.00 97.31 232 ALA A C 1
ATOM 1822 O O . ALA A 1 232 ? -1.079 -4.060 -3.890 1.00 97.31 232 ALA A O 1
ATOM 1823 N N . VAL A 1 233 ? -0.933 -6.287 -4.240 1.00 96.62 233 VAL A N 1
ATOM 1824 C CA . VAL A 1 233 ? 0.527 -6.380 -4.371 1.00 96.62 233 VAL A CA 1
ATOM 1825 C C . VAL A 1 233 ? 0.862 -7.002 -5.722 1.00 96.62 233 VAL A C 1
ATOM 1827 O O . VAL A 1 233 ? 0.361 -8.076 -6.062 1.00 96.62 233 VAL A O 1
ATOM 1830 N N . ILE A 1 234 ? 1.738 -6.343 -6.478 1.00 97.19 234 ILE A N 1
ATOM 1831 C CA . ILE A 1 234 ? 2.226 -6.812 -7.780 1.00 97.19 234 ILE A CA 1
ATOM 1832 C C . ILE A 1 234 ? 3.708 -7.145 -7.635 1.00 97.19 234 ILE A C 1
ATOM 1834 O O . ILE A 1 234 ? 4.501 -6.274 -7.293 1.00 97.19 234 ILE A O 1
ATOM 1838 N N . ASP A 1 235 ? 4.085 -8.391 -7.902 1.00 94.75 235 ASP A N 1
ATOM 1839 C CA . ASP A 1 235 ? 5.480 -8.806 -8.052 1.00 94.75 235 ASP A CA 1
ATOM 1840 C C . ASP A 1 235 ? 5.989 -8.330 -9.412 1.00 94.75 235 ASP A C 1
ATOM 1842 O O . ASP A 1 235 ? 5.393 -8.653 -10.434 1.00 94.75 235 ASP A O 1
ATOM 1846 N N . LEU A 1 236 ? 7.086 -7.578 -9.442 1.00 93.38 236 LEU A N 1
ATOM 1847 C CA . LEU A 1 236 ? 7.653 -7.051 -10.681 1.00 93.38 236 LEU A CA 1
ATOM 1848 C C . LEU A 1 236 ? 8.481 -8.082 -11.461 1.00 93.38 236 LEU A C 1
ATOM 1850 O O . LEU A 1 236 ? 8.911 -7.785 -12.569 1.00 93.38 236 LEU A O 1
ATOM 1854 N N . GLY A 1 237 ? 8.728 -9.271 -10.905 1.00 91.31 237 GLY A N 1
ATOM 1855 C CA . GLY A 1 237 ? 9.421 -10.358 -11.602 1.00 91.31 237 GLY A CA 1
ATOM 1856 C C . GLY A 1 237 ? 10.941 -10.190 -11.701 1.00 91.31 237 GLY A C 1
ATOM 1857 O O . GLY A 1 237 ? 11.601 -10.945 -12.417 1.00 91.31 237 GLY A O 1
ATOM 1858 N N . PHE A 1 238 ? 11.514 -9.233 -10.970 1.00 88.56 238 PHE A N 1
ATOM 1859 C CA . PHE A 1 238 ? 12.957 -9.063 -10.820 1.00 88.56 238 PHE A CA 1
ATOM 1860 C C . PHE A 1 238 ? 13.330 -8.766 -9.368 1.00 88.56 238 PHE A C 1
ATOM 1862 O O . PHE A 1 238 ? 12.510 -8.297 -8.580 1.00 88.56 238 PHE A O 1
ATOM 1869 N N . ASP A 1 239 ? 14.590 -9.022 -9.024 1.00 87.56 239 ASP A N 1
ATOM 1870 C CA . ASP A 1 239 ? 15.107 -8.764 -7.686 1.00 87.56 239 ASP A CA 1
ATOM 1871 C C . ASP A 1 239 ? 15.797 -7.398 -7.585 1.00 87.56 239 ASP A C 1
ATOM 1873 O O . ASP A 1 239 ? 16.442 -6.920 -8.523 1.00 87.56 239 ASP A O 1
ATOM 1877 N N . ILE A 1 240 ? 15.729 -6.809 -6.395 1.00 84.31 240 ILE A N 1
ATOM 1878 C CA . ILE A 1 240 ? 16.465 -5.616 -5.980 1.00 84.31 240 ILE A CA 1
ATOM 1879 C C . ILE A 1 240 ? 17.484 -5.974 -4.909 1.00 84.31 240 ILE A C 1
ATOM 1881 O O . ILE A 1 240 ? 17.306 -6.915 -4.134 1.00 84.31 240 ILE A O 1
ATOM 1885 N N . VAL A 1 241 ? 18.563 -5.199 -4.845 1.00 81.06 241 VAL A N 1
ATOM 1886 C CA . VAL A 1 241 ? 19.541 -5.311 -3.763 1.00 81.06 241 VAL A CA 1
ATOM 1887 C C . VAL A 1 241 ? 19.012 -4.549 -2.557 1.00 81.06 241 VAL A C 1
ATOM 1889 O O . VAL A 1 241 ? 18.775 -3.345 -2.639 1.00 81.06 241 VAL A O 1
ATOM 1892 N N . VAL A 1 242 ? 18.882 -5.238 -1.425 1.00 75.75 242 VAL A N 1
ATOM 1893 C CA . VAL A 1 242 ? 18.596 -4.599 -0.140 1.00 75.75 242 VAL A CA 1
ATOM 1894 C C . VAL A 1 242 ? 19.834 -4.697 0.736 1.00 75.75 242 VAL A C 1
ATOM 1896 O O . VAL A 1 242 ? 20.447 -5.756 0.912 1.00 75.75 242 VAL A O 1
ATOM 1899 N N . TYR A 1 243 ? 20.237 -3.550 1.264 1.00 70.06 243 TYR A N 1
ATOM 1900 C CA . TYR A 1 243 ? 21.382 -3.450 2.151 1.00 70.06 243 TYR A CA 1
ATOM 1901 C C . TYR A 1 243 ? 20.941 -3.711 3.601 1.00 70.06 243 TYR A C 1
ATOM 1903 O O . TYR A 1 243 ? 19.818 -3.355 3.975 1.00 70.06 243 TYR A O 1
ATOM 1911 N N . PRO A 1 244 ? 21.813 -4.275 4.454 1.00 64.19 244 PRO A N 1
ATOM 1912 C CA . PRO A 1 244 ? 21.520 -4.429 5.875 1.00 64.19 244 PRO A CA 1
ATOM 1913 C C . PRO A 1 244 ? 21.048 -3.111 6.479 1.00 64.19 244 PRO A C 1
ATOM 1915 O O . PRO A 1 244 ? 21.616 -2.063 6.175 1.00 64.19 244 PRO A O 1
ATOM 1918 N N . ASN A 1 245 ? 20.037 -3.171 7.342 1.00 59.12 245 ASN A N 1
ATOM 1919 C CA . ASN A 1 245 ? 19.503 -2.018 8.074 1.00 59.12 245 ASN A CA 1
ATOM 1920 C C . ASN A 1 245 ? 18.903 -0.907 7.200 1.00 59.12 245 ASN A C 1
ATOM 1922 O O . ASN A 1 245 ? 18.612 0.168 7.716 1.00 59.12 245 ASN A O 1
ATOM 1926 N N . THR A 1 246 ? 18.729 -1.128 5.893 1.00 56.28 246 THR A N 1
ATOM 1927 C CA . THR A 1 246 ? 18.176 -0.081 5.026 1.00 56.28 246 THR A CA 1
ATOM 1928 C C . THR A 1 246 ? 16.656 -0.103 4.984 1.00 56.28 246 THR A C 1
ATOM 1930 O O . THR A 1 246 ? 16.042 0.959 4.958 1.00 56.28 246 THR A O 1
ATOM 1933 N N . THR A 1 247 ? 16.041 -1.282 5.074 1.00 59.81 247 THR A N 1
ATOM 1934 C CA . THR A 1 247 ? 14.634 -1.405 5.478 1.00 59.81 247 THR A CA 1
ATOM 1935 C C . THR A 1 247 ? 14.548 -2.189 6.778 1.00 59.81 247 THR A C 1
ATOM 1937 O O . THR A 1 247 ? 15.391 -3.039 7.068 1.00 59.81 247 THR A O 1
ATOM 1940 N N . TRP A 1 248 ? 13.518 -1.906 7.564 1.00 58.53 248 TRP A N 1
ATOM 1941 C CA . TRP A 1 248 ? 13.336 -2.455 8.910 1.00 58.53 248 TRP A CA 1
ATOM 1942 C C . TRP A 1 248 ? 13.061 -3.961 8.920 1.00 58.53 248 TRP A C 1
ATOM 1944 O O . TRP A 1 248 ? 13.388 -4.647 9.880 1.00 58.53 248 TRP A O 1
ATOM 1954 N N . LEU A 1 249 ? 12.529 -4.479 7.810 1.00 58.97 249 LEU A N 1
ATOM 1955 C CA . LEU A 1 249 ? 12.286 -5.902 7.574 1.00 58.97 249 LEU A CA 1
ATOM 1956 C C . LEU A 1 249 ? 13.410 -6.564 6.757 1.00 58.97 249 LEU A C 1
ATOM 1958 O O . LEU A 1 249 ? 13.297 -7.746 6.422 1.00 58.97 249 LEU A O 1
ATOM 1962 N N . SER A 1 250 ? 14.477 -5.821 6.423 1.00 57.53 250 SER A N 1
ATOM 1963 C CA . SER A 1 250 ? 15.561 -6.324 5.583 1.00 57.53 250 SER A CA 1
ATOM 1964 C C . SER A 1 250 ? 16.162 -7.576 6.215 1.00 57.53 250 SER A C 1
ATOM 1966 O O . SER A 1 250 ? 16.713 -7.488 7.317 1.00 57.53 250 SER A O 1
ATOM 1968 N N . PRO A 1 251 ? 16.155 -8.729 5.522 1.00 59.22 251 PRO A N 1
ATOM 1969 C CA . PRO A 1 251 ? 17.050 -9.810 5.900 1.00 59.22 251 PRO A CA 1
ATOM 1970 C C . PRO A 1 251 ? 18.506 -9.309 5.842 1.00 59.22 251 PRO A C 1
ATOM 1972 O O . PRO A 1 251 ? 18.796 -8.220 5.324 1.00 59.22 251 PRO A O 1
ATOM 1975 N N . ALA A 1 252 ? 19.444 -10.104 6.364 1.00 60.34 252 ALA A N 1
ATOM 1976 C CA . ALA A 1 252 ? 20.867 -9.882 6.112 1.00 60.34 252 ALA A CA 1
ATOM 1977 C C . ALA A 1 252 ? 21.104 -9.597 4.613 1.00 60.34 252 ALA A C 1
ATOM 1979 O O . ALA A 1 252 ? 20.380 -10.137 3.775 1.00 60.34 252 ALA A O 1
ATOM 1980 N N . LYS A 1 253 ? 22.085 -8.733 4.299 1.00 66.25 253 LYS A N 1
ATOM 1981 C CA . LYS A 1 253 ? 22.428 -8.259 2.940 1.00 66.25 253 LYS A CA 1
ATOM 1982 C C . LYS A 1 253 ? 22.070 -9.285 1.861 1.00 66.25 253 LYS A C 1
ATOM 1984 O O . LYS A 1 253 ? 22.631 -10.380 1.865 1.00 66.25 253 LYS A O 1
ATOM 1989 N N . GLY A 1 254 ? 21.216 -8.915 0.913 1.00 78.50 254 GLY A N 1
ATOM 1990 C CA . GLY A 1 254 ? 20.746 -9.869 -0.085 1.00 78.50 254 GLY A CA 1
ATOM 1991 C C . GLY A 1 254 ? 19.990 -9.239 -1.242 1.00 78.50 254 GLY A C 1
ATOM 1992 O O . GLY A 1 254 ? 19.868 -8.018 -1.349 1.00 78.50 254 GLY A O 1
ATOM 1993 N N . THR A 1 255 ? 19.509 -10.106 -2.123 1.00 82.12 255 THR A N 1
ATOM 1994 C CA . THR A 1 255 ? 18.549 -9.765 -3.168 1.00 82.12 255 THR A CA 1
ATOM 1995 C C . THR A 1 255 ? 17.164 -10.224 -2.739 1.00 82.12 255 THR A C 1
ATOM 1997 O O . THR A 1 255 ? 17.021 -11.281 -2.124 1.00 82.12 255 THR A O 1
ATOM 2000 N N . VAL A 1 256 ? 16.149 -9.420 -3.031 1.00 84.12 256 VAL A N 1
ATOM 2001 C CA . VAL A 1 256 ? 14.742 -9.734 -2.749 1.00 84.12 256 VAL A CA 1
ATOM 2002 C C . VAL A 1 256 ? 13.885 -9.280 -3.917 1.00 84.12 256 VAL A C 1
ATOM 2004 O O . VAL A 1 256 ? 14.260 -8.327 -4.597 1.00 84.12 256 VAL A O 1
ATOM 2007 N N . GLY A 1 257 ? 12.732 -9.914 -4.124 1.00 88.19 257 GLY A N 1
ATOM 2008 C CA . GLY A 1 257 ? 11.821 -9.510 -5.196 1.00 88.19 257 GLY A CA 1
ATOM 2009 C C . GLY A 1 257 ? 11.390 -8.047 -5.060 1.00 88.19 257 GLY A C 1
ATOM 2010 O O . GLY A 1 257 ? 11.132 -7.571 -3.950 1.00 88.19 257 GLY A O 1
ATOM 2011 N N . ALA A 1 258 ? 11.320 -7.340 -6.182 1.00 91.62 258 ALA A N 1
ATOM 2012 C CA . ALA A 1 258 ? 10.734 -6.012 -6.274 1.00 91.62 258 ALA A CA 1
ATOM 2013 C C . ALA A 1 258 ? 9.214 -6.116 -6.451 1.00 91.62 258 ALA A C 1
ATOM 2015 O O . ALA A 1 258 ? 8.713 -7.037 -7.093 1.00 91.62 258 ALA A O 1
ATOM 2016 N N . ALA A 1 259 ? 8.479 -5.163 -5.896 1.00 94.69 259 ALA A N 1
ATOM 2017 C CA . ALA A 1 259 ? 7.031 -5.133 -5.956 1.00 94.69 259 ALA A CA 1
ATOM 2018 C C . ALA A 1 259 ? 6.481 -3.713 -6.091 1.00 94.69 259 ALA A C 1
ATOM 2020 O O . ALA A 1 259 ? 7.161 -2.725 -5.799 1.00 94.69 259 ALA A O 1
ATOM 2021 N N . LEU A 1 260 ? 5.211 -3.654 -6.481 1.00 96.62 260 LEU A N 1
ATOM 2022 C CA . LEU A 1 260 ? 4.343 -2.495 -6.334 1.00 96.62 260 LEU A CA 1
ATOM 2023 C C . LEU A 1 260 ? 3.279 -2.790 -5.281 1.00 96.62 260 LEU A C 1
ATOM 2025 O O . LEU A 1 260 ? 2.779 -3.914 -5.186 1.00 96.62 260 LEU A O 1
ATOM 2029 N N . LEU A 1 261 ? 2.907 -1.763 -4.529 1.00 97.00 261 LEU A N 1
ATOM 2030 C CA . LEU A 1 261 ? 1.769 -1.788 -3.620 1.00 97.00 261 LEU A CA 1
ATOM 2031 C C . LEU A 1 261 ? 0.721 -0.795 -4.114 1.00 97.00 261 LEU A C 1
ATOM 2033 O O . LEU A 1 261 ? 0.993 0.404 -4.193 1.00 97.00 261 LEU A O 1
ATOM 2037 N N . VAL A 1 262 ? -0.461 -1.308 -4.442 1.00 97.31 262 VAL A N 1
ATOM 2038 C CA . VAL A 1 262 ? -1.587 -0.539 -4.975 1.00 97.31 262 VAL A CA 1
ATOM 2039 C C . VAL A 1 262 ? -2.510 -0.154 -3.826 1.00 97.31 262 VAL A C 1
ATOM 2041 O O . VAL A 1 262 ? -2.961 -1.018 -3.069 1.00 97.31 262 VAL A O 1
ATOM 2044 N N . ARG A 1 263 ? -2.792 1.140 -3.690 1.00 95.75 263 ARG A N 1
ATOM 2045 C CA . ARG A 1 263 ? -3.551 1.734 -2.586 1.00 95.75 263 ARG A CA 1
ATOM 2046 C C . ARG A 1 263 ? -4.593 2.718 -3.108 1.00 95.75 263 ARG A C 1
ATOM 2048 O O . ARG A 1 263 ? -4.528 3.165 -4.255 1.00 95.75 263 ARG A O 1
ATOM 2055 N N . ALA A 1 264 ? -5.534 3.092 -2.248 1.00 92.94 264 ALA A N 1
ATOM 2056 C CA . ALA A 1 264 ? -6.353 4.269 -2.507 1.00 92.94 264 ALA A CA 1
ATOM 2057 C C . ALA A 1 264 ? -5.459 5.498 -2.677 1.00 92.94 264 ALA A C 1
ATOM 2059 O O . ALA A 1 264 ? -4.499 5.700 -1.925 1.00 92.94 264 ALA A O 1
ATOM 2060 N N . ALA A 1 265 ? -5.783 6.313 -3.677 1.00 90.94 265 ALA A N 1
ATOM 2061 C CA . ALA A 1 265 ? -5.173 7.621 -3.815 1.00 90.94 265 ALA A CA 1
ATOM 2062 C C . ALA A 1 265 ? -5.429 8.452 -2.552 1.00 90.94 265 ALA A C 1
ATOM 2064 O O . ALA A 1 265 ? -6.476 8.339 -1.915 1.00 90.94 265 ALA A O 1
ATOM 2065 N N . HIS A 1 266 ? -4.453 9.273 -2.178 1.00 86.94 266 HIS A N 1
ATOM 2066 C CA . HIS A 1 266 ? -4.557 10.151 -1.021 1.00 86.94 266 HIS A CA 1
ATOM 2067 C C . HIS A 1 266 ? -3.666 11.375 -1.192 1.00 86.94 266 HIS A C 1
ATOM 2069 O O . HIS A 1 266 ? -2.752 11.398 -2.016 1.00 86.94 266 HIS A O 1
ATOM 2075 N N . CYS A 1 267 ? -3.898 12.373 -0.348 1.00 77.31 267 CYS A N 1
ATOM 2076 C CA . CYS A 1 267 ? -3.084 13.571 -0.278 1.00 77.31 267 CYS A CA 1
ATOM 2077 C C . CYS A 1 267 ? -2.295 13.594 1.017 1.00 77.31 267 CYS A C 1
ATOM 2079 O O . CYS A 1 267 ? -2.741 13.131 2.073 1.00 77.31 267 CYS A O 1
ATOM 2081 N N . ARG A 1 268 ? -1.102 14.171 0.916 1.00 72.81 268 ARG A N 1
ATOM 2082 C CA . ARG A 1 268 ? -0.303 14.569 2.063 1.00 72.81 268 ARG A CA 1
ATOM 2083 C C . ARG A 1 268 ? -0.091 16.065 1.962 1.00 72.81 268 ARG A C 1
ATOM 2085 O O . ARG A 1 268 ? 0.514 16.537 1.004 1.00 72.81 268 ARG A O 1
ATOM 2092 N N . GLU A 1 269 ? -0.545 16.797 2.963 1.00 63.72 269 GLU A N 1
ATOM 2093 C CA . GLU A 1 269 ? 0.019 18.111 3.236 1.00 63.72 269 GLU A CA 1
ATOM 2094 C C . GLU A 1 269 ? 1.263 17.894 4.113 1.00 63.72 269 GLU A C 1
ATOM 2096 O O . GLU A 1 269 ? 1.256 17.068 5.024 1.00 63.72 269 GLU A O 1
ATOM 2101 N N . GLY A 1 270 ? 2.381 18.558 3.811 1.00 64.25 270 GLY A N 1
ATOM 2102 C CA . GLY A 1 270 ? 3.571 18.619 4.675 1.00 64.25 270 GLY A CA 1
ATOM 2103 C C . GLY A 1 270 ? 4.029 17.316 5.372 1.00 64.25 270 GLY A C 1
ATOM 2104 O O . GLY A 1 270 ? 4.240 16.271 4.756 1.00 64.25 270 GLY A O 1
ATOM 2105 N N . THR A 1 271 ? 4.310 17.407 6.679 1.00 56.25 271 THR A N 1
ATOM 2106 C CA . THR A 1 271 ? 4.644 16.280 7.582 1.00 56.25 271 THR A CA 1
ATOM 2107 C C . THR A 1 271 ? 3.415 15.580 8.144 1.00 56.25 271 THR A C 1
ATOM 2109 O O . THR A 1 271 ? 3.625 14.767 9.038 1.00 56.25 271 THR A O 1
ATOM 2112 N N . HIS A 1 272 ? 2.190 15.891 7.691 1.00 56.75 272 HIS A N 1
ATOM 2113 C CA . HIS A 1 272 ? 0.967 15.691 8.475 1.00 56.75 272 HIS A CA 1
ATOM 2114 C C . HIS A 1 272 ? 0.909 14.300 9.113 1.00 56.75 272 HIS A C 1
ATOM 2116 O O . HIS A 1 272 ? 0.658 13.263 8.502 1.00 56.75 272 HIS A O 1
ATOM 2122 N N . ARG A 1 273 ? 1.220 14.311 10.405 1.00 64.50 273 ARG A N 1
ATOM 2123 C CA . ARG A 1 273 ? 0.901 13.249 11.338 1.00 64.50 273 ARG A CA 1
ATOM 2124 C C . ARG A 1 273 ? -0.499 13.570 11.843 1.00 64.50 273 ARG A C 1
ATOM 2126 O O . ARG A 1 273 ? -0.903 14.735 11.838 1.00 64.50 273 ARG A O 1
ATOM 2133 N N . MET A 1 274 ? -1.227 12.545 12.267 1.00 72.62 274 MET A N 1
ATOM 2134 C CA . MET A 1 274 ? -2.471 12.731 13.019 1.00 72.62 274 MET A CA 1
ATOM 2135 C C . MET A 1 274 ? -2.242 13.763 14.136 1.00 72.62 274 MET A C 1
ATOM 2137 O O . MET A 1 274 ? -1.124 13.851 14.658 1.00 72.62 274 MET A O 1
ATOM 2141 N N . THR A 1 275 ? -3.268 14.527 14.521 1.00 75.75 275 THR A N 1
ATOM 2142 C CA . THR A 1 275 ? -3.133 15.485 15.637 1.00 75.75 275 THR A CA 1
ATOM 2143 C C . THR A 1 275 ? -2.605 14.778 16.890 1.00 75.75 275 THR A C 1
ATOM 2145 O O . THR A 1 275 ? -2.761 13.562 17.026 1.00 75.75 275 THR A O 1
ATOM 2148 N N . ASN A 1 276 ? -1.994 15.496 17.836 1.00 73.19 276 ASN A N 1
ATOM 2149 C CA . ASN A 1 276 ? -1.443 14.852 19.039 1.00 73.19 276 ASN A CA 1
ATOM 2150 C C . ASN A 1 276 ? -2.504 14.053 19.805 1.00 73.19 276 ASN A C 1
ATOM 2152 O O . ASN A 1 276 ? -2.235 12.940 20.249 1.00 73.19 276 ASN A O 1
ATOM 2156 N N . ASN A 1 277 ? -3.731 14.573 19.882 1.00 79.06 277 ASN A N 1
ATOM 2157 C CA . ASN A 1 277 ? -4.852 13.884 20.519 1.00 79.06 277 ASN A CA 1
ATOM 2158 C C . ASN A 1 277 ? -5.241 12.598 19.780 1.00 79.06 277 ASN A C 1
ATOM 2160 O O . ASN A 1 277 ? -5.436 11.564 20.417 1.00 79.06 277 ASN A O 1
ATOM 2164 N N . GLU A 1 278 ? -5.321 12.636 18.449 1.00 82.31 278 GLU A N 1
ATOM 2165 C CA . GLU A 1 278 ? -5.602 11.442 17.643 1.00 82.31 278 GLU A CA 1
ATOM 2166 C C . GLU A 1 278 ? -4.458 10.429 17.749 1.00 82.31 278 GLU A C 1
ATOM 2168 O O . GLU A 1 278 ? -4.704 9.248 17.966 1.00 82.31 278 GLU A O 1
ATOM 2173 N N . SER A 1 279 ? -3.207 10.886 17.684 1.00 80.44 279 SER A N 1
ATOM 2174 C CA . SER A 1 279 ? -2.016 10.051 17.854 1.00 80.44 279 SER A CA 1
ATOM 2175 C C . SER A 1 279 ? -1.983 9.362 19.221 1.00 80.44 279 SER A C 1
ATOM 2177 O O . SER A 1 279 ? -1.712 8.167 19.310 1.00 80.44 279 SER A O 1
ATOM 2179 N N . LEU A 1 280 ? -2.325 10.084 20.291 1.00 78.88 280 LEU A N 1
ATOM 2180 C CA . LEU A 1 280 ? -2.435 9.535 21.641 1.00 78.88 280 LEU A CA 1
ATOM 2181 C C . LEU A 1 280 ? -3.577 8.531 21.780 1.00 78.88 280 LEU A C 1
ATOM 2183 O O . LEU A 1 280 ? -3.420 7.509 22.449 1.00 78.88 280 LEU A O 1
ATOM 2187 N N . LEU A 1 281 ? -4.728 8.809 21.169 1.00 83.44 281 LEU A N 1
ATOM 2188 C CA . LEU A 1 281 ? -5.856 7.884 21.169 1.00 83.44 281 LEU A CA 1
ATOM 2189 C C . LEU A 1 281 ? -5.512 6.599 20.411 1.00 83.44 281 LEU A C 1
ATOM 2191 O O . LEU A 1 281 ? -5.820 5.508 20.890 1.00 83.44 281 LEU A O 1
ATOM 2195 N N . LEU A 1 282 ? -4.836 6.719 19.268 1.00 85.56 282 LEU A N 1
ATOM 2196 C CA . LEU A 1 282 ? -4.338 5.587 18.494 1.00 85.56 282 LEU A CA 1
ATOM 2197 C C . LEU A 1 282 ? -3.314 4.779 19.285 1.00 85.56 282 LEU A C 1
ATOM 2199 O O . LEU A 1 282 ? -3.459 3.567 19.374 1.00 85.56 282 LEU A O 1
ATOM 2203 N N . GLU A 1 283 ? -2.338 5.425 19.926 1.00 83.50 283 GLU A N 1
ATOM 2204 C CA . GLU A 1 283 ? -1.376 4.741 20.796 1.00 83.50 283 GLU A CA 1
ATOM 2205 C C . GLU A 1 283 ? -2.088 3.964 21.910 1.00 83.50 283 GLU A C 1
ATOM 2207 O O . GLU A 1 283 ? -1.839 2.774 22.090 1.00 83.50 283 GLU A O 1
ATOM 2212 N N . LYS A 1 284 ? -3.017 4.605 22.633 1.00 82.12 284 LYS A N 1
ATOM 2213 C CA . LYS A 1 284 ? -3.810 3.948 23.687 1.00 82.12 284 LYS A CA 1
ATOM 2214 C C . LYS A 1 284 ? -4.603 2.766 23.144 1.00 82.12 284 LYS A C 1
ATOM 2216 O O . LYS A 1 284 ? -4.670 1.729 23.799 1.00 82.12 284 LYS A O 1
ATOM 2221 N N . THR A 1 285 ? -5.195 2.929 21.964 1.00 86.25 285 THR A N 1
ATOM 2222 C CA . THR A 1 285 ? -5.960 1.883 21.285 1.00 86.25 285 THR A CA 1
ATOM 2223 C C . THR A 1 285 ? -5.050 0.711 20.955 1.00 86.25 285 THR A C 1
ATOM 2225 O O . THR A 1 285 ? -5.264 -0.381 21.464 1.00 86.25 285 THR A O 1
ATOM 2228 N N . PHE A 1 286 ? -3.979 0.938 20.199 1.00 84.00 286 PHE A N 1
ATOM 2229 C CA . PHE A 1 286 ? -3.050 -0.101 19.768 1.00 84.00 286 PHE A CA 1
ATOM 2230 C C . PHE A 1 286 ? -2.370 -0.821 20.934 1.00 84.00 286 PHE A C 1
ATOM 2232 O O . PHE A 1 286 ? -2.221 -2.041 20.873 1.00 84.00 286 PHE A O 1
ATOM 2239 N N . ARG A 1 287 ? -2.057 -0.123 22.033 1.00 78.25 287 ARG A N 1
ATOM 2240 C CA . ARG A 1 287 ? -1.475 -0.743 23.236 1.00 78.25 287 ARG A CA 1
ATOM 2241 C C . ARG A 1 287 ? -2.380 -1.781 23.882 1.00 78.25 287 ARG A C 1
ATOM 2243 O O . ARG A 1 287 ? -1.866 -2.782 24.377 1.00 78.25 287 ARG A O 1
ATOM 2250 N N . ARG A 1 288 ? -3.707 -1.614 23.815 1.00 79.38 288 ARG A N 1
ATOM 2251 C CA . ARG A 1 288 ? -4.656 -2.648 24.274 1.00 79.38 288 ARG A CA 1
ATOM 2252 C C . ARG A 1 288 ? -4.494 -3.955 23.493 1.00 79.38 288 ARG A C 1
ATOM 2254 O O . ARG A 1 288 ? -4.616 -5.025 24.074 1.00 79.38 288 ARG A O 1
ATOM 2261 N N . TYR A 1 289 ? -4.114 -3.857 22.220 1.00 78.12 289 TYR A N 1
ATOM 2262 C CA . TYR A 1 289 ? -3.846 -4.984 21.320 1.00 78.12 289 TYR A CA 1
ATOM 2263 C C . TYR A 1 289 ? -2.358 -5.377 21.281 1.00 78.12 289 TYR A C 1
ATOM 2265 O O . TYR A 1 289 ? -1.919 -6.108 20.392 1.00 78.12 289 TYR A O 1
ATOM 2273 N N . GLY A 1 290 ? -1.553 -4.894 22.235 1.00 74.50 290 GLY A N 1
ATOM 2274 C CA . GLY A 1 290 ? -0.122 -5.188 22.303 1.00 74.50 290 GLY A CA 1
ATOM 2275 C C . GLY A 1 290 ? 0.686 -4.614 21.143 1.00 74.50 290 GLY A C 1
ATOM 2276 O O . GLY A 1 290 ? 1.753 -5.128 20.830 1.00 74.50 290 GLY A O 1
ATOM 2277 N N . LEU A 1 291 ? 0.197 -3.558 20.497 1.00 77.75 291 LEU A N 1
ATOM 2278 C CA . LEU A 1 291 ? 0.908 -2.789 19.480 1.00 77.75 291 LEU A CA 1
ATOM 2279 C C . LEU A 1 291 ? 1.268 -1.405 20.041 1.00 77.75 291 LEU A C 1
ATOM 2281 O O . LEU A 1 291 ? 0.671 -0.929 20.998 1.00 77.75 291 LEU A O 1
ATOM 2285 N N . SER A 1 292 ? 2.256 -0.739 19.463 1.00 76.31 292 SER A N 1
ATOM 2286 C CA . SER A 1 292 ? 2.594 0.653 19.775 1.00 76.31 292 SER A CA 1
ATOM 2287 C C . SER A 1 292 ? 2.804 1.390 18.456 1.00 76.31 292 SER A C 1
ATOM 2289 O O . SER A 1 292 ? 2.802 0.793 17.378 1.00 76.31 292 SER A O 1
ATOM 2291 N N . THR A 1 293 ? 2.938 2.701 18.496 1.00 76.31 293 THR A N 1
ATOM 2292 C CA . THR A 1 293 ? 3.112 3.527 17.311 1.00 76.31 293 THR A CA 1
ATOM 2293 C C . THR A 1 293 ? 4.448 4.236 17.331 1.00 76.31 293 THR A C 1
ATOM 2295 O O . THR A 1 293 ? 5.048 4.458 18.380 1.00 76.31 293 THR A O 1
ATOM 2298 N N . CYS A 1 294 ? 4.928 4.641 16.157 1.00 65.06 294 CYS A N 1
ATOM 2299 C CA . CYS A 1 294 ? 6.147 5.443 16.062 1.00 65.06 294 CYS A CA 1
ATOM 2300 C C . CYS A 1 294 ? 5.993 6.878 16.586 1.00 65.06 294 CYS A C 1
ATOM 2302 O O . CYS A 1 294 ? 6.990 7.596 16.669 1.00 65.06 294 CYS A O 1
ATOM 2304 N N . ALA A 1 295 ? 4.767 7.323 16.887 1.00 56.41 295 ALA A N 1
ATOM 2305 C CA . ALA A 1 295 ? 4.513 8.647 17.445 1.00 56.41 295 ALA A CA 1
ATOM 2306 C C . ALA A 1 295 ? 4.928 8.733 18.922 1.00 56.41 295 ALA A C 1
ATOM 2308 O O . ALA A 1 295 ? 5.342 9.800 19.374 1.00 56.41 295 ALA A O 1
ATOM 2309 N N . GLY A 1 296 ? 4.892 7.609 19.644 1.00 51.16 296 GLY A N 1
ATOM 2310 C CA . GLY A 1 296 ? 5.466 7.496 20.976 1.00 51.16 296 GLY A CA 1
ATOM 2311 C C . GLY A 1 296 ? 6.984 7.356 20.904 1.00 51.16 296 GLY A C 1
ATOM 2312 O O . GLY A 1 296 ? 7.500 6.250 20.743 1.00 51.16 296 GLY A O 1
ATOM 2313 N N . ARG A 1 297 ? 7.736 8.452 21.055 1.00 52.62 297 ARG A N 1
ATOM 2314 C CA . ARG A 1 297 ? 9.142 8.317 21.451 1.00 52.62 297 ARG A CA 1
ATOM 2315 C C . ARG A 1 297 ? 9.129 7.818 22.888 1.00 52.62 297 ARG A C 1
ATOM 2317 O O . ARG A 1 297 ? 8.691 8.519 23.792 1.00 52.62 297 ARG A O 1
ATOM 2324 N N . LEU A 1 298 ? 9.608 6.609 23.129 1.00 49.34 298 LEU A N 1
ATOM 2325 C CA . LEU A 1 298 ? 9.931 6.236 24.497 1.00 49.34 298 LEU A CA 1
ATOM 2326 C C . LEU A 1 298 ? 11.190 6.992 24.917 1.00 49.34 298 LEU A C 1
ATOM 2328 O O . LEU A 1 298 ? 12.109 7.211 24.122 1.00 49.34 298 LEU A O 1
ATOM 2332 N N . TYR A 1 299 ? 11.183 7.467 26.159 1.00 42.78 299 TYR A N 1
ATOM 2333 C CA . TYR A 1 299 ? 12.264 8.253 26.740 1.00 42.78 299 TYR A CA 1
ATOM 2334 C C . TYR A 1 299 ? 13.617 7.548 26.521 1.00 42.78 299 TYR A C 1
ATOM 2336 O O . TYR A 1 299 ? 13.764 6.372 26.832 1.00 42.78 299 TYR A O 1
ATOM 2344 N N . ARG A 1 300 ? 14.604 8.281 25.984 1.00 40.97 300 ARG A N 1
ATOM 2345 C CA . ARG A 1 300 ? 16.017 7.874 25.813 1.00 40.97 300 ARG A CA 1
ATOM 2346 C C . ARG A 1 300 ? 16.251 6.457 25.250 1.00 40.97 300 ARG A C 1
ATOM 2348 O O . ARG A 1 300 ? 16.612 5.529 25.964 1.00 40.97 300 ARG A O 1
ATOM 2355 N N . GLY A 1 301 ? 16.242 6.351 23.922 1.00 44.50 301 GLY A N 1
ATOM 2356 C CA . GLY A 1 301 ? 17.026 5.336 23.202 1.00 44.50 301 GLY A CA 1
ATOM 2357 C C . GLY A 1 301 ? 16.374 3.966 23.004 1.00 44.50 301 GLY A C 1
ATOM 2358 O O . GLY A 1 301 ? 16.959 3.142 22.302 1.00 44.50 301 GLY A O 1
ATOM 2359 N N . SER A 1 302 ? 15.173 3.722 23.531 1.00 40.59 302 SER A N 1
ATOM 2360 C CA . SER A 1 302 ? 14.410 2.507 23.240 1.00 40.59 302 SER A CA 1
ATOM 2361 C C . SER A 1 302 ? 13.442 2.732 22.073 1.00 40.59 302 SER A C 1
ATOM 2363 O O . SER A 1 302 ? 12.597 3.625 22.076 1.00 40.59 302 SER A O 1
ATOM 2365 N N . TRP A 1 303 ? 13.595 1.926 21.024 1.00 42.59 303 TRP A N 1
ATOM 2366 C CA . TRP A 1 303 ? 12.674 1.899 19.889 1.00 42.59 303 TRP A CA 1
ATOM 2367 C C . TRP A 1 303 ? 11.618 0.825 20.149 1.00 42.59 303 TRP A C 1
ATOM 2369 O O . TRP A 1 303 ? 11.952 -0.351 20.260 1.00 42.59 303 TRP A O 1
ATOM 2379 N N . ALA A 1 304 ? 10.360 1.244 20.261 1.00 49.34 304 ALA A N 1
ATOM 2380 C CA . ALA A 1 304 ? 9.217 0.396 20.584 1.00 49.34 304 ALA A CA 1
ATOM 2381 C C . ALA A 1 304 ? 8.720 -0.463 19.415 1.00 49.34 304 ALA A C 1
ATOM 2383 O O . ALA A 1 304 ? 9.179 -0.275 18.289 1.00 49.34 304 ALA A O 1
ATOM 2384 N N . CYS A 1 305 ? 7.719 -1.328 19.683 1.00 50.53 305 CYS A N 1
ATOM 2385 C CA . CYS A 1 305 ? 6.808 -1.960 18.709 1.00 50.53 305 CYS A CA 1
ATOM 2386 C C . CYS A 1 305 ? 6.029 -0.946 17.900 1.00 50.53 305 CYS A C 1
ATOM 2388 O O . CYS A 1 305 ? 4.813 -0.934 17.963 1.00 50.53 305 CYS A O 1
ATOM 2390 N N . ALA A 1 306 ? 6.733 -0.083 17.185 1.00 61.62 306 ALA A N 1
ATOM 2391 C CA . ALA A 1 306 ? 6.187 1.065 16.520 1.00 61.62 306 ALA A CA 1
ATOM 2392 C C . ALA A 1 306 ? 5.668 0.633 15.154 1.00 61.62 306 ALA A C 1
ATOM 2394 O O . ALA A 1 306 ? 6.435 0.398 14.220 1.00 61.62 306 ALA A O 1
ATOM 2395 N N . LEU A 1 307 ? 4.352 0.528 15.042 1.00 73.06 307 LEU A N 1
ATOM 2396 C CA . LEU A 1 307 ? 3.674 0.682 13.772 1.00 73.06 307 LEU A CA 1
ATOM 2397 C C . LEU A 1 307 ? 4.028 2.076 13.251 1.00 73.06 307 LEU A C 1
ATOM 2399 O O . LEU A 1 307 ? 3.705 3.084 13.891 1.00 73.06 307 LEU A O 1
ATOM 2403 N N . ASN A 1 308 ? 4.735 2.133 12.122 1.00 74.50 308 ASN A N 1
ATOM 2404 C CA . ASN A 1 308 ? 4.780 3.363 11.360 1.00 74.50 308 ASN A CA 1
ATOM 2405 C C . ASN A 1 308 ? 3.360 3.704 10.972 1.00 74.50 308 ASN A C 1
ATOM 2407 O O . ASN A 1 308 ? 2.667 2.868 10.398 1.00 74.50 308 ASN A O 1
ATOM 2411 N N . TYR A 1 309 ? 2.937 4.916 11.264 1.00 77.50 309 TYR A N 1
ATOM 2412 C CA . TYR A 1 309 ? 1.780 5.441 10.586 1.00 77.50 309 TYR A CA 1
ATOM 2413 C C . TYR A 1 309 ? 2.035 6.895 10.241 1.00 77.50 309 TYR A C 1
ATOM 2415 O O . TYR A 1 309 ? 2.712 7.643 10.952 1.00 77.50 309 TYR A O 1
ATOM 2423 N N . GLN A 1 310 ? 1.457 7.287 9.123 1.00 78.94 310 GLN A N 1
ATOM 2424 C CA . GLN A 1 310 ? 1.300 8.673 8.728 1.00 78.94 310 GLN A CA 1
ATOM 2425 C C . GLN A 1 310 ? -0.195 8.952 8.597 1.00 78.94 310 GLN A C 1
ATOM 2427 O O . GLN A 1 310 ? -0.979 8.029 8.371 1.00 78.94 310 GLN A O 1
ATOM 2432 N N . GLY A 1 311 ? -0.591 10.205 8.804 1.00 82.19 311 GLY A N 1
ATOM 2433 C CA . GLY A 1 311 ? -1.960 10.637 8.550 1.00 82.19 311 GLY A CA 1
ATOM 2434 C C . GLY A 1 311 ? -2.081 11.143 7.116 1.00 82.19 311 GLY A C 1
ATOM 2435 O O . GLY A 1 311 ? -1.154 11.763 6.597 1.00 82.19 311 GLY A O 1
ATOM 2436 N N . SER A 1 312 ? -3.213 10.897 6.467 1.00 82.12 312 SER A N 1
ATOM 2437 C CA . SER A 1 312 ? -3.634 11.697 5.317 1.00 82.12 312 SER A CA 1
ATOM 2438 C C . SER A 1 312 ? -4.383 12.942 5.795 1.00 82.12 312 SER A C 1
ATOM 2440 O O . SER A 1 312 ? -4.813 13.023 6.950 1.00 82.12 312 SER A O 1
ATOM 2442 N N . THR A 1 313 ? -4.589 13.902 4.893 1.00 76.19 313 THR A N 1
ATOM 2443 C CA . THR A 1 313 ? -5.497 15.046 5.120 1.00 76.19 313 THR A CA 1
ATOM 2444 C C . THR A 1 313 ? -6.906 14.600 5.512 1.00 76.19 313 THR A C 1
ATOM 2446 O O . THR A 1 313 ? -7.594 15.274 6.273 1.00 76.19 313 THR A O 1
ATOM 2449 N N . ASP A 1 314 ? -7.291 13.405 5.068 1.00 75.56 314 ASP A N 1
ATOM 2450 C CA . ASP A 1 314 ? -8.628 12.836 5.222 1.00 75.56 314 ASP A CA 1
ATOM 2451 C C . ASP A 1 314 ? -8.719 11.928 6.460 1.00 75.56 314 ASP A C 1
ATOM 2453 O O . ASP A 1 314 ? -9.616 11.092 6.568 1.00 75.56 314 ASP A O 1
ATOM 2457 N N . LYS A 1 315 ? -7.767 12.066 7.396 1.00 78.25 315 LYS A N 1
ATOM 2458 C CA . LYS A 1 315 ? -7.673 11.295 8.649 1.00 78.25 315 LYS A CA 1
ATOM 2459 C C . LYS A 1 315 ? -7.571 9.782 8.450 1.00 78.25 315 LYS A C 1
ATOM 2461 O O . LYS A 1 315 ? -8.051 9.002 9.276 1.00 78.25 315 LYS A O 1
ATOM 2466 N N . GLN A 1 316 ? -6.928 9.358 7.367 1.00 82.56 316 GLN A N 1
ATOM 2467 C CA . GLN A 1 316 ? -6.628 7.950 7.136 1.00 82.56 316 GLN A CA 1
ATOM 2468 C C . GLN A 1 316 ? -5.190 7.628 7.548 1.00 82.56 316 GLN A C 1
ATOM 2470 O O . GLN A 1 316 ? -4.279 8.424 7.326 1.00 82.56 316 GLN A O 1
ATOM 2475 N N . LEU A 1 317 ? -4.976 6.449 8.130 1.00 79.19 317 LEU A N 1
ATOM 2476 C CA . LEU A 1 317 ? -3.651 5.927 8.443 1.00 79.19 317 LEU A CA 1
ATOM 2477 C C . LEU A 1 317 ? -3.038 5.260 7.223 1.00 79.19 317 LEU A C 1
ATOM 2479 O O . LEU A 1 317 ? -3.663 4.420 6.577 1.00 79.19 317 LEU A O 1
ATOM 2483 N N . LEU A 1 318 ? -1.784 5.587 6.954 1.00 81.31 318 LEU A N 1
ATOM 2484 C CA . LEU A 1 318 ? -1.021 5.053 5.833 1.00 81.31 318 LEU A CA 1
ATOM 2485 C C . LEU A 1 318 ? 0.420 4.727 6.239 1.00 81.31 318 LEU A C 1
ATOM 2487 O O . LEU A 1 318 ? 0.859 5.080 7.332 1.00 81.31 318 LEU A O 1
ATOM 2491 N N . ASP A 1 319 ? 1.148 4.055 5.341 1.00 73.94 319 ASP A N 1
ATOM 2492 C CA . ASP A 1 319 ? 2.512 3.547 5.564 1.00 73.94 319 ASP A CA 1
ATOM 2493 C C . ASP A 1 319 ? 2.622 2.624 6.786 1.00 73.94 319 ASP A C 1
ATOM 2495 O O . ASP A 1 319 ? 3.536 2.765 7.590 1.00 73.94 319 ASP A O 1
ATOM 2499 N N . LEU A 1 320 ? 1.702 1.662 6.900 1.00 78.94 320 LEU A N 1
ATOM 2500 C CA . LEU A 1 320 ? 1.590 0.713 8.011 1.00 78.94 320 LEU A CA 1
ATOM 2501 C C . LEU A 1 320 ? 2.680 -0.366 7.967 1.00 78.94 320 LEU A C 1
ATOM 2503 O O . LEU A 1 320 ? 2.423 -1.535 7.686 1.00 78.94 320 LEU A O 1
ATOM 2507 N N . ALA A 1 321 ? 3.915 0.038 8.246 1.00 64.25 321 ALA A N 1
ATOM 2508 C CA . ALA A 1 321 ? 5.062 -0.853 8.339 1.00 64.25 321 ALA A CA 1
ATOM 2509 C C . ALA A 1 321 ? 5.542 -0.932 9.796 1.00 64.25 321 ALA A C 1
ATOM 2511 O O . ALA A 1 321 ? 5.811 0.099 10.414 1.00 64.25 321 ALA A O 1
ATOM 2512 N N . PRO A 1 322 ? 5.667 -2.125 10.388 1.00 57.97 322 PRO A N 1
ATOM 2513 C CA . PRO A 1 322 ? 6.209 -2.245 11.733 1.00 57.97 322 PRO A CA 1
ATOM 2514 C C . PRO A 1 322 ? 7.732 -2.021 11.741 1.00 57.97 322 PRO A C 1
ATOM 2516 O O . PRO A 1 322 ? 8.437 -2.471 10.837 1.00 57.97 322 PRO A O 1
ATOM 2519 N N . PHE A 1 323 ? 8.244 -1.339 12.767 1.00 54.41 323 PHE A N 1
ATOM 2520 C CA . PHE A 1 323 ? 9.622 -0.834 12.779 1.00 54.41 323 PHE A CA 1
ATOM 2521 C C . PHE A 1 323 ? 10.607 -1.592 13.667 1.00 54.41 323 PHE A C 1
ATOM 2523 O O . PHE A 1 323 ? 11.640 -2.063 13.205 1.00 54.41 323 PHE A O 1
ATOM 2530 N N . LYS A 1 324 ? 10.332 -1.625 14.963 1.00 53.38 324 LYS A N 1
ATOM 2531 C CA . LYS A 1 324 ? 11.091 -2.304 16.023 1.00 53.38 324 LYS A CA 1
ATOM 2532 C C . LYS A 1 324 ? 10.092 -2.702 17.065 1.00 53.38 324 LYS A C 1
ATOM 2534 O O . LYS A 1 324 ? 8.939 -2.788 16.682 1.00 53.38 324 LYS A O 1
ATOM 2539 N N . THR A 1 325 ? 10.491 -3.089 18.273 1.00 47.75 325 THR A N 1
ATOM 2540 C CA . THR A 1 325 ? 9.655 -3.948 19.088 1.00 47.75 325 THR A CA 1
ATOM 2541 C C . THR A 1 325 ? 10.066 -3.850 20.564 1.00 47.75 325 THR A C 1
ATOM 2543 O O . THR A 1 325 ? 11.251 -3.725 20.845 1.00 47.75 325 THR A O 1
ATOM 2546 N N . LEU A 1 326 ? 9.096 -3.694 21.482 1.00 49.69 326 LEU A N 1
ATOM 2547 C CA . LEU A 1 326 ? 9.344 -3.272 22.870 1.00 49.69 326 LEU A CA 1
ATOM 2548 C C . LEU A 1 326 ? 9.915 -4.395 23.727 1.00 49.69 326 LEU A C 1
ATOM 2550 O O . LEU A 1 326 ? 9.401 -5.513 23.702 1.00 49.69 326 LEU A O 1
ATOM 2554 N N . GLN A 1 327 ? 10.883 -4.073 24.586 1.00 56.19 327 GLN A N 1
ATOM 2555 C CA . GLN A 1 327 ? 11.210 -4.975 25.687 1.00 56.19 327 GLN A CA 1
ATOM 2556 C C . GLN A 1 327 ? 10.030 -5.041 26.680 1.00 56.19 327 GLN A C 1
ATOM 2558 O O . GLN A 1 327 ? 9.352 -4.031 26.889 1.00 56.19 327 GLN A O 1
ATOM 2563 N N . PRO A 1 328 ? 9.744 -6.203 27.300 1.00 57.34 328 PRO A N 1
ATOM 2564 C CA . PRO A 1 328 ? 8.629 -6.360 28.239 1.00 57.34 328 PRO A CA 1
ATOM 2565 C C . PRO A 1 328 ? 8.591 -5.330 29.383 1.00 57.34 328 PRO A C 1
ATOM 2567 O O . PRO A 1 328 ? 7.514 -4.919 29.800 1.00 57.34 328 PRO A O 1
ATOM 2570 N N . ASP A 1 329 ? 9.751 -4.883 29.860 1.00 62.69 329 ASP A N 1
ATOM 2571 C CA . ASP A 1 329 ? 9.913 -3.877 30.919 1.00 62.69 329 ASP A CA 1
ATOM 2572 C C . ASP A 1 329 ? 9.695 -2.428 30.442 1.00 62.69 329 ASP A C 1
ATOM 2574 O O . ASP A 1 329 ? 9.594 -1.516 31.261 1.00 62.69 329 ASP A O 1
ATOM 2578 N N . GLN A 1 330 ? 9.585 -2.207 29.128 1.00 62.34 330 GLN A N 1
ATOM 2579 C CA . GLN A 1 330 ? 9.370 -0.894 28.512 1.00 62.34 330 GLN A CA 1
ATOM 2580 C C . GLN A 1 330 ? 7.889 -0.563 28.281 1.00 62.34 330 GLN A C 1
ATOM 2582 O O . GLN A 1 330 ? 7.561 0.560 27.897 1.00 62.34 330 GLN A O 1
ATOM 2587 N N . TRP A 1 331 ? 6.971 -1.508 28.509 1.00 62.88 331 TRP A N 1
ATOM 2588 C CA . TRP A 1 331 ? 5.533 -1.252 28.350 1.00 62.88 331 TRP A CA 1
ATOM 2589 C C . TRP A 1 331 ? 4.967 -0.331 29.428 1.00 62.88 331 TRP A C 1
ATOM 2591 O O . TRP A 1 331 ? 4.085 0.467 29.120 1.00 62.88 331 TRP A O 1
ATOM 2601 N N . ASP A 1 332 ? 5.518 -0.391 30.640 1.00 64.06 332 ASP A N 1
ATOM 2602 C CA . ASP A 1 332 ? 5.143 0.484 31.755 1.00 64.06 332 ASP A CA 1
ATOM 2603 C C . ASP A 1 332 ? 5.799 1.882 31.650 1.00 64.06 332 ASP A C 1
ATOM 2605 O O . ASP A 1 332 ? 5.591 2.733 32.513 1.00 64.06 332 ASP A O 1
ATOM 2609 N N . TRP A 1 333 ? 6.606 2.149 30.612 1.00 63.25 333 TRP A N 1
ATOM 2610 C CA . TRP A 1 333 ? 7.233 3.460 30.440 1.00 63.25 333 TRP A CA 1
ATOM 2611 C C . TRP A 1 333 ? 6.200 4.497 29.977 1.00 63.25 333 TRP A C 1
ATOM 2613 O O . TRP A 1 333 ? 5.374 4.190 29.109 1.00 63.25 333 TRP A O 1
ATOM 2623 N N . PRO A 1 334 ? 6.274 5.744 30.484 1.00 61.47 334 PRO A N 1
ATOM 2624 C CA . PRO A 1 334 ? 5.466 6.840 29.973 1.00 61.47 334 PRO A CA 1
ATOM 2625 C C . PRO A 1 334 ? 5.672 6.990 28.468 1.00 61.47 334 PRO A C 1
ATOM 2627 O O . PRO A 1 334 ? 6.808 6.963 27.978 1.00 61.47 334 PRO A O 1
ATOM 2630 N N . VAL A 1 335 ? 4.578 7.171 27.731 1.00 63.00 335 VAL A N 1
ATOM 2631 C CA . VAL A 1 335 ? 4.686 7.490 26.310 1.00 63.00 335 VAL A CA 1
ATOM 2632 C C . VAL A 1 335 ? 4.919 8.975 26.184 1.00 63.00 335 VAL A C 1
ATOM 2634 O O . VAL A 1 335 ? 4.148 9.776 26.710 1.00 63.00 335 VAL A O 1
ATOM 2637 N N . VAL A 1 336 ? 5.966 9.334 25.451 1.00 59.22 336 VAL A N 1
ATOM 2638 C CA . VAL A 1 336 ? 6.172 10.712 25.047 1.00 59.22 336 VAL A CA 1
ATOM 2639 C C . VAL A 1 336 ? 5.741 10.871 23.607 1.00 59.22 336 VAL A C 1
ATOM 2641 O O . VAL A 1 336 ? 6.332 10.280 22.704 1.00 59.22 336 VAL A O 1
ATOM 2644 N N . VAL A 1 337 ? 4.705 11.671 23.390 1.00 61.41 337 VAL A N 1
ATOM 2645 C CA . VAL A 1 337 ? 4.333 12.091 22.043 1.00 61.41 337 VAL A CA 1
ATOM 2646 C C . VAL A 1 337 ? 5.048 13.400 21.755 1.00 61.41 337 VAL A C 1
ATOM 2648 O O . VAL A 1 337 ? 4.911 14.380 22.480 1.00 61.41 337 VAL A O 1
ATOM 2651 N N . ASP A 1 338 ? 5.877 13.360 20.720 1.00 58.22 338 ASP A N 1
ATOM 2652 C CA . ASP A 1 338 ? 6.587 14.517 20.182 1.00 58.22 338 ASP A CA 1
ATOM 2653 C C . ASP A 1 338 ? 5.541 15.412 19.499 1.00 58.22 338 ASP A C 1
ATOM 2655 O O . ASP A 1 338 ? 4.909 14.976 18.529 1.00 58.22 338 ASP A O 1
ATOM 2659 N N . ASP A 1 339 ? 5.303 16.615 20.028 1.00 60.47 339 ASP A N 1
ATOM 2660 C CA . ASP A 1 339 ? 4.434 17.592 19.380 1.00 60.47 339 ASP A CA 1
ATOM 2661 C C . ASP A 1 339 ? 5.174 18.224 18.197 1.00 60.47 339 ASP A C 1
ATOM 2663 O O . ASP A 1 339 ? 5.789 19.283 18.297 1.00 60.47 339 ASP A O 1
ATOM 2667 N N . TRP A 1 340 ? 5.108 17.565 17.041 1.00 56.59 340 TRP A N 1
ATOM 2668 C CA . TRP A 1 340 ? 5.729 18.063 15.809 1.00 56.59 340 TRP A CA 1
ATOM 2669 C C . TRP A 1 340 ? 5.082 19.343 15.273 1.00 56.59 340 TRP A C 1
ATOM 2671 O O . TRP A 1 340 ? 5.631 19.939 14.345 1.00 56.59 340 TRP A O 1
ATOM 2681 N N . GLN A 1 341 ? 3.909 19.717 15.789 1.00 53.91 341 GLN A N 1
ATOM 2682 C CA . GLN A 1 341 ? 3.227 20.959 15.435 1.00 53.91 341 GLN A CA 1
ATOM 2683 C C . GLN A 1 341 ? 3.648 22.109 16.357 1.00 53.91 341 GLN A C 1
ATOM 2685 O O . GLN A 1 341 ? 3.575 23.266 15.942 1.00 53.91 341 GLN A O 1
ATOM 2690 N N . SER A 1 342 ? 4.141 21.808 17.561 1.00 52.62 342 SER A N 1
ATOM 2691 C CA . SER A 1 342 ? 4.757 22.798 18.440 1.00 52.62 342 SER A CA 1
ATOM 2692 C C . SER A 1 342 ? 6.107 23.254 17.861 1.00 52.62 342 SER A C 1
ATOM 2694 O O . SER A 1 342 ? 6.975 22.414 17.590 1.00 52.62 342 SER A O 1
ATOM 2696 N N . PRO A 1 343 ? 6.337 24.573 17.697 1.00 59.59 343 PRO A N 1
ATOM 2697 C CA . PRO A 1 343 ? 7.638 25.116 17.296 1.00 59.59 343 PRO A CA 1
ATOM 2698 C C . PRO A 1 343 ? 8.768 24.667 18.232 1.00 59.59 343 PRO A C 1
ATOM 2700 O O . PRO A 1 343 ? 9.901 24.468 17.792 1.00 59.59 343 PRO A O 1
ATOM 2703 N N . ASP A 1 344 ? 8.426 24.453 19.504 1.00 64.56 344 ASP A N 1
ATOM 2704 C CA . ASP A 1 344 ? 9.349 24.104 20.580 1.00 64.56 344 ASP A CA 1
ATOM 2705 C C . ASP A 1 344 ? 9.496 22.586 20.769 1.00 64.56 344 ASP A C 1
ATOM 2707 O O . ASP A 1 344 ? 10.303 22.137 21.585 1.00 64.56 344 ASP A O 1
ATOM 2711 N N . ARG A 1 345 ? 8.746 21.781 19.993 1.00 62.03 345 ARG A N 1
ATOM 2712 C CA . ARG A 1 345 ? 8.646 20.319 20.136 1.00 62.03 345 ARG A CA 1
ATOM 2713 C C . ARG A 1 345 ? 8.368 19.898 21.573 1.00 62.03 345 ARG A C 1
ATOM 2715 O O . ARG A 1 345 ? 9.049 19.024 22.123 1.00 62.03 345 ARG A O 1
ATOM 2722 N N . GLU A 1 346 ? 7.390 20.550 22.197 1.00 59.88 346 GLU A N 1
ATOM 2723 C CA . GLU A 1 346 ? 6.978 20.167 23.540 1.00 59.88 346 GLU A CA 1
ATOM 2724 C C . GLU A 1 346 ? 6.619 18.679 23.572 1.00 59.88 346 GLU A C 1
ATOM 2726 O O . GLU A 1 346 ? 5.910 18.133 22.726 1.00 59.88 346 GLU A O 1
ATOM 2731 N N . MET A 1 347 ? 7.190 17.991 24.549 1.00 61.28 347 MET A N 1
ATOM 2732 C CA . MET A 1 347 ? 7.024 16.562 24.709 1.00 61.28 347 MET A CA 1
ATOM 2733 C C . MET A 1 347 ? 5.826 16.311 25.620 1.00 61.28 347 MET A C 1
ATOM 2735 O O . MET A 1 347 ? 5.899 16.548 26.826 1.00 61.28 347 MET A O 1
ATOM 2739 N N . LEU A 1 348 ? 4.728 15.802 25.058 1.00 62.22 348 LEU A N 1
ATOM 2740 C CA . LEU A 1 348 ? 3.569 15.388 25.842 1.00 62.22 348 LEU A CA 1
ATOM 2741 C C . LEU A 1 348 ? 3.878 14.047 26.500 1.00 62.22 348 LEU A C 1
ATOM 2743 O O . LEU A 1 348 ? 3.830 12.998 25.856 1.00 62.22 348 LEU A O 1
ATOM 2747 N N . VAL A 1 349 ? 4.210 14.084 27.790 1.00 63.72 349 VAL A N 1
ATOM 2748 C CA . VAL A 1 349 ? 4.344 12.876 28.606 1.00 63.72 349 VAL A CA 1
ATOM 2749 C C . VAL A 1 349 ? 2.951 12.430 29.016 1.00 63.72 349 VAL A C 1
ATOM 2751 O O . VAL A 1 349 ? 2.275 13.098 29.797 1.00 63.72 349 VAL A O 1
ATOM 2754 N N . VAL A 1 350 ? 2.520 11.290 28.493 1.00 65.00 350 VAL A N 1
ATOM 2755 C CA . VAL A 1 350 ? 1.262 10.670 28.886 1.00 65.00 350 VAL A CA 1
ATOM 2756 C C . VAL A 1 350 ? 1.569 9.487 29.776 1.00 65.00 350 VAL A C 1
ATOM 2758 O O . VAL A 1 350 ? 2.198 8.511 29.357 1.00 65.00 350 VAL A O 1
ATOM 2761 N N . ASP A 1 351 ? 1.111 9.594 31.021 1.00 66.25 351 ASP A N 1
ATOM 2762 C CA . ASP A 1 351 ? 1.113 8.467 31.932 1.00 66.25 351 ASP A CA 1
ATOM 2763 C C . ASP A 1 351 ? 0.122 7.418 31.418 1.00 66.25 351 ASP A C 1
ATOM 2765 O O . ASP A 1 351 ? -1.088 7.646 31.333 1.00 66.25 351 ASP A O 1
ATOM 2769 N N . LEU A 1 352 ? 0.672 6.281 31.005 1.00 64.94 352 LEU A N 1
ATOM 2770 C CA . LEU A 1 352 ? -0.084 5.102 30.606 1.00 64.94 352 LEU A CA 1
ATOM 2771 C C . LEU A 1 352 ? -0.038 4.025 31.695 1.00 64.94 352 LEU A C 1
ATOM 2773 O O . LEU A 1 352 ? -0.327 2.863 31.408 1.00 64.94 352 LEU A O 1
ATOM 2777 N N . SER A 1 353 ? 0.304 4.384 32.937 1.00 63.69 353 SER A N 1
ATOM 2778 C CA . SER A 1 353 ? 0.204 3.481 34.078 1.00 63.69 353 SER A CA 1
ATOM 2779 C C . SER A 1 353 ? -1.201 2.858 34.130 1.00 63.69 353 SER A C 1
ATOM 2781 O O . SER A 1 353 ? -2.230 3.527 34.036 1.00 63.69 353 SER A O 1
ATOM 2783 N N . GLY A 1 354 ? -1.250 1.523 34.156 1.00 61.88 354 GLY A N 1
ATOM 2784 C CA . GLY A 1 354 ? -2.497 0.749 34.099 1.00 61.88 354 GLY A CA 1
ATOM 2785 C C . GLY A 1 354 ? -2.973 0.337 32.698 1.00 61.88 354 GLY A C 1
ATOM 2786 O O . GLY A 1 354 ? -3.801 -0.566 32.598 1.00 61.88 354 GLY A O 1
ATOM 2787 N N . TYR A 1 355 ? -2.420 0.890 31.613 1.00 61.12 355 TYR A N 1
ATOM 2788 C CA . TYR A 1 355 ? -2.631 0.380 30.250 1.00 61.12 355 TYR A CA 1
ATOM 2789 C C . TYR A 1 355 ? -1.634 -0.738 29.944 1.00 61.12 355 TYR A C 1
ATOM 2791 O O . TYR A 1 355 ? -0.668 -0.564 29.199 1.00 61.12 355 TYR A O 1
ATOM 2799 N N . ARG A 1 356 ? -1.867 -1.909 30.543 1.00 60.62 356 ARG A N 1
ATOM 2800 C CA . ARG A 1 356 ? -1.070 -3.101 30.248 1.00 60.62 356 ARG A CA 1
ATOM 2801 C C . ARG A 1 356 ? -1.568 -3.756 28.960 1.00 60.62 356 ARG A C 1
ATOM 2803 O O . ARG A 1 356 ? -2.779 -3.945 28.832 1.00 60.62 356 ARG A O 1
ATOM 2810 N N . PRO A 1 357 ? -0.668 -4.119 28.027 1.00 60.00 357 PRO A N 1
ATOM 2811 C CA . PRO A 1 357 ? -1.021 -5.026 26.949 1.00 60.00 357 PRO A CA 1
ATOM 2812 C C . PRO A 1 357 ? -1.666 -6.270 27.536 1.00 60.00 357 PRO A C 1
ATOM 2814 O O . PRO A 1 357 ? -1.242 -6.747 28.594 1.00 60.00 357 PRO A O 1
ATOM 2817 N N . ASP A 1 358 ? -2.645 -6.829 26.838 1.00 61.16 358 ASP A N 1
ATOM 2818 C CA . ASP A 1 358 ? -3.092 -8.172 27.168 1.00 61.16 358 ASP A CA 1
ATOM 2819 C C . ASP A 1 358 ? -1.871 -9.111 27.131 1.00 61.16 358 ASP A C 1
ATOM 2821 O O . ASP A 1 358 ? -1.165 -9.225 26.123 1.00 61.16 358 ASP A O 1
ATOM 2825 N N . ALA A 1 359 ? -1.591 -9.753 28.269 1.00 62.09 359 ALA A N 1
ATOM 2826 C CA . ALA A 1 359 ? -0.414 -10.592 28.462 1.00 62.09 359 ALA A CA 1
ATOM 2827 C C . ALA A 1 359 ? -0.333 -11.734 27.433 1.00 62.09 359 ALA A C 1
ATOM 2829 O O . ALA A 1 359 ? 0.761 -12.201 27.120 1.00 62.09 359 ALA A O 1
ATOM 2830 N N . ARG A 1 360 ? -1.471 -12.143 26.851 1.00 57.84 360 ARG A N 1
ATOM 2831 C CA . ARG A 1 360 ? -1.552 -13.145 25.774 1.00 57.84 360 ARG A CA 1
ATOM 2832 C C . ARG A 1 360 ? -0.911 -12.674 24.464 1.00 57.84 360 ARG A C 1
ATOM 2834 O O . ARG A 1 360 ? -0.566 -13.502 23.617 1.00 57.84 360 ARG A O 1
ATOM 2841 N N . LEU A 1 361 ? -0.757 -11.362 24.283 1.00 54.56 361 LEU A N 1
ATOM 2842 C CA . LEU A 1 361 ? -0.259 -10.730 23.055 1.00 54.56 361 LEU A CA 1
ATOM 2843 C C . LEU A 1 361 ? 1.261 -10.502 23.091 1.00 54.56 361 LEU A C 1
ATOM 2845 O O . LEU A 1 361 ? 1.892 -10.278 22.050 1.00 54.56 361 LEU A O 1
ATOM 2849 N N . MET A 1 362 ? 1.860 -10.615 24.278 1.00 53.00 362 MET A N 1
ATOM 2850 C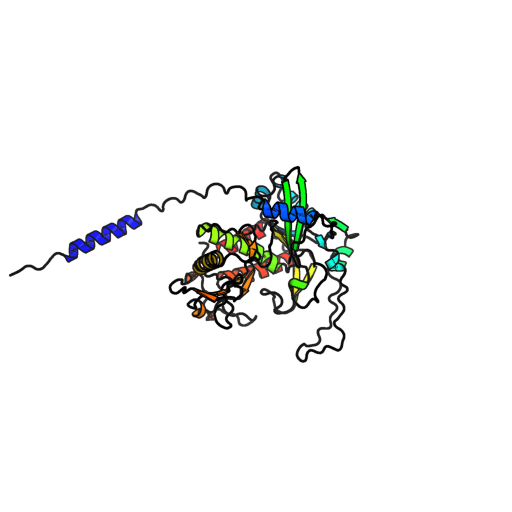 CA . MET A 1 362 ? 3.295 -10.462 24.504 1.00 53.00 362 MET A CA 1
ATOM 2851 C C . MET A 1 362 ? 4.061 -11.761 24.189 1.00 53.00 362 MET A C 1
ATOM 2853 O O . MET A 1 362 ? 3.536 -12.864 24.334 1.00 53.00 362 MET A O 1
ATOM 2857 N N . VAL A 1 363 ? 5.323 -11.648 23.757 1.00 44.75 363 VAL A N 1
ATOM 2858 C CA . VAL A 1 363 ? 6.250 -12.795 23.630 1.00 44.75 363 VAL A CA 1
ATOM 2859 C C . VAL A 1 363 ? 7.175 -12.808 24.831 1.00 44.75 363 VAL A C 1
ATOM 2861 O O . VAL A 1 363 ? 7.607 -11.749 25.287 1.00 44.75 363 VAL A O 1
ATOM 2864 N N . ASN A 1 364 ? 7.491 -14.004 25.329 1.00 43.50 364 ASN A N 1
ATOM 2865 C CA . ASN A 1 364 ? 8.487 -14.156 26.376 1.00 43.50 364 ASN A CA 1
ATOM 2866 C C . ASN A 1 364 ? 9.878 -13.771 25.842 1.00 43.50 364 ASN A C 1
ATOM 2868 O O . ASN A 1 364 ? 10.249 -14.119 24.721 1.00 43.50 364 ASN A O 1
ATOM 2872 N N . ARG A 1 365 ? 10.655 -13.064 26.665 1.00 43.25 365 ARG A N 1
ATOM 2873 C CA . ARG A 1 365 ? 12.021 -12.634 26.360 1.00 43.25 365 ARG A CA 1
ATOM 2874 C C . ARG A 1 365 ? 12.951 -13.801 26.005 1.00 43.25 365 ARG A C 1
ATOM 2876 O O . ARG A 1 365 ? 13.869 -13.628 25.211 1.00 43.25 365 ARG A O 1
ATOM 2883 N N . ASP A 1 366 ? 12.694 -14.992 26.525 1.00 40.81 366 ASP A N 1
ATOM 2884 C CA . ASP A 1 366 ? 13.568 -16.146 26.288 1.00 40.81 366 ASP A CA 1
ATOM 2885 C C . ASP A 1 366 ? 13.323 -16.841 24.933 1.00 40.81 366 ASP A C 1
ATOM 2887 O O . ASP A 1 366 ? 14.164 -17.608 24.472 1.00 40.81 366 ASP A O 1
ATOM 2891 N N . ASP A 1 367 ? 12.231 -16.516 24.229 1.00 39.41 367 ASP A N 1
ATOM 2892 C CA . ASP A 1 367 ? 11.929 -17.070 22.899 1.00 39.41 367 ASP A CA 1
ATOM 2893 C C . ASP A 1 367 ? 12.650 -16.315 21.753 1.00 39.41 367 ASP A C 1
ATOM 2895 O O . ASP A 1 367 ? 12.403 -16.591 20.568 1.00 39.41 367 ASP A O 1
ATOM 2899 N N . TYR A 1 368 ? 13.519 -15.339 22.061 1.00 39.78 368 TYR A N 1
ATOM 2900 C CA . TYR A 1 368 ? 14.204 -14.499 21.068 1.00 39.78 368 TYR A CA 1
ATOM 2901 C C . TYR A 1 368 ? 15.379 -15.200 20.377 1.00 39.78 368 TYR A C 1
ATOM 2903 O O . TYR A 1 368 ? 16.293 -15.732 21.003 1.00 39.78 368 TYR A O 1
ATOM 2911 N N . TYR A 1 369 ? 15.396 -15.117 19.043 1.00 34.00 369 TYR A N 1
ATOM 2912 C CA . TYR A 1 369 ? 16.524 -15.544 18.217 1.00 34.00 369 TYR A CA 1
ATOM 2913 C C . TYR A 1 369 ? 17.453 -14.347 17.959 1.00 34.00 369 TYR A C 1
ATOM 2915 O O . TYR A 1 369 ? 17.063 -13.386 17.298 1.00 34.00 369 TYR A O 1
ATOM 2923 N N . TRP A 1 370 ? 18.690 -14.422 18.450 1.00 33.66 370 TRP A N 1
ATOM 2924 C CA . TRP A 1 370 ? 19.725 -13.369 18.444 1.00 33.66 370 TRP A CA 1
ATOM 2925 C C . TRP A 1 370 ? 20.347 -13.028 17.064 1.00 33.66 370 TRP A C 1
ATOM 2927 O O . TRP A 1 370 ? 21.458 -12.514 16.982 1.00 33.66 370 TRP A O 1
ATOM 2937 N N . GLY A 1 371 ? 19.669 -13.321 15.949 1.00 33.03 371 GLY A N 1
ATOM 2938 C CA . GLY A 1 371 ? 20.303 -13.359 14.619 1.00 33.03 371 GLY A CA 1
ATOM 2939 C C . GLY A 1 371 ? 20.175 -12.117 13.731 1.00 33.03 371 GLY A C 1
ATOM 2940 O O . GLY A 1 371 ? 20.914 -11.999 12.757 1.00 33.03 371 GLY A O 1
ATOM 2941 N N . LEU A 1 372 ? 19.257 -11.195 14.017 1.00 37.25 372 LEU A N 1
ATOM 2942 C CA . LEU A 1 372 ? 19.087 -9.942 13.273 1.00 37.25 372 LEU A CA 1
ATOM 2943 C C . LEU A 1 372 ? 18.730 -8.863 14.295 1.00 37.25 372 LEU A C 1
ATOM 2945 O O . LEU A 1 372 ? 17.804 -9.037 15.078 1.00 37.25 372 LEU A O 1
ATOM 2949 N N . SER A 1 373 ? 19.513 -7.792 14.347 1.00 34.56 373 SER A N 1
ATOM 2950 C CA . SER A 1 373 ? 19.444 -6.738 15.362 1.00 34.56 373 SER A CA 1
ATOM 2951 C C . SER A 1 373 ? 18.025 -6.188 15.584 1.00 34.56 373 SER A C 1
ATOM 2953 O O . SER A 1 373 ? 17.555 -5.357 14.805 1.00 34.56 373 SER A O 1
ATOM 2955 N N . GLY A 1 374 ? 17.382 -6.597 16.679 1.00 38.66 374 GLY A N 1
ATOM 2956 C CA . GLY A 1 374 ? 16.117 -6.036 17.149 1.00 38.66 374 GLY A CA 1
ATOM 2957 C C . GLY A 1 374 ? 15.383 -6.957 18.117 1.00 38.66 374 GLY A C 1
ATOM 2958 O O . GLY A 1 374 ? 14.517 -7.721 17.706 1.00 38.66 374 GLY A O 1
ATOM 2959 N N . GLU A 1 375 ? 15.735 -6.885 19.397 1.00 37.56 375 GLU A N 1
ATOM 2960 C CA . GLU A 1 375 ? 15.001 -7.510 20.501 1.00 37.56 375 GLU A CA 1
ATOM 2961 C C . GLU A 1 375 ? 13.547 -6.964 20.598 1.00 37.56 375 GLU A C 1
ATOM 2963 O O . GLU A 1 375 ? 13.292 -5.828 20.199 1.00 37.56 375 GLU A O 1
ATOM 2968 N N . GLY A 1 376 ? 12.597 -7.753 21.131 1.00 45.91 376 GLY A N 1
ATOM 2969 C CA . GLY A 1 376 ? 11.307 -7.245 21.651 1.00 45.91 376 GLY A CA 1
ATOM 2970 C C . GLY A 1 376 ? 10.015 -7.471 20.836 1.00 45.91 376 GLY A C 1
ATOM 2971 O O . GLY A 1 376 ? 9.085 -6.669 20.958 1.00 45.91 376 GLY A O 1
ATOM 2972 N N . SER A 1 377 ? 9.942 -8.466 19.931 1.00 49.84 377 SER A N 1
ATOM 2973 C CA . SER A 1 377 ? 8.778 -8.635 19.052 1.00 49.84 377 SER A CA 1
ATOM 2974 C C . SER A 1 377 ? 7.523 -9.217 19.661 1.00 49.84 377 SER A C 1
ATOM 2976 O O . SER A 1 377 ? 7.564 -10.231 20.338 1.00 49.84 377 SER A O 1
ATOM 2978 N N . THR A 1 378 ? 6.372 -8.587 19.392 1.00 60.00 378 THR A N 1
ATOM 2979 C CA . THR A 1 378 ? 5.067 -9.142 19.771 1.00 60.00 378 THR A CA 1
ATOM 2980 C C . THR A 1 378 ? 4.829 -10.427 18.987 1.00 60.00 378 THR A C 1
ATOM 2982 O O . THR A 1 378 ? 5.366 -10.623 17.887 1.00 60.00 378 THR A O 1
ATOM 2985 N N . ARG A 1 379 ? 4.011 -11.335 19.536 1.00 65.00 379 ARG A N 1
ATOM 2986 C CA . ARG A 1 379 ? 3.841 -12.677 18.953 1.00 65.00 379 ARG A CA 1
ATOM 2987 C C . ARG A 1 379 ? 3.237 -12.550 17.565 1.00 65.00 379 ARG A C 1
ATOM 2989 O O . ARG A 1 379 ? 3.606 -13.282 16.650 1.00 65.00 379 ARG A O 1
ATOM 2996 N N . ALA A 1 380 ? 2.362 -11.559 17.432 1.00 66.81 380 ALA A N 1
ATOM 2997 C CA . ALA A 1 380 ? 1.771 -11.117 16.191 1.00 66.81 380 ALA A CA 1
ATOM 2998 C C . ALA A 1 380 ? 2.822 -10.671 15.171 1.00 66.81 380 ALA A C 1
ATOM 3000 O O . ALA A 1 380 ? 2.886 -11.236 14.082 1.00 66.81 380 ALA A O 1
ATOM 3001 N N . HIS A 1 381 ? 3.689 -9.722 15.530 1.00 67.69 381 HIS A N 1
ATOM 3002 C CA . HIS A 1 381 ? 4.684 -9.189 14.605 1.00 67.69 381 HIS A CA 1
ATOM 3003 C C . HIS A 1 381 ? 5.633 -10.272 14.081 1.00 67.69 381 HIS A C 1
ATOM 3005 O O . HIS A 1 381 ? 5.823 -10.392 12.872 1.00 67.69 381 HIS A O 1
ATOM 3011 N N . ARG A 1 382 ? 6.183 -11.108 14.971 1.00 68.94 382 ARG A N 1
ATOM 3012 C CA . ARG A 1 382 ? 7.095 -12.189 14.573 1.00 68.94 382 ARG A CA 1
ATOM 3013 C C . ARG A 1 382 ? 6.418 -13.207 13.656 1.00 68.94 382 ARG A C 1
ATOM 3015 O O . ARG A 1 382 ? 7.021 -13.639 12.673 1.00 68.94 382 ARG A O 1
ATOM 3022 N N . ARG A 1 383 ? 5.176 -13.591 13.973 1.00 75.06 383 ARG A N 1
ATOM 3023 C CA . ARG A 1 383 ? 4.387 -14.513 13.144 1.00 75.06 383 ARG A CA 1
ATOM 3024 C C . ARG A 1 383 ? 4.152 -13.932 11.757 1.00 75.06 383 ARG A C 1
ATOM 3026 O O . ARG A 1 383 ? 4.465 -14.609 10.786 1.00 75.06 383 ARG A O 1
ATOM 3033 N N . LEU A 1 384 ? 3.689 -12.684 11.669 1.00 75.81 384 LEU A N 1
ATOM 3034 C CA . LEU A 1 384 ? 3.451 -12.014 10.389 1.00 75.81 384 LEU A CA 1
ATOM 3035 C C . LEU A 1 384 ? 4.746 -11.850 9.592 1.00 75.81 384 LEU A C 1
ATOM 3037 O O . LEU A 1 384 ? 4.765 -12.154 8.409 1.00 75.81 384 LEU A O 1
ATOM 3041 N N . TYR A 1 385 ? 5.853 -11.465 10.230 1.00 76.38 385 TYR A N 1
ATOM 3042 C CA . TYR A 1 385 ? 7.147 -11.345 9.556 1.00 76.38 385 TYR A CA 1
ATOM 3043 C C . TYR A 1 385 ? 7.617 -12.670 8.943 1.00 76.38 385 TYR A C 1
ATOM 3045 O O . TYR A 1 385 ? 7.938 -12.739 7.754 1.00 76.38 385 TYR A O 1
ATOM 3053 N N . HIS A 1 386 ? 7.647 -13.742 9.740 1.00 80.56 386 HIS A N 1
ATOM 3054 C CA . HIS A 1 386 ? 8.058 -15.054 9.244 1.00 80.56 386 HIS A CA 1
ATOM 3055 C C . HIS A 1 386 ? 7.086 -15.602 8.202 1.00 80.56 386 HIS A C 1
ATOM 3057 O O . HIS A 1 386 ? 7.538 -16.204 7.228 1.00 80.56 386 HIS A O 1
ATOM 3063 N N . PHE A 1 387 ? 5.785 -15.358 8.375 1.00 85.06 387 PHE A N 1
ATOM 3064 C CA . PHE A 1 387 ? 4.771 -15.691 7.386 1.00 85.06 387 P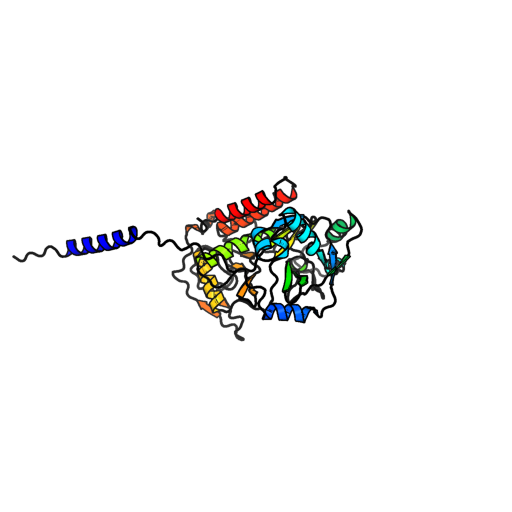HE A CA 1
ATOM 3065 C C . PHE A 1 387 ? 5.045 -14.971 6.061 1.00 85.06 387 PHE A C 1
ATOM 3067 O O . PHE A 1 387 ? 5.168 -15.637 5.041 1.00 85.06 387 PHE A O 1
ATOM 3074 N N . THR A 1 388 ? 5.269 -13.654 6.067 1.00 80.69 388 THR A N 1
ATOM 3075 C CA . THR A 1 388 ? 5.576 -12.872 4.860 1.00 80.69 388 THR A CA 1
ATOM 3076 C C . THR A 1 388 ? 6.831 -13.373 4.146 1.00 80.69 388 THR A C 1
ATOM 3078 O O . THR A 1 388 ? 6.835 -13.528 2.924 1.00 80.69 388 THR A O 1
ATOM 3081 N N . LEU A 1 389 ? 7.898 -13.686 4.889 1.00 79.44 389 LEU A N 1
ATOM 3082 C CA . LEU A 1 389 ? 9.112 -14.260 4.301 1.00 79.44 389 LEU A CA 1
ATOM 3083 C C . LEU A 1 389 ? 8.877 -15.658 3.712 1.00 79.44 389 LEU A C 1
ATOM 3085 O O . LEU A 1 389 ? 9.428 -15.980 2.657 1.00 79.44 389 LEU A O 1
ATOM 3089 N N . ALA A 1 390 ? 8.098 -16.503 4.390 1.00 85.00 390 ALA A N 1
ATOM 3090 C CA . ALA A 1 390 ? 7.756 -17.838 3.906 1.00 85.00 390 ALA A CA 1
ATOM 3091 C C . ALA A 1 390 ? 6.884 -17.765 2.645 1.00 85.00 390 ALA A C 1
ATOM 3093 O O . ALA A 1 390 ? 7.181 -18.445 1.659 1.00 85.00 390 ALA A O 1
ATOM 3094 N N . LEU A 1 391 ? 5.881 -16.883 2.653 1.00 85.56 391 LEU A N 1
ATOM 3095 C CA . LEU A 1 391 ? 4.992 -16.594 1.534 1.00 85.56 391 LEU A CA 1
ATOM 3096 C C . LEU A 1 391 ? 5.793 -16.143 0.312 1.00 85.56 391 LEU A C 1
ATOM 3098 O O . LEU A 1 391 ? 5.667 -16.729 -0.761 1.00 85.56 391 LEU A O 1
ATOM 3102 N N . HIS A 1 392 ? 6.694 -15.175 0.493 1.00 82.69 392 HIS A N 1
ATOM 3103 C CA . HIS A 1 392 ? 7.575 -14.691 -0.565 1.00 82.69 392 HIS A CA 1
ATOM 3104 C C . HIS A 1 392 ? 8.449 -15.808 -1.155 1.00 82.69 392 HIS A C 1
ATOM 3106 O O . HIS A 1 392 ? 8.490 -15.988 -2.372 1.00 82.69 392 HIS A O 1
ATOM 3112 N N . LYS A 1 393 ? 9.117 -16.600 -0.305 1.00 84.88 393 LYS A N 1
ATOM 3113 C CA . LYS A 1 393 ? 9.962 -17.715 -0.764 1.00 84.88 393 LYS A CA 1
ATOM 3114 C C . LYS A 1 393 ? 9.166 -18.763 -1.533 1.00 84.88 393 LYS A C 1
ATOM 3116 O O . LYS A 1 393 ? 9.705 -19.365 -2.458 1.00 84.88 393 LYS A O 1
ATOM 3121 N N . ARG A 1 394 ? 7.918 -19.024 -1.141 1.00 86.50 394 ARG A N 1
ATOM 3122 C CA . ARG A 1 394 ? 7.046 -19.975 -1.835 1.00 86.50 394 ARG A CA 1
ATOM 3123 C C . ARG A 1 394 ? 6.582 -19.420 -3.181 1.00 86.50 394 ARG A C 1
ATOM 3125 O O . ARG A 1 394 ? 6.689 -20.132 -4.175 1.00 86.50 394 ARG A O 1
ATOM 3132 N N . TRP A 1 395 ? 6.181 -18.149 -3.215 1.00 86.94 395 TRP A N 1
ATOM 3133 C CA . TRP A 1 395 ? 5.839 -17.425 -4.440 1.00 86.94 395 TRP A CA 1
ATOM 3134 C C . TRP A 1 395 ? 6.989 -17.437 -5.459 1.00 86.94 395 TRP A C 1
ATOM 3136 O O . TRP A 1 395 ? 6.796 -17.814 -6.612 1.00 86.94 395 TRP A O 1
ATOM 3146 N N . GLN A 1 396 ? 8.219 -17.134 -5.026 1.00 82.12 396 GLN A N 1
ATOM 3147 C CA . GLN A 1 396 ? 9.399 -17.150 -5.903 1.00 82.12 396 GLN A CA 1
ATOM 3148 C C . GLN A 1 396 ? 9.710 -18.527 -6.497 1.00 82.12 396 GLN A C 1
ATOM 3150 O O . GLN A 1 396 ? 10.222 -18.608 -7.610 1.00 82.12 396 GLN A O 1
ATOM 3155 N N . ARG A 1 397 ? 9.401 -19.617 -5.786 1.00 86.00 397 ARG A N 1
ATOM 3156 C CA . ARG A 1 397 ? 9.617 -20.979 -6.301 1.00 86.00 397 ARG A CA 1
ATOM 3157 C C . ARG A 1 397 ? 8.625 -21.370 -7.394 1.00 86.00 397 ARG A C 1
ATOM 3159 O O . ARG A 1 397 ? 8.751 -22.467 -7.927 1.00 86.00 397 ARG A O 1
ATOM 3166 N N . GLY A 1 398 ? 7.632 -20.527 -7.693 1.00 80.69 398 GLY A N 1
ATOM 3167 C CA . GLY A 1 398 ? 6.565 -20.872 -8.628 1.00 80.69 398 GLY A CA 1
ATOM 3168 C C . GLY A 1 398 ? 5.788 -22.110 -8.185 1.00 80.69 398 GLY A C 1
ATOM 3169 O O . GLY A 1 398 ? 5.204 -22.791 -9.022 1.00 80.69 398 GLY A O 1
ATOM 3170 N N . ALA A 1 399 ? 5.802 -22.428 -6.882 1.00 72.00 399 ALA A N 1
ATOM 3171 C CA . ALA A 1 399 ? 4.869 -23.401 -6.336 1.00 72.00 399 ALA A CA 1
ATOM 3172 C C . ALA A 1 399 ? 3.484 -22.871 -6.706 1.00 72.00 399 ALA A C 1
ATOM 3174 O O . ALA A 1 399 ? 3.214 -21.716 -6.390 1.00 72.00 399 ALA A O 1
ATOM 3175 N N . GLY A 1 400 ? 2.694 -23.644 -7.456 1.00 73.19 400 GLY A N 1
ATOM 3176 C CA . GLY A 1 400 ? 1.445 -23.220 -8.102 1.00 73.19 400 GLY A CA 1
ATOM 3177 C C . GLY A 1 400 ? 0.317 -22.876 -7.131 1.00 73.19 400 GLY A C 1
ATOM 3178 O O . GLY A 1 400 ? -0.777 -23.407 -7.256 1.00 73.19 400 GLY A O 1
ATOM 3179 N N . VAL A 1 401 ? 0.598 -22.021 -6.152 1.00 79.56 401 VAL A N 1
ATOM 3180 C CA . VAL A 1 401 ? -0.353 -21.490 -5.193 1.00 79.56 401 VAL A CA 1
ATOM 3181 C C . VAL A 1 401 ? -1.199 -20.479 -5.941 1.00 79.56 401 VAL A C 1
ATOM 3183 O O . VAL A 1 401 ? -0.691 -19.491 -6.483 1.00 79.56 401 VAL A O 1
ATOM 3186 N N . SER A 1 402 ? -2.492 -20.752 -5.998 1.00 86.12 402 SER A N 1
ATOM 3187 C CA . SER A 1 402 ? -3.458 -19.815 -6.543 1.00 86.12 402 SER A CA 1
ATOM 3188 C C . SER A 1 402 ? -3.507 -18.549 -5.682 1.00 86.12 402 SER A C 1
ATOM 3190 O O . SER A 1 402 ? -3.209 -18.548 -4.486 1.00 86.12 402 SER A O 1
ATOM 3192 N N . ARG A 1 403 ? -3.909 -17.430 -6.282 1.00 85.56 403 ARG A N 1
ATOM 3193 C CA . ARG A 1 403 ? -4.016 -16.147 -5.568 1.00 85.56 403 ARG A CA 1
ATOM 3194 C C . ARG A 1 403 ? -5.078 -16.191 -4.470 1.00 85.56 403 ARG A C 1
ATOM 3196 O O . ARG A 1 403 ? -4.883 -15.600 -3.413 1.00 85.56 403 ARG A O 1
ATOM 3203 N N . THR A 1 404 ? -6.153 -16.944 -4.694 1.00 82.75 404 THR A N 1
ATOM 3204 C CA . THR A 1 404 ? -7.200 -17.204 -3.701 1.00 82.75 404 THR A CA 1
ATOM 3205 C C . THR A 1 404 ? -6.648 -17.951 -2.489 1.00 82.75 404 THR A C 1
ATOM 3207 O O . THR A 1 404 ? -6.940 -17.566 -1.362 1.00 82.75 404 THR A O 1
ATOM 3210 N N . GLU A 1 405 ? -5.793 -18.959 -2.695 1.00 86.88 405 GLU A N 1
ATOM 3211 C CA . GLU A 1 405 ? -5.105 -19.643 -1.592 1.00 86.88 405 GLU A CA 1
ATOM 3212 C C . GLU A 1 405 ? -4.155 -18.699 -0.847 1.00 86.88 405 GLU A C 1
ATOM 3214 O O . GLU A 1 405 ? -4.159 -18.689 0.380 1.00 86.88 405 GLU A O 1
ATOM 3219 N N . LEU A 1 406 ? -3.385 -17.857 -1.551 1.00 87.31 406 LEU A N 1
ATOM 3220 C CA . LEU A 1 406 ? -2.504 -16.873 -0.902 1.00 87.31 406 LEU A CA 1
ATOM 3221 C C . LEU A 1 406 ? -3.290 -15.889 -0.029 1.00 87.31 406 LEU A C 1
ATOM 3223 O O . LEU A 1 406 ? -2.864 -15.600 1.089 1.00 87.31 406 LEU A O 1
ATOM 3227 N N . LEU A 1 407 ? -4.425 -15.382 -0.522 1.00 87.69 407 LEU A N 1
ATOM 3228 C CA . LEU A 1 407 ? -5.285 -14.482 0.242 1.00 87.69 407 LEU A CA 1
ATOM 3229 C C . LEU A 1 407 ? -5.889 -15.195 1.458 1.00 87.69 407 LEU A C 1
ATOM 3231 O O . LEU A 1 407 ? -5.792 -14.674 2.565 1.00 87.69 407 LEU A O 1
ATOM 3235 N N . ALA A 1 408 ? -6.423 -16.405 1.280 1.00 88.19 408 ALA A N 1
ATOM 3236 C CA . ALA A 1 408 ? -6.964 -17.205 2.377 1.00 88.19 408 ALA A CA 1
ATOM 3237 C C . ALA A 1 408 ? -5.897 -17.534 3.435 1.00 88.19 408 ALA A C 1
ATOM 3239 O O . ALA A 1 408 ? -6.178 -17.529 4.632 1.00 88.19 408 ALA A O 1
ATOM 3240 N N . GLU A 1 409 ? -4.651 -17.780 3.027 1.00 89.88 409 GLU A N 1
ATOM 3241 C CA . GLU A 1 409 ? -3.532 -17.967 3.950 1.00 89.88 409 GLU A CA 1
ATOM 3242 C C . GLU A 1 409 ? -3.158 -16.681 4.689 1.00 89.88 409 GLU A C 1
ATOM 3244 O O . GLU A 1 409 ? -2.877 -16.736 5.887 1.00 89.88 409 GLU A O 1
ATOM 3249 N N . ILE A 1 410 ? -3.161 -15.530 4.006 1.00 87.88 410 ILE A N 1
ATOM 3250 C CA . ILE A 1 410 ? -2.959 -14.220 4.638 1.00 87.88 410 ILE A CA 1
ATOM 3251 C C . ILE A 1 410 ? -4.046 -13.977 5.689 1.00 87.88 410 ILE A C 1
ATOM 3253 O O . ILE A 1 410 ? -3.732 -13.639 6.831 1.00 87.88 410 ILE A O 1
ATOM 3257 N N . GLU A 1 411 ? -5.311 -14.185 5.330 1.00 88.62 411 GLU A N 1
ATOM 3258 C CA . GLU A 1 411 ? -6.445 -14.042 6.240 1.00 88.62 411 GLU A CA 1
ATOM 3259 C C . GLU A 1 411 ? -6.348 -15.024 7.404 1.00 88.62 411 GLU A C 1
ATOM 3261 O O . GLU A 1 411 ? -6.488 -14.620 8.555 1.00 88.62 411 GLU A O 1
ATOM 3266 N N . GLY A 1 412 ? -6.016 -16.288 7.141 1.00 88.56 412 GLY A N 1
ATOM 3267 C CA . GLY A 1 412 ? -5.789 -17.298 8.169 1.00 88.56 412 GLY A CA 1
ATOM 3268 C C . GLY A 1 412 ? -4.664 -16.912 9.130 1.00 88.56 412 GLY A C 1
ATOM 3269 O O . GLY A 1 412 ? -4.827 -17.025 10.345 1.00 88.56 412 GLY A O 1
ATO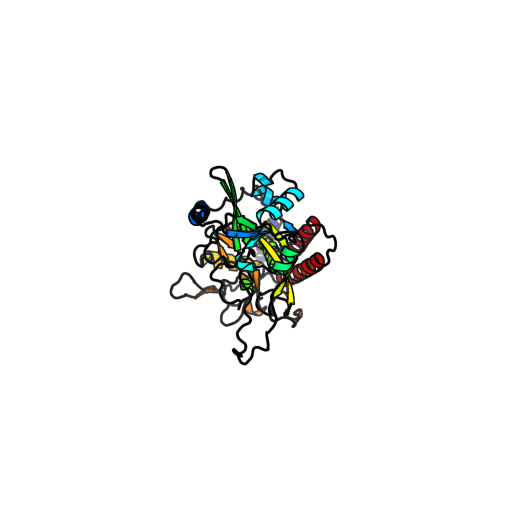M 3270 N N . ALA A 1 413 ? -3.547 -16.388 8.619 1.00 85.62 413 ALA A N 1
ATOM 3271 C CA . ALA A 1 413 ? -2.443 -15.896 9.441 1.00 85.62 413 ALA A CA 1
ATOM 3272 C C . ALA A 1 413 ? -2.858 -14.695 10.308 1.00 85.62 413 ALA A C 1
ATOM 3274 O O . ALA A 1 413 ? -2.435 -14.600 11.462 1.00 85.62 413 ALA A O 1
ATOM 3275 N N . ILE A 1 414 ? -3.712 -13.811 9.781 1.00 84.62 414 ILE A N 1
ATOM 3276 C CA . ILE A 1 414 ? -4.303 -12.694 10.528 1.00 84.62 414 ILE A CA 1
ATOM 3277 C C . ILE A 1 414 ? -5.269 -13.210 11.605 1.00 84.62 414 ILE A C 1
ATOM 3279 O O . ILE A 1 414 ? -5.190 -12.771 12.748 1.00 84.62 414 ILE A O 1
ATOM 3283 N N . MET A 1 415 ? -6.137 -14.173 11.294 1.00 85.31 415 MET A N 1
ATOM 3284 C CA . MET A 1 415 ? -7.083 -14.753 12.260 1.00 85.31 415 MET A CA 1
ATOM 3285 C C . MET A 1 415 ? -6.390 -15.521 13.391 1.00 85.31 415 MET A C 1
ATOM 3287 O O . MET A 1 415 ? -6.933 -15.640 14.482 1.00 85.31 415 MET A O 1
ATOM 3291 N N . GLN A 1 416 ? -5.176 -16.024 13.160 1.00 83.94 416 GLN A N 1
ATOM 3292 C CA . GLN A 1 416 ? -4.352 -16.685 14.179 1.00 83.94 416 GLN A CA 1
ATOM 3293 C C . GLN A 1 416 ? -3.591 -15.708 15.091 1.00 83.94 416 GLN A C 1
ATOM 3295 O O . GLN A 1 416 ? -2.811 -16.136 15.959 1.00 83.94 416 GLN A O 1
ATOM 3300 N N . LEU A 1 417 ? -3.751 -14.397 14.893 1.00 77.50 417 LEU A N 1
ATOM 3301 C CA . LEU A 1 417 ? -3.206 -13.411 15.814 1.00 77.50 417 LEU A CA 1
ATOM 3302 C C . LEU A 1 417 ? -3.952 -13.508 17.150 1.00 77.50 417 LEU A C 1
ATOM 3304 O O . LEU A 1 417 ? -5.176 -13.581 17.157 1.00 77.50 417 LEU A O 1
ATOM 3308 N N . PRO A 1 418 ? -3.243 -13.493 18.291 1.00 69.81 418 PRO A N 1
ATOM 3309 C CA . PRO A 1 418 ? -3.851 -13.797 19.588 1.00 69.81 418 PRO A CA 1
ATOM 3310 C C . PRO A 1 418 ? -4.907 -12.788 20.076 1.00 69.81 418 PRO A C 1
ATOM 3312 O O . PRO A 1 418 ? -5.525 -13.035 21.102 1.00 69.81 418 PRO A O 1
ATOM 3315 N N . PHE A 1 419 ? -5.110 -11.677 19.362 1.00 73.50 419 PHE A N 1
ATOM 3316 C CA . PHE A 1 419 ? -6.164 -10.692 19.623 1.00 73.50 419 PHE A CA 1
ATOM 3317 C C . PHE A 1 419 ? -7.298 -10.707 18.582 1.00 73.50 419 PHE A C 1
ATOM 3319 O O . PHE A 1 419 ? -8.172 -9.857 18.645 1.00 73.50 419 PHE A O 1
ATOM 3326 N N . MET A 1 420 ? -7.271 -11.623 17.605 1.00 72.88 420 MET A N 1
ATOM 3327 C CA . MET A 1 420 ? -8.311 -11.748 16.566 1.00 72.88 420 MET A CA 1
ATOM 3328 C C . MET A 1 420 ? -9.323 -12.870 16.853 1.00 72.88 420 MET A C 1
ATOM 3330 O O . MET A 1 420 ? -10.234 -13.085 16.052 1.00 72.88 420 MET A O 1
ATOM 3334 N N . SER A 1 421 ? -9.142 -13.591 17.963 1.00 66.19 421 SER A N 1
ATOM 3335 C CA . SER A 1 421 ? -10.012 -14.659 18.474 1.00 66.19 421 SER A CA 1
ATOM 3336 C C . SER A 1 421 ? -10.713 -14.209 19.742 1.00 66.19 421 SER A C 1
ATOM 3338 O O . SER A 1 421 ? -11.922 -14.484 19.866 1.00 66.19 421 SER A O 1
#

Organism: Acanthamoeba castellanii (strain ATCC 30010 / Neff) (NCBI:txid1257118)